Protein AF-0000000087011465 (afdb_homodimer)

InterPro domains:
  IPR003439 ABC transporter-like, ATP-binding domain [PF00005] (38-188)
  IPR003439 ABC transporter-like, ATP-binding domain [PS50893] (19-265)
  IPR003593 AAA+ ATPase domain [SM00382] (47-242)
  IPR017871 ABC transporter-like, conserved site [PS00211] (162-176)
  IPR027417 P-loop containing nucleoside triphosphate hydrolase [G3DSA:3.40.50.300] (16-272)
  IPR027417 P-loop containing nucleoside triphosphate hydrolase [SSF52540] (18-263)

Secondary structure (DSSP, 8-state):
----------------EEEEEEEEEEEEEETTEEEEEEEEEEEEEETT-EEEEE--TTSSHHHHHHHHTTSS--SEEEEEETTEEGGG--HHHHHHHHHHEEEE-SSGGGGS-TTS-HHHHHHHHHHHTT---THHHHHHHHHHHHHTT--GGGGG--GGGS-HHHHHHHHHHHHHTT--SEEEEESTTTTS-HHHHHHHHHHHHHHHHHHT-EEEEE-S-HHHHHHHHTTT-EEEEEETTEEEEEEEHHHHHHS--SHHHHHHHHHHH-TT-/----------------EEEEEEEEEEEEEETTEEEEEEEEEEEEEETT-EEEEE--TTSSHHHHHHHHTTSS--SEEEEEETTEEGGG--HHHHHHHHHHEEEE-SSGGGGS-TTS-HHHHHHHHHHHTT---THHHHHHHHHHHHHTT--GGGGG--GGGS-HHHHHHHHHHHHHTT--SEEEEESTTTTS-HHHHHHHHHHHHHHHHHHT-EEEEE-S-HHHHHHHHTTT-EEEEEETTEEEEEEEHHHHHHS--SHHHHHHHHHHH-TT-

Organism: Acidianus infernus (NCBI:txid12915)

Foldseek 3Di:
DPPCPVPPPPPPVPQQFQKKWFQFWAWDQDPVGIATQAGGAIDTHHFLAEEEEAEDPSLNLVVVLCQRLLNDPTPDTFMDGSHHTQVPDDDPRVVLSNLQEEEQDQQLCVQDDQVDALLVSLVVVCVVVVVDDDPVSLVLLQVLCVLLPHHSVSRGDGPVVDDLLSSLSSSVSSSCSSLHQEYEYENSCVPDDPVSSVSVLVSVLVCSVVSRHYYYYYDNQLVSRCVNQVPQHKYFYGGSNYGDDIDRSCCLQVPNDDPVSVVSNVCNVDVPD/DPPPPVPPPPPPVPQQFQKKWFQFWAWDQDPVGIATQAGGAIDTHHFLAEEEEAEDPSLNLVVVLCQRLLNDPTPDTFMDGSHHTQVPDDDPRVVLSNLQEEEQDQQLCVQDDQVDALLVSLVVVCVVVVVDDDPVSLVLLQVLCVLLPHHSVSRGDGPVVDDLLSSLSSSVSSSCSSLHQEYEYENSCVPDDPVSSVSVLVSVLVCSVVSRHYYYYYDNQLVSRCVNQVPQHKYFYGGSNYGDDIDRSCCLQVPNDDPVSVVSNVCNVDVPD

Structure (mmCIF, N/CA/C/O backbone):
data_AF-0000000087011465-model_v1
#
loop_
_entity.id
_entity.type
_entity.pdbx_description
1 polymer 'ATP-binding cassette domain-containing protein'
#
loop_
_atom_site.group_PDB
_atom_site.id
_atom_site.type_symbol
_atom_site.label_atom_id
_atom_site.label_alt_id
_atom_site.label_comp_id
_atom_site.label_asym_id
_atom_site.label_entity_id
_atom_site.label_seq_id
_atom_site.pdbx_PDB_ins_code
_atom_site.Cartn_x
_atom_site.Cartn_y
_atom_site.Cartn_z
_atom_site.occupancy
_atom_site.B_iso_or_equiv
_atom_site.auth_seq_id
_atom_site.auth_comp_id
_atom_site.auth_asym_id
_atom_site.auth_atom_id
_atom_site.pdbx_PDB_model_num
ATOM 1 N N . MET A 1 1 ? 5.078 68.25 33.125 1 30.3 1 MET A N 1
ATOM 2 C CA . MET A 1 1 ? 5.766 67 33.219 1 30.3 1 MET A CA 1
ATOM 3 C C . MET A 1 1 ? 5.227 66 32.188 1 30.3 1 MET A C 1
ATOM 5 O O . MET A 1 1 ? 4.117 65.5 32.344 1 30.3 1 MET A O 1
ATOM 9 N N . ILE A 1 2 ? 5.457 66.188 30.891 1 36.62 2 ILE A N 1
ATOM 10 C CA . ILE A 1 2 ? 4.988 65.625 29.641 1 36.62 2 ILE A CA 1
ATOM 11 C C . ILE A 1 2 ? 5.395 64.188 29.547 1 36.62 2 ILE A C 1
ATOM 13 O O . ILE A 1 2 ? 6.586 63.844 29.484 1 36.62 2 ILE A O 1
ATOM 17 N N . THR A 1 3 ? 4.785 63.25 30.375 1 29.25 3 THR A N 1
ATOM 18 C CA . THR A 1 3 ? 5.035 61.812 30.328 1 29.25 3 THR A CA 1
ATOM 19 C C . THR A 1 3 ? 5.156 61.312 28.891 1 29.25 3 THR A C 1
ATOM 21 O O . THR A 1 3 ? 4.352 61.688 28.031 1 29.25 3 THR A O 1
ATOM 24 N N . LYS A 1 4 ? 6.418 60.906 28.516 1 36.38 4 LYS A N 1
ATOM 25 C CA . LYS A 1 4 ? 6.945 60.156 27.375 1 36.38 4 LYS A CA 1
ATOM 26 C C . LYS A 1 4 ? 6.039 58.969 27.016 1 36.38 4 LYS A C 1
ATOM 28 O O . LYS A 1 4 ? 5.98 58 27.734 1 36.38 4 LYS A O 1
ATOM 33 N N . PHE A 1 5 ? 4.676 59.188 26.766 1 33.69 5 PHE A N 1
ATOM 34 C CA . PHE A 1 5 ? 3.912 58.125 26.125 1 33.69 5 PHE A CA 1
ATOM 35 C C . PHE A 1 5 ? 4.773 57.375 25.125 1 33.69 5 PHE A C 1
ATOM 37 O O . PHE A 1 5 ? 5.055 57.875 24.031 1 33.69 5 PHE A O 1
ATOM 44 N N . CYS A 1 6 ? 5.918 56.906 25.562 1 35.06 6 CYS A N 1
ATOM 45 C CA . CYS A 1 6 ? 6.656 56 24.703 1 35.06 6 CYS A CA 1
ATOM 46 C C . CYS A 1 6 ? 5.707 55.062 23.969 1 35.06 6 CYS A C 1
ATOM 48 O O . CYS A 1 6 ? 4.949 54.312 24.594 1 35.06 6 CYS A O 1
ATOM 50 N N . ALA A 1 7 ? 5.156 55.406 22.875 1 37.5 7 ALA A N 1
ATOM 51 C CA . ALA A 1 7 ? 4.574 54.562 21.828 1 37.5 7 ALA A CA 1
ATOM 52 C C . ALA A 1 7 ? 5.297 53.25 21.719 1 37.5 7 ALA A C 1
ATOM 54 O O . ALA A 1 7 ? 6.469 53.188 21.344 1 37.5 7 ALA A O 1
ATOM 55 N N . THR A 1 8 ? 5.234 52.312 22.781 1 36.53 8 THR A N 1
ATOM 56 C CA . THR A 1 8 ? 5.547 50.906 22.656 1 36.53 8 THR A CA 1
ATOM 57 C C . THR A 1 8 ? 5.254 50.406 21.25 1 36.53 8 THR A C 1
ATOM 59 O O . THR A 1 8 ? 4.102 50.406 20.812 1 36.53 8 THR A O 1
ATOM 62 N N . SER A 1 9 ? 5.922 50.812 20.203 1 36.28 9 SER A N 1
ATOM 63 C CA . SER A 1 9 ? 5.988 50.094 18.938 1 36.28 9 SER A CA 1
ATOM 64 C C . SER A 1 9 ? 5.754 48.594 19.141 1 36.28 9 SER A C 1
ATOM 66 O O . SER A 1 9 ? 6.531 47.938 19.828 1 36.28 9 SER A O 1
ATOM 68 N N . LEU A 1 10 ? 4.582 48.094 19.562 1 36.84 10 LEU A N 1
ATOM 69 C CA . LEU A 1 10 ? 4.148 46.688 19.516 1 36.84 10 LEU A CA 1
ATOM 70 C C . LEU A 1 10 ? 4.918 45.906 18.453 1 36.84 10 LEU A C 1
ATOM 72 O O . LEU A 1 10 ? 4.789 46.188 17.266 1 36.84 10 LEU A O 1
ATOM 76 N N . LEU A 1 11 ? 6.18 45.656 18.531 1 37.41 11 LEU A N 1
ATOM 77 C CA . LEU A 1 11 ? 6.867 44.594 17.812 1 37.41 11 LEU A CA 1
ATOM 78 C C . LEU A 1 11 ? 5.883 43.5 17.359 1 37.41 11 LEU A C 1
ATOM 80 O O . LEU A 1 11 ? 5.285 42.812 18.172 1 37.41 11 LEU A O 1
ATOM 84 N N . ARG A 1 12 ? 4.906 43.781 16.562 1 40.62 12 ARG A N 1
ATOM 85 C CA . ARG A 1 12 ? 4.176 42.719 15.867 1 40.62 12 ARG A CA 1
ATOM 86 C C . ARG A 1 12 ? 5.023 41.469 15.734 1 40.62 12 ARG A C 1
ATOM 88 O O . ARG A 1 12 ? 6.016 41.438 15.008 1 40.62 12 ARG A O 1
ATOM 95 N N . LEU A 1 13 ? 5.434 40.781 16.734 1 45.47 13 LEU A N 1
ATOM 96 C CA . LEU A 1 13 ? 6.078 39.469 16.75 1 45.47 13 LEU A CA 1
ATOM 97 C C . LEU A 1 13 ? 5.703 38.688 15.508 1 45.47 13 LEU A C 1
ATOM 99 O O . LEU A 1 13 ? 4.531 38.375 15.289 1 45.47 13 LEU A O 1
ATOM 103 N N . ARG A 1 14 ? 6.273 38.969 14.422 1 53.84 14 ARG A N 1
ATOM 104 C CA . ARG A 1 14 ? 6.145 38.281 13.148 1 53.84 14 ARG A CA 1
ATOM 105 C C . ARG A 1 14 ? 5.969 36.781 13.375 1 53.84 14 ARG A C 1
ATOM 107 O O . ARG A 1 14 ? 6.758 36.156 14.086 1 53.84 14 ARG A O 1
ATOM 114 N N . LYS A 1 15 ? 4.766 36.25 13.336 1 68.81 15 LYS A N 1
ATOM 115 C CA . LYS A 1 15 ? 4.504 34.812 13.398 1 68.81 15 LYS A CA 1
ATOM 116 C C . LYS A 1 15 ? 5.5 34.031 12.539 1 68.81 15 LYS A C 1
ATOM 118 O O . LYS A 1 15 ? 5.766 34.406 11.398 1 68.81 15 LYS A O 1
ATOM 123 N N . VAL A 1 16 ? 6.41 33.281 13.219 1 86.38 16 VAL A N 1
ATOM 124 C CA . VAL A 1 16 ? 7.41 32.469 12.547 1 86.38 16 VAL A CA 1
ATOM 125 C C . VAL A 1 16 ? 6.766 31.156 12.07 1 86.38 16 VAL A C 1
ATOM 127 O O . VAL A 1 16 ? 6.152 30.438 12.852 1 86.38 16 VAL A O 1
ATOM 130 N N . TYR A 1 17 ? 6.68 31.062 10.75 1 94.56 17 TYR A N 1
ATOM 131 C CA . TYR A 1 17 ? 6.16 29.828 10.148 1 94.56 17 TYR A CA 1
ATOM 132 C C . TYR A 1 17 ? 7.289 28.859 9.836 1 94.56 17 TYR A C 1
ATOM 134 O O . TYR A 1 17 ? 8.344 29.266 9.336 1 94.56 17 TYR A O 1
ATOM 142 N N . ILE A 1 18 ? 7.09 27.656 10.266 1 96.88 18 ILE A N 1
ATOM 143 C CA . ILE A 1 18 ? 8.078 26.625 9.969 1 96.88 18 ILE A CA 1
ATOM 144 C C . ILE A 1 18 ? 7.934 26.172 8.516 1 96.88 18 ILE A C 1
ATOM 146 O O . ILE A 1 18 ? 8.922 25.812 7.871 1 96.88 18 ILE A O 1
ATOM 150 N N . LEU A 1 19 ? 6.711 26.125 7.965 1 98.06 19 LEU A N 1
ATOM 151 C CA . LEU A 1 19 ? 6.395 25.75 6.594 1 98.06 19 LEU A CA 1
ATOM 152 C C . LEU A 1 19 ? 5.398 26.719 5.973 1 98.06 19 LEU A C 1
ATOM 154 O O . LEU A 1 19 ? 4.367 27.031 6.574 1 98.06 19 LEU A O 1
ATOM 158 N N . GLU A 1 20 ? 5.777 27.203 4.793 1 98.25 20 GLU A N 1
ATOM 159 C CA . GLU A 1 20 ? 4.918 28.172 4.102 1 98.25 20 GLU A CA 1
ATOM 160 C C . GLU A 1 20 ? 4.668 27.734 2.656 1 98.25 20 GLU A C 1
ATOM 162 O O . GLU A 1 20 ? 5.613 27.5 1.9 1 98.25 20 GLU A O 1
ATOM 167 N N . GLY A 1 21 ? 3.424 27.562 2.289 1 98.25 21 GLY A N 1
ATOM 168 C CA . GLY A 1 21 ? 3.025 27.453 0.895 1 98.25 21 GLY A CA 1
ATOM 169 C C . GLY A 1 21 ? 2.512 28.75 0.308 1 98.25 21 GLY A C 1
ATOM 170 O O . GLY A 1 21 ? 1.576 29.344 0.84 1 98.25 21 GLY A O 1
ATOM 171 N N . LYS A 1 22 ? 3.143 29.172 -0.772 1 98.06 22 LYS A N 1
ATOM 172 C CA . LYS A 1 22 ? 2.811 30.484 -1.339 1 98.06 22 LYS A CA 1
ATOM 173 C C . LYS A 1 22 ? 2.291 30.344 -2.768 1 98.06 22 LYS A C 1
ATOM 175 O O . LYS A 1 22 ? 3.025 29.922 -3.662 1 98.06 22 LYS A O 1
ATOM 180 N N . ASP A 1 23 ? 1.061 30.781 -2.963 1 98.38 23 ASP A N 1
ATOM 181 C CA . ASP A 1 23 ? 0.443 30.922 -4.281 1 98.38 23 ASP A CA 1
ATOM 182 C C . ASP A 1 23 ? 0.621 29.656 -5.105 1 98.38 23 ASP A C 1
ATOM 184 O O . ASP A 1 23 ? 1.076 29.703 -6.25 1 98.38 23 ASP A O 1
ATOM 188 N N . ILE A 1 24 ? 0.211 28.547 -4.555 1 98.56 24 ILE A N 1
ATOM 189 C CA . ILE A 1 24 ? 0.478 27.234 -5.129 1 98.56 24 ILE A CA 1
ATOM 190 C C . ILE A 1 24 ? -0.58 26.906 -6.18 1 98.56 24 ILE A C 1
ATOM 192 O O . ILE A 1 24 ? -1.78 26.984 -5.906 1 98.56 24 ILE A O 1
ATOM 196 N N . THR A 1 25 ? -0.106 26.594 -7.352 1 98.69 25 THR A N 1
ATOM 197 C CA . THR A 1 25 ? -0.95 26.078 -8.43 1 98.69 25 THR A CA 1
ATOM 198 C C . THR A 1 25 ? -0.424 24.75 -8.945 1 98.69 25 THR A C 1
ATOM 200 O O . THR A 1 25 ? 0.779 24.594 -9.172 1 98.69 25 THR A O 1
ATOM 203 N N . VAL A 1 26 ? -1.296 23.781 -9.047 1 97.25 26 VAL A N 1
ATOM 204 C CA . VAL A 1 26 ? -0.949 22.469 -9.602 1 97.25 26 VAL A CA 1
ATOM 205 C C . VAL A 1 26 ? -1.944 22.094 -10.695 1 97.25 26 VAL A C 1
ATOM 207 O O . VAL A 1 26 ? -3.158 22.141 -10.484 1 97.25 26 VAL A O 1
ATOM 210 N N . ILE A 1 27 ? -1.407 21.734 -11.805 1 95.56 27 ILE A N 1
ATOM 211 C CA . ILE A 1 27 ? -2.205 21.344 -12.961 1 95.56 27 ILE A CA 1
ATOM 212 C C . ILE A 1 27 ? -1.791 19.953 -13.43 1 95.56 27 ILE A C 1
ATOM 214 O O . ILE A 1 27 ? -0.607 19.688 -13.656 1 95.56 27 ILE A O 1
ATOM 218 N N . PHE A 1 28 ? -2.795 19.109 -13.562 1 88.25 28 PHE A N 1
ATOM 219 C CA . PHE A 1 28 ? -2.535 17.766 -14.078 1 88.25 28 PHE A CA 1
ATOM 220 C C . PHE A 1 28 ? -3.01 17.656 -15.523 1 88.25 28 PHE A C 1
ATOM 222 O O . PHE A 1 28 ? -4.07 18.172 -15.883 1 88.25 28 PHE A O 1
ATOM 229 N N . LYS A 1 29 ? -2.244 16.969 -16.344 1 83.5 29 LYS A N 1
ATOM 230 C CA . LYS A 1 29 ? -2.639 16.672 -17.719 1 83.5 29 LYS A CA 1
ATOM 231 C C . LYS A 1 29 ? -3.359 15.328 -17.797 1 83.5 29 LYS A C 1
ATOM 233 O O . LYS A 1 29 ? -2.844 14.312 -17.344 1 83.5 29 LYS A O 1
ATOM 238 N N . THR A 1 30 ? -4.559 15.336 -18.219 1 75 30 THR A N 1
ATOM 239 C CA . THR A 1 30 ? -5.344 14.117 -18.406 1 75 30 THR A CA 1
ATOM 240 C C . THR A 1 30 ? -5.711 13.938 -19.875 1 75 30 THR A C 1
ATOM 242 O O . THR A 1 30 ? -5.484 14.828 -20.688 1 75 30 THR A O 1
ATOM 245 N N . LYS A 1 31 ? -6.172 12.68 -20.219 1 72.5 31 LYS A N 1
ATOM 246 C CA . LYS A 1 31 ? -6.629 12.414 -21.578 1 72.5 31 LYS A CA 1
ATOM 247 C C . LYS A 1 31 ? -7.719 13.391 -22 1 72.5 31 LYS A C 1
ATOM 249 O O . LYS A 1 31 ? -7.863 13.703 -23.172 1 72.5 31 LYS A O 1
ATOM 254 N N . LYS A 1 32 ? -8.461 13.844 -21.047 1 78.44 32 LYS A N 1
ATOM 255 C CA . LYS A 1 32 ? -9.594 14.727 -21.312 1 78.44 32 LYS A CA 1
ATOM 256 C C . LYS A 1 32 ? -9.172 16.188 -21.25 1 78.44 32 LYS A C 1
ATOM 258 O O . LYS A 1 32 ? -10 17.094 -21.391 1 78.44 32 LYS A O 1
ATOM 263 N N . GLY A 1 33 ? -7.871 16.391 -20.969 1 86.56 33 GLY A N 1
ATOM 264 C CA . GLY A 1 33 ? -7.359 17.75 -20.875 1 86.56 33 GLY A CA 1
ATOM 265 C C . GLY A 1 33 ? -6.637 18.031 -19.562 1 86.56 33 GLY A C 1
ATOM 266 O O . GLY A 1 33 ? -6.152 17.109 -18.906 1 86.56 33 GLY A O 1
ATOM 267 N N . GLU A 1 34 ? -6.617 19.422 -19.328 1 90.56 34 GLU A N 1
ATOM 268 C CA . GLU A 1 34 ? -5.922 19.844 -18.109 1 90.56 34 GLU A CA 1
ATOM 269 C C . GLU A 1 34 ? -6.887 19.969 -16.938 1 90.56 34 GLU A C 1
ATOM 271 O O . GLU A 1 34 ? -8.016 20.453 -17.109 1 90.56 34 GLU A O 1
ATOM 276 N N . LYS A 1 35 ? -6.543 19.469 -15.867 1 90.12 35 LYS A N 1
ATOM 277 C CA . LYS A 1 35 ? -7.301 19.594 -14.625 1 90.12 35 LYS A CA 1
ATOM 278 C C . LYS A 1 35 ? -6.52 20.406 -13.586 1 90.12 35 LYS A C 1
ATOM 280 O O . LYS A 1 35 ? -5.395 20.047 -13.234 1 90.12 35 LYS A O 1
ATOM 285 N N . ILE A 1 36 ? -7.129 21.453 -13.133 1 95.31 36 ILE A N 1
ATOM 286 C CA . ILE A 1 36 ? -6.508 22.266 -12.086 1 95.31 36 ILE A CA 1
ATOM 287 C C . ILE A 1 36 ? -6.789 21.641 -10.719 1 95.31 36 ILE A C 1
ATOM 289 O O . ILE A 1 36 ? -7.922 21.703 -10.227 1 95.31 36 ILE A O 1
ATOM 293 N N . ALA A 1 37 ? -5.762 21.125 -10.102 1 96.19 37 ALA A N 1
ATOM 294 C CA . ALA A 1 37 ? -5.914 20.469 -8.805 1 96.19 37 ALA A CA 1
ATOM 295 C C . ALA A 1 37 ? -5.805 21.469 -7.664 1 96.19 37 ALA A C 1
ATOM 297 O O . ALA A 1 37 ? -6.465 21.328 -6.633 1 96.19 37 ALA A O 1
ATOM 298 N N . LEU A 1 38 ? -4.934 22.406 -7.785 1 98.31 38 LEU A N 1
ATOM 299 C CA . LEU A 1 38 ? -4.785 23.531 -6.879 1 98.31 38 LEU A CA 1
ATOM 300 C C . LEU A 1 38 ? -4.738 24.844 -7.656 1 98.31 38 LEU A C 1
ATOM 302 O O . LEU A 1 38 ? -4.059 24.938 -8.68 1 98.31 38 LEU A O 1
ATOM 306 N N . ASN A 1 39 ? -5.453 25.812 -7.145 1 98.38 39 ASN A N 1
ATOM 307 C CA . ASN A 1 39 ? -5.559 27.109 -7.82 1 98.38 39 ASN A CA 1
ATOM 308 C C . ASN A 1 39 ? -5.129 28.25 -6.906 1 98.38 39 ASN A C 1
ATOM 310 O O . ASN A 1 39 ? -5.953 28.828 -6.191 1 98.38 39 ASN A O 1
ATOM 314 N N . ASN A 1 40 ? -3.848 28.594 -6.949 1 98.06 40 ASN A N 1
ATOM 315 C CA . ASN A 1 40 ? -3.279 29.734 -6.238 1 98.06 40 ASN A CA 1
ATOM 316 C C . ASN A 1 40 ? -3.6 29.688 -4.746 1 98.06 40 ASN A C 1
ATOM 318 O O . ASN A 1 40 ? -4.145 30.641 -4.191 1 98.06 40 ASN A O 1
ATOM 322 N N . VAL A 1 41 ? -3.219 28.656 -4.141 1 98.25 41 VAL A N 1
ATOM 323 C CA . VAL A 1 41 ? -3.506 28.438 -2.727 1 98.25 41 VAL A CA 1
ATOM 324 C C . VAL A 1 41 ? -2.271 28.766 -1.89 1 98.25 41 VAL A C 1
ATOM 326 O O . VAL A 1 41 ? -1.144 28.469 -2.293 1 98.25 41 VAL A O 1
ATOM 329 N N . SER A 1 42 ? -2.512 29.438 -0.752 1 98.44 42 SER A N 1
ATOM 330 C CA . SER A 1 42 ? -1.452 29.734 0.21 1 98.44 42 SER A CA 1
ATOM 331 C C . SER A 1 42 ? -1.812 29.203 1.598 1 98.44 42 SER A C 1
ATOM 333 O O . SER A 1 42 ? -2.967 29.312 2.023 1 98.44 42 SER A O 1
ATOM 335 N N . VAL A 1 43 ? -0.84 28.594 2.211 1 97.56 43 VAL A N 1
ATOM 336 C CA . VAL A 1 43 ? -1.057 28.047 3.553 1 97.56 43 VAL A CA 1
ATOM 337 C C . VAL A 1 43 ? 0.233 28.156 4.363 1 97.56 43 VAL A C 1
ATOM 339 O O . VAL A 1 43 ? 1.323 27.906 3.838 1 97.56 43 VAL A O 1
ATOM 342 N N . ASN A 1 44 ? 0.072 28.5 5.625 1 97.12 44 ASN A N 1
ATOM 343 C CA . ASN A 1 44 ? 1.21 28.594 6.535 1 97.12 44 ASN A CA 1
ATOM 344 C C . ASN A 1 44 ? 1.02 27.703 7.762 1 97.12 44 ASN A C 1
ATOM 346 O O . ASN A 1 44 ? -0.092 27.594 8.281 1 97.12 44 ASN A O 1
ATOM 350 N N . ILE A 1 45 ? 2.072 27.094 8.164 1 97.06 45 ILE A N 1
ATOM 351 C CA . ILE A 1 45 ? 2.078 26.219 9.336 1 97.06 45 ILE A CA 1
ATOM 352 C C . ILE A 1 45 ? 3.113 26.719 10.344 1 97.06 45 ILE A C 1
ATOM 354 O O . ILE A 1 45 ? 4.273 26.953 9.992 1 97.06 45 ILE A O 1
ATOM 358 N N . SER A 1 46 ? 2.689 26.891 11.586 1 95.12 46 SER A N 1
ATOM 359 C CA . SER A 1 46 ? 3.582 27.266 12.672 1 95.12 46 SER A CA 1
ATOM 360 C C . SER A 1 46 ? 4.055 26.047 13.453 1 95.12 46 SER A C 1
ATOM 362 O O . SER A 1 46 ? 3.596 24.938 13.195 1 95.12 46 SER A O 1
ATOM 364 N N . ASN A 1 47 ? 4.984 26.281 14.359 1 93.62 47 ASN A N 1
ATOM 365 C CA . ASN A 1 47 ? 5.426 25.203 15.234 1 93.62 47 ASN A CA 1
ATOM 366 C C . ASN A 1 47 ? 4.32 24.766 16.203 1 93.62 47 ASN A C 1
ATOM 368 O O . ASN A 1 47 ? 3.584 25.609 16.719 1 93.62 47 ASN A O 1
ATOM 372 N N . ASN A 1 48 ? 4.23 23.469 16.328 1 92.31 48 ASN A N 1
ATOM 373 C CA . ASN A 1 48 ? 3.332 22.844 17.312 1 92.31 48 ASN A CA 1
ATOM 374 C C . ASN A 1 48 ? 1.875 23.219 17.031 1 92.31 48 ASN A C 1
ATOM 376 O O . ASN A 1 48 ? 1.136 23.578 17.953 1 92.31 48 ASN A O 1
ATOM 380 N N . GLU A 1 49 ? 1.488 23.203 15.828 1 94 49 GLU A N 1
ATOM 381 C CA . GLU A 1 49 ? 0.112 23.5 15.438 1 94 49 GLU A CA 1
ATOM 382 C C . GLU A 1 49 ? -0.65 22.219 15.117 1 94 49 GLU A C 1
ATOM 384 O O . GLU A 1 49 ? -0.055 21.219 14.688 1 94 49 GLU A O 1
ATOM 389 N N . ASN A 1 50 ? -1.903 22.219 15.438 1 95.5 50 ASN A N 1
ATOM 390 C CA . ASN A 1 50 ? -2.844 21.203 14.969 1 95.5 50 ASN A CA 1
ATOM 391 C C . ASN A 1 50 ? -3.779 21.75 13.898 1 95.5 50 ASN A C 1
ATOM 393 O O . ASN A 1 50 ? -4.547 22.688 14.156 1 95.5 50 ASN A O 1
ATOM 397 N N . ILE A 1 51 ? -3.674 21.266 12.758 1 97.94 51 ILE A N 1
ATOM 398 C CA . ILE A 1 51 ? -4.449 21.75 11.617 1 97.94 51 ILE A CA 1
ATOM 399 C C . ILE A 1 51 ? -5.227 20.578 11 1 97.94 51 ILE A C 1
ATOM 401 O O . ILE A 1 51 ? -4.68 19.5 10.805 1 97.94 51 ILE A O 1
ATOM 405 N N . SER A 1 52 ? -6.465 20.781 10.758 1 98.25 52 SER A N 1
ATOM 406 C CA . SER A 1 52 ? -7.258 19.859 9.945 1 98.25 52 SER A CA 1
ATOM 407 C C . SER A 1 52 ? -7.582 20.469 8.586 1 98.25 52 SER A C 1
ATOM 409 O O . SER A 1 52 ? -8.047 21.609 8.492 1 98.25 52 SER A O 1
ATOM 411 N N . ILE A 1 53 ? -7.254 19.766 7.57 1 98.38 53 ILE A N 1
ATOM 412 C CA . ILE A 1 53 ? -7.68 20.109 6.219 1 98.38 53 ILE A CA 1
ATOM 413 C C . ILE A 1 53 ? -8.875 19.25 5.812 1 98.38 53 ILE A C 1
ATOM 415 O O . ILE A 1 53 ? -8.773 18.031 5.758 1 98.38 53 ILE A O 1
ATOM 419 N N . ILE A 1 54 ? -10 19.922 5.512 1 97.31 54 ILE A N 1
ATOM 420 C CA . ILE A 1 54 ? -11.211 19.188 5.199 1 97.31 54 ILE A CA 1
ATOM 421 C C . ILE A 1 54 ? -11.742 19.609 3.832 1 97.31 54 ILE A C 1
ATOM 423 O O . ILE A 1 54 ? -11.367 20.672 3.32 1 97.31 54 ILE A O 1
ATOM 427 N N . GLY A 1 55 ? -12.57 18.797 3.26 1 95.62 55 GLY A N 1
ATOM 428 C CA . GLY A 1 55 ? -13.18 18.984 1.949 1 95.62 55 GLY A CA 1
ATOM 429 C C . GLY A 1 55 ? -13.609 17.672 1.303 1 95.62 55 GLY A C 1
ATOM 430 O O . GLY A 1 55 ? -13.203 16.594 1.737 1 95.62 55 GLY A O 1
ATOM 431 N N . GLU A 1 56 ? -14.391 17.797 0.274 1 91.88 56 GLU A N 1
ATOM 432 C CA . GLU A 1 56 ? -14.867 16.625 -0.431 1 91.88 56 GLU A CA 1
ATOM 433 C C . GLU A 1 56 ? -13.734 15.938 -1.196 1 91.88 56 GLU A C 1
ATOM 435 O O . GLU A 1 56 ? -12.664 16.5 -1.366 1 91.88 56 GLU A O 1
ATOM 440 N N . SER A 1 57 ? -14.031 14.711 -1.543 1 88.69 57 SER A N 1
ATOM 441 C CA . SER A 1 57 ? -13.078 14.008 -2.395 1 88.69 57 SER A CA 1
ATOM 442 C C . SER A 1 57 ? -12.789 14.797 -3.67 1 88.69 57 SER A C 1
ATOM 444 O O . SER A 1 57 ? -13.711 15.336 -4.293 1 88.69 57 SER A O 1
ATOM 446 N N . GLY A 1 58 ? -11.578 14.938 -3.975 1 89.69 58 GLY A N 1
ATOM 447 C CA . GLY A 1 58 ? -11.195 15.641 -5.191 1 89.69 58 GLY A CA 1
ATOM 448 C C . GLY A 1 58 ? -11.008 17.125 -4.984 1 89.69 58 GLY A C 1
ATOM 449 O O . GLY A 1 58 ? -10.695 17.859 -5.93 1 89.69 58 GLY A O 1
ATOM 450 N N . SER A 1 59 ? -11.086 17.562 -3.754 1 95.5 59 SER A N 1
ATOM 451 C CA . SER A 1 59 ? -11.008 19 -3.504 1 95.5 59 SER A CA 1
ATOM 452 C C . SER A 1 59 ? -9.57 19.5 -3.52 1 95.5 59 SER A C 1
ATOM 454 O O . SER A 1 59 ? -9.32 20.703 -3.496 1 95.5 59 SER A O 1
ATOM 456 N N . GLY A 1 60 ? -8.578 18.609 -3.488 1 96 60 GLY A N 1
ATOM 457 C CA . GLY A 1 60 ? -7.18 19 -3.609 1 96 60 GLY A CA 1
ATOM 458 C C . GLY A 1 60 ? -6.395 18.797 -2.328 1 96 60 GLY A C 1
ATOM 459 O O . GLY A 1 60 ? -5.211 19.141 -2.262 1 96 60 GLY A O 1
ATOM 460 N N . LYS A 1 61 ? -6.984 18.25 -1.323 1 97.19 61 LYS A N 1
ATOM 461 C CA . LYS A 1 61 ? -6.363 18.125 -0.008 1 97.19 61 LYS A CA 1
ATOM 462 C C . LYS A 1 61 ? -5.047 17.359 -0.099 1 97.19 61 LYS A C 1
ATOM 464 O O . LYS A 1 61 ? -4.016 17.828 0.382 1 97.19 61 LYS A O 1
ATOM 469 N N . THR A 1 62 ? -5.113 16.156 -0.776 1 94.88 62 THR A N 1
ATOM 470 C CA . THR A 1 62 ? -3.93 15.32 -0.911 1 94.88 62 THR A CA 1
ATOM 471 C C . THR A 1 62 ? -2.854 16.031 -1.73 1 94.88 62 THR A C 1
ATOM 473 O O . THR A 1 62 ? -1.681 16.031 -1.353 1 94.88 62 THR A O 1
ATOM 476 N N . THR A 1 63 ? -3.242 16.672 -2.785 1 95.69 63 THR A N 1
ATOM 477 C CA . THR A 1 63 ? -2.297 17.406 -3.617 1 95.69 63 THR A CA 1
ATOM 478 C C . THR A 1 63 ? -1.605 18.5 -2.811 1 95.69 63 THR A C 1
ATOM 480 O O . THR A 1 63 ? -0.381 18.625 -2.855 1 95.69 63 THR A O 1
ATOM 483 N N . LEU A 1 64 ? -2.369 19.188 -2.066 1 98.06 64 LEU A N 1
ATOM 484 C CA . LEU A 1 64 ? -1.795 20.266 -1.256 1 98.06 64 LEU A CA 1
ATOM 485 C C . LEU A 1 64 ? -0.798 19.703 -0.247 1 98.06 64 LEU A C 1
ATOM 487 O O . LEU A 1 64 ? 0.314 20.219 -0.116 1 98.06 64 LEU A O 1
ATOM 491 N N . SER A 1 65 ? -1.195 18.688 0.443 1 97.88 65 SER A N 1
ATOM 492 C CA . SER A 1 65 ? -0.328 18.125 1.472 1 97.88 65 SER A CA 1
ATOM 493 C C . SER A 1 65 ? 0.958 17.578 0.866 1 97.88 65 SER A C 1
ATOM 495 O O . SER A 1 65 ? 2.031 17.703 1.458 1 97.88 65 SER A O 1
ATOM 497 N N . LEU A 1 66 ? 0.875 17.016 -0.298 1 96.94 66 LEU A N 1
ATOM 498 C CA . LEU A 1 66 ? 2.059 16.453 -0.949 1 96.94 66 LEU A CA 1
ATOM 499 C C . LEU A 1 66 ? 2.98 17.578 -1.433 1 96.94 66 LEU A C 1
ATOM 501 O O . LEU A 1 66 ? 4.207 17.422 -1.409 1 96.94 66 LEU A O 1
ATOM 505 N N . VAL A 1 67 ? 2.408 18.641 -1.876 1 97.62 67 VAL A N 1
ATOM 506 C CA . VAL A 1 67 ? 3.207 19.797 -2.266 1 97.62 67 VAL A CA 1
ATOM 507 C C . VAL A 1 67 ? 3.938 20.344 -1.047 1 97.62 67 VAL A C 1
ATOM 509 O O . VAL A 1 67 ? 5.145 20.594 -1.097 1 97.62 67 VAL A O 1
ATOM 512 N N . LEU A 1 68 ? 3.221 20.484 0.042 1 98.25 68 LEU A N 1
ATOM 513 C CA . LEU A 1 68 ? 3.805 21.016 1.267 1 98.25 68 LEU A CA 1
ATOM 514 C C . LEU A 1 68 ? 4.887 20.094 1.805 1 98.25 68 LEU A C 1
ATOM 516 O O . LEU A 1 68 ? 5.883 20.547 2.371 1 98.25 68 LEU A O 1
ATOM 520 N N . ALA A 1 69 ? 4.723 18.844 1.54 1 97.5 69 ALA A N 1
ATOM 521 C CA . ALA A 1 69 ? 5.676 17.859 2.027 1 97.5 69 ALA A CA 1
ATOM 522 C C . ALA A 1 69 ? 6.879 17.75 1.092 1 97.5 69 ALA A C 1
ATOM 524 O O . ALA A 1 69 ? 7.793 16.953 1.34 1 97.5 69 ALA A O 1
ATOM 525 N N . GLY A 1 70 ? 6.863 18.422 -0.012 1 96.44 70 GLY A N 1
ATOM 526 C CA . GLY A 1 70 ? 8 18.453 -0.917 1 96.44 70 GLY A CA 1
ATOM 527 C C . GLY A 1 70 ? 8.031 17.281 -1.882 1 96.44 70 GLY A C 1
ATOM 528 O O . GLY A 1 70 ? 9.062 16.984 -2.486 1 96.44 70 GLY A O 1
ATOM 529 N N . VAL A 1 71 ? 6.938 16.609 -2.012 1 93.56 71 VAL A N 1
ATOM 530 C CA . VAL A 1 71 ? 6.867 15.414 -2.848 1 93.56 71 VAL A CA 1
ATOM 531 C C . VAL A 1 71 ? 6.453 15.805 -4.266 1 93.56 71 VAL A C 1
ATOM 533 O O . VAL A 1 71 ? 7.066 15.367 -5.242 1 93.56 71 VAL A O 1
ATOM 536 N N . GLN A 1 72 ? 5.473 16.641 -4.379 1 93.38 72 GLN A N 1
ATOM 537 C CA . GLN A 1 72 ? 4.941 17.078 -5.664 1 93.38 72 GLN A CA 1
ATOM 538 C C . GLN A 1 72 ? 5.289 18.531 -5.934 1 93.38 72 GLN A C 1
ATOM 540 O O . GLN A 1 72 ? 4.797 19.438 -5.25 1 93.38 72 GLN A O 1
ATOM 545 N N . LYS A 1 73 ? 6.07 18.734 -6.953 1 94.06 73 LYS A N 1
ATOM 546 C CA . LYS A 1 73 ? 6.422 20.094 -7.312 1 94.06 73 LYS A CA 1
ATOM 547 C C . LYS A 1 73 ? 5.234 20.828 -7.938 1 94.06 73 LYS A C 1
ATOM 549 O O . LYS A 1 73 ? 4.59 20.297 -8.852 1 94.06 73 LYS A O 1
ATOM 554 N N . PRO A 1 74 ? 4.973 22.016 -7.473 1 97.06 74 PRO A N 1
ATOM 555 C CA . PRO A 1 74 ? 3.869 22.766 -8.07 1 97.06 74 PRO A CA 1
ATOM 556 C C . PRO A 1 74 ? 4.25 23.406 -9.406 1 97.06 74 PRO A C 1
ATOM 558 O O . PRO A 1 74 ? 5.438 23.562 -9.703 1 97.06 74 PRO A O 1
ATOM 561 N N . ASN A 1 75 ? 3.223 23.688 -10.219 1 97 75 ASN A N 1
ATOM 562 C CA . ASN A 1 75 ? 3.438 24.422 -11.461 1 97 75 ASN A CA 1
ATOM 563 C C . ASN A 1 75 ? 3.775 25.875 -11.203 1 97 75 ASN A C 1
ATOM 565 O O . ASN A 1 75 ? 4.602 26.469 -11.906 1 97 75 ASN A O 1
ATOM 569 N N . LYS A 1 76 ? 3.105 26.469 -10.281 1 98 76 LYS A N 1
ATOM 570 C CA . LYS A 1 76 ? 3.354 27.828 -9.844 1 98 76 LYS A CA 1
ATOM 571 C C . LYS A 1 76 ? 3.385 27.922 -8.32 1 98 76 LYS A C 1
ATOM 573 O O . LYS A 1 76 ? 2.789 27.078 -7.633 1 98 76 LYS A O 1
ATOM 578 N N . GLY A 1 77 ? 4.137 28.891 -7.844 1 98.06 77 GLY A N 1
ATOM 579 C CA . GLY A 1 77 ? 4.273 29.078 -6.406 1 98.06 77 GLY A CA 1
ATOM 580 C C . GLY A 1 77 ? 5.449 28.328 -5.816 1 98.06 77 GLY A C 1
ATOM 581 O O . GLY A 1 77 ? 6.27 27.781 -6.547 1 98.06 77 GLY A O 1
ATOM 582 N N . ASN A 1 78 ? 5.531 28.406 -4.488 1 97.56 78 ASN A N 1
ATOM 583 C CA . ASN A 1 78 ? 6.648 27.734 -3.838 1 97.56 78 ASN A CA 1
ATOM 584 C C . ASN A 1 78 ? 6.305 27.328 -2.406 1 97.56 78 ASN A C 1
ATOM 586 O O . ASN A 1 78 ? 5.285 27.766 -1.866 1 97.56 78 ASN A O 1
ATOM 590 N N . VAL A 1 79 ? 7.078 26.484 -1.907 1 98.38 79 VAL A N 1
ATOM 591 C CA . VAL A 1 79 ? 7.012 26.047 -0.514 1 98.38 79 VAL A CA 1
ATOM 592 C C . VAL A 1 79 ? 8.32 26.391 0.194 1 98.38 79 VAL A C 1
ATOM 594 O O . VAL A 1 79 ? 9.406 26.078 -0.31 1 98.38 79 VAL A O 1
ATOM 597 N N . LEU A 1 80 ? 8.164 27.062 1.346 1 98.19 80 LEU A N 1
ATOM 598 C CA . LEU A 1 80 ? 9.336 27.438 2.133 1 98.19 80 LEU A CA 1
ATOM 599 C C . LEU A 1 80 ? 9.367 26.672 3.451 1 98.19 80 LEU A C 1
ATOM 601 O O . LEU A 1 80 ? 8.359 26.609 4.16 1 98.19 80 LEU A O 1
ATOM 605 N N . TYR A 1 81 ? 10.492 26.047 3.777 1 97.88 81 TYR A N 1
ATOM 606 C CA . TYR A 1 81 ? 10.781 25.453 5.082 1 97.88 81 TYR A CA 1
ATOM 607 C C . TYR A 1 81 ? 11.836 26.266 5.82 1 97.88 81 TYR A C 1
ATOM 609 O O . TYR A 1 81 ? 12.984 26.375 5.367 1 97.88 81 TYR A O 1
ATOM 617 N N . ASN A 1 82 ? 11.477 26.828 6.891 1 96.06 82 ASN A N 1
ATOM 618 C CA . ASN A 1 82 ? 12.352 27.75 7.602 1 96.06 82 ASN A CA 1
ATOM 619 C C . ASN A 1 82 ? 12.906 28.828 6.672 1 96.06 82 ASN A C 1
ATOM 621 O O . ASN A 1 82 ? 14.109 29.109 6.68 1 96.06 82 ASN A O 1
ATOM 625 N N . GLY A 1 83 ? 12.086 29.25 5.773 1 95.75 83 GLY A N 1
ATOM 626 C CA . GLY A 1 83 ? 12.414 30.375 4.914 1 95.75 83 GLY A CA 1
ATOM 627 C C . GLY A 1 83 ? 13.141 29.969 3.645 1 95.75 83 GLY A C 1
ATOM 628 O O . GLY A 1 83 ? 13.414 30.797 2.781 1 95.75 83 GLY A O 1
ATOM 629 N N . LYS A 1 84 ? 13.422 28.719 3.482 1 97.06 84 LYS A N 1
ATOM 630 C CA . LYS A 1 84 ? 14.156 28.234 2.312 1 97.06 84 LYS A CA 1
ATOM 631 C C . LYS A 1 84 ? 13.25 27.453 1.376 1 97.06 84 LYS A C 1
ATOM 633 O O . LYS A 1 84 ? 12.438 26.641 1.828 1 97.06 84 LYS A O 1
ATOM 638 N N . ASN A 1 85 ? 13.445 27.672 0.077 1 97.62 85 ASN A N 1
ATOM 639 C CA . ASN A 1 85 ? 12.633 26.984 -0.923 1 97.62 85 ASN A CA 1
ATOM 640 C C . ASN A 1 85 ? 12.898 25.484 -0.925 1 97.62 85 ASN A C 1
ATOM 642 O O . ASN A 1 85 ? 13.992 25.047 -1.261 1 97.62 85 ASN A O 1
ATOM 646 N N . VAL A 1 86 ? 11.844 24.703 -0.682 1 97.62 86 VAL A N 1
ATOM 647 C CA . VAL A 1 86 ? 11.93 23.25 -0.501 1 97.62 86 VAL A CA 1
ATOM 648 C C . VAL A 1 86 ? 12.414 22.594 -1.792 1 97.62 86 VAL A C 1
ATOM 650 O O . VAL A 1 86 ? 13.172 21.625 -1.756 1 97.62 86 VAL A O 1
ATOM 653 N N . TYR A 1 87 ? 12.07 23.109 -2.91 1 95.69 87 TYR A N 1
ATOM 654 C CA . TYR A 1 87 ? 12.344 22.469 -4.191 1 95.69 87 TYR A CA 1
ATOM 655 C C . TYR A 1 87 ? 13.719 22.875 -4.719 1 95.69 87 TYR A C 1
ATOM 657 O O . TYR A 1 87 ? 14.133 22.438 -5.789 1 95.69 87 TYR A O 1
ATOM 665 N N . LYS A 1 88 ? 14.492 23.625 -3.902 1 96.12 88 LYS A N 1
ATOM 666 C CA . LYS A 1 88 ? 15.852 24.031 -4.262 1 96.12 88 LYS A CA 1
ATOM 667 C C . LYS A 1 88 ? 16.859 23.516 -3.242 1 96.12 88 LYS A C 1
ATOM 669 O O . LYS A 1 88 ? 18.062 23.734 -3.393 1 96.12 88 LYS A O 1
ATOM 674 N N . LEU A 1 89 ? 16.328 22.891 -2.268 1 96.31 89 LEU A N 1
ATOM 675 C CA . LEU A 1 89 ? 17.219 22.375 -1.23 1 96.31 89 LEU A CA 1
ATOM 676 C C . LEU A 1 89 ? 18.141 21.297 -1.787 1 96.31 89 LEU A C 1
ATOM 678 O O . LEU A 1 89 ? 17.75 20.531 -2.674 1 96.31 89 LEU A O 1
ATOM 682 N N . LYS A 1 90 ? 19.359 21.234 -1.27 1 94.56 90 LYS A N 1
ATOM 683 C CA . LYS A 1 90 ? 20.328 20.203 -1.637 1 94.56 90 LYS A CA 1
ATOM 684 C C . LYS A 1 90 ? 21.141 19.75 -0.421 1 94.56 90 LYS A C 1
ATOM 686 O O . LYS A 1 90 ? 21.109 20.391 0.629 1 94.56 90 LYS A O 1
ATOM 691 N N . GLY A 1 91 ? 21.703 18.578 -0.518 1 94.5 91 GLY A N 1
ATOM 692 C CA . GLY A 1 91 ? 22.625 18.078 0.478 1 94.5 91 GLY A CA 1
ATOM 693 C C . GLY A 1 91 ? 22.031 18 1.869 1 94.5 91 GLY A C 1
ATOM 694 O O . GLY A 1 91 ? 20.969 17.391 2.059 1 94.5 91 GLY A O 1
ATOM 695 N N . LYS A 1 92 ? 22.656 18.703 2.779 1 94.75 92 LYS A N 1
ATOM 696 C CA . LYS A 1 92 ? 22.297 18.609 4.191 1 94.75 92 LYS A CA 1
ATOM 697 C C . LYS A 1 92 ? 20.953 19.266 4.457 1 94.75 92 LYS A C 1
ATOM 699 O O . LYS A 1 92 ? 20.172 18.766 5.273 1 94.75 92 LYS A O 1
ATOM 704 N N . GLU A 1 93 ? 20.703 20.328 3.768 1 96 93 GLU A N 1
ATOM 705 C CA . GLU A 1 93 ? 19.453 21.031 3.967 1 96 93 GLU A CA 1
ATOM 706 C C . GLU A 1 93 ? 18.266 20.188 3.506 1 96 93 GLU A C 1
ATOM 708 O O . GLU A 1 93 ? 17.219 20.172 4.152 1 96 93 GLU A O 1
ATOM 713 N N . TYR A 1 94 ? 18.469 19.531 2.447 1 95.5 94 TYR A N 1
ATOM 714 C CA . TYR A 1 94 ? 17.422 18.641 1.941 1 95.5 94 TYR A CA 1
ATOM 715 C C . TYR A 1 94 ? 17.188 17.484 2.898 1 95.5 94 TYR A C 1
ATOM 717 O O . TYR A 1 94 ? 16.047 17.125 3.189 1 95.5 94 TYR A O 1
ATOM 725 N N . LYS A 1 95 ? 18.25 16.953 3.387 1 95.31 95 LYS A N 1
ATOM 726 C CA . LYS A 1 95 ? 18.141 15.852 4.332 1 95.31 95 LYS A CA 1
ATOM 727 C C . LYS A 1 95 ? 17.422 16.281 5.605 1 95.31 95 LYS A C 1
ATOM 729 O O . LYS A 1 95 ? 16.609 15.539 6.152 1 95.31 95 LYS A O 1
ATOM 734 N N . GLU A 1 96 ? 17.734 17.422 6 1 96.56 96 GLU A N 1
ATOM 735 C CA . GLU A 1 96 ? 17.078 17.953 7.191 1 96.56 96 GLU A CA 1
ATOM 736 C C . GLU A 1 96 ? 15.578 18.141 6.965 1 96.56 96 GLU A C 1
ATOM 738 O O . GLU A 1 96 ? 14.773 17.781 7.828 1 96.56 96 GLU A O 1
ATOM 743 N N . PHE A 1 97 ? 15.242 18.672 5.809 1 97.56 97 PHE A N 1
ATOM 744 C CA . PHE A 1 97 ? 13.828 18.844 5.469 1 97.56 97 PHE A CA 1
ATOM 745 C C . PHE A 1 97 ? 13.117 17.5 5.445 1 97.56 97 PHE A C 1
ATOM 747 O O . PHE A 1 97 ? 12.047 17.344 6.027 1 97.56 97 PHE A O 1
ATOM 754 N N . ARG A 1 98 ? 13.711 16.578 4.859 1 96.12 98 ARG A N 1
ATOM 755 C CA . ARG A 1 98 ? 13.125 15.25 4.738 1 96.12 98 ARG A CA 1
ATOM 756 C C . ARG A 1 98 ? 12.945 14.602 6.109 1 96.12 98 ARG A C 1
ATOM 758 O O . ARG A 1 98 ? 11.969 13.891 6.34 1 96.12 98 ARG A O 1
ATOM 765 N N . ARG A 1 99 ? 13.852 14.82 6.965 1 96.88 99 ARG A N 1
ATOM 766 C CA . ARG A 1 99 ? 13.773 14.297 8.328 1 96.88 99 ARG A CA 1
ATOM 767 C C . ARG A 1 99 ? 12.688 15.008 9.125 1 96.88 99 ARG A C 1
ATOM 769 O O . ARG A 1 99 ? 11.953 14.375 9.883 1 96.88 99 ARG A O 1
ATOM 776 N N . SER A 1 100 ? 12.539 16.266 8.883 1 97.69 100 SER A N 1
ATOM 777 C CA . SER A 1 100 ? 11.695 17.109 9.703 1 97.69 100 SER A CA 1
ATOM 778 C C . SER A 1 100 ? 10.234 17.031 9.273 1 97.69 100 SER A C 1
ATOM 780 O O . SER A 1 100 ? 9.328 17.328 10.062 1 97.69 100 SER A O 1
ATOM 782 N N . VAL A 1 101 ? 10.039 16.719 8.016 1 98.19 101 VAL A N 1
ATOM 783 C CA . VAL A 1 101 ? 8.688 16.625 7.477 1 98.19 101 VAL A CA 1
ATOM 784 C C . VAL A 1 101 ? 8.383 15.188 7.074 1 98.19 101 VAL A C 1
ATOM 786 O O . VAL A 1 101 ? 8.992 14.656 6.145 1 98.19 101 VAL A O 1
ATOM 789 N N . GLN A 1 102 ? 7.445 14.602 7.832 1 97.81 102 GLN A N 1
ATOM 790 C CA . GLN A 1 102 ? 7.078 13.219 7.57 1 97.81 102 GLN A CA 1
ATOM 791 C C . GLN A 1 102 ? 5.617 13.102 7.152 1 97.81 102 GLN A C 1
ATOM 793 O O . GLN A 1 102 ? 4.828 14.023 7.379 1 97.81 102 GLN A O 1
ATOM 798 N N . TYR A 1 103 ? 5.309 12.008 6.531 1 97.38 103 TYR A N 1
ATOM 799 C CA . TYR A 1 103 ? 4 11.828 5.914 1 97.38 103 TYR A CA 1
ATOM 800 C C . TYR A 1 103 ? 3.48 10.414 6.137 1 97.38 103 TYR A C 1
ATOM 802 O O . TYR A 1 103 ? 4.191 9.438 5.887 1 97.38 103 TYR A O 1
ATOM 810 N N . ILE A 1 104 ? 2.264 10.336 6.629 1 95.94 104 ILE A N 1
ATOM 811 C CA . ILE A 1 104 ? 1.557 9.062 6.715 1 95.94 104 ILE A CA 1
ATOM 812 C C . ILE A 1 104 ? 0.414 9.039 5.703 1 95.94 104 ILE A C 1
ATOM 814 O O . ILE A 1 104 ? -0.474 9.898 5.738 1 95.94 104 ILE A O 1
ATOM 818 N N . MET A 1 105 ? 0.416 8 4.906 1 92.75 105 MET A N 1
ATOM 819 C CA . MET A 1 105 ? -0.548 7.879 3.816 1 92.75 105 MET A CA 1
ATOM 820 C C . MET A 1 105 ? -1.843 7.238 4.305 1 92.75 105 MET A C 1
ATOM 822 O O . MET A 1 105 ? -1.887 6.676 5.402 1 92.75 105 MET A O 1
ATOM 826 N N . GLN A 1 106 ? -2.803 7.402 3.447 1 87.69 106 GLN A N 1
ATOM 827 C CA . GLN A 1 106 ? -4.125 6.844 3.701 1 87.69 106 GLN A CA 1
ATOM 828 C C . GLN A 1 106 ? -4.055 5.328 3.869 1 87.69 106 GLN A C 1
ATOM 830 O O . GLN A 1 106 ? -4.656 4.77 4.789 1 87.69 106 GLN A O 1
ATOM 835 N N . ASN A 1 107 ? -3.35 4.809 3.041 1 85.75 107 ASN A N 1
ATOM 836 C CA . ASN A 1 107 ? -3.166 3.365 3.133 1 85.75 107 ASN A CA 1
ATOM 837 C C . ASN A 1 107 ? -1.884 3.01 3.877 1 85.75 107 ASN A C 1
ATOM 839 O O . ASN A 1 107 ? -0.783 3.262 3.385 1 85.75 107 ASN A O 1
ATOM 843 N N . PRO A 1 108 ? -2.021 2.32 4.953 1 89.25 108 PRO A N 1
ATOM 844 C CA . PRO A 1 108 ? -0.832 2.066 5.77 1 89.25 108 PRO A CA 1
ATOM 845 C C . PRO A 1 108 ? 0.116 1.053 5.129 1 89.25 108 PRO A C 1
ATOM 847 O O . PRO A 1 108 ? 1.304 1.019 5.461 1 89.25 108 PRO A O 1
ATOM 850 N N . TYR A 1 109 ? -0.406 0.27 4.266 1 86.25 109 TYR A N 1
ATOM 851 C CA . TYR A 1 109 ? 0.44 -0.713 3.598 1 86.25 109 TYR A CA 1
ATOM 852 C C . TYR A 1 109 ? 1.533 -0.029 2.785 1 86.25 109 TYR A C 1
ATOM 854 O O . TYR A 1 109 ? 2.598 -0.607 2.555 1 86.25 109 TYR A O 1
ATOM 862 N N . SER A 1 110 ? 1.299 1.124 2.469 1 87.06 110 SER A N 1
ATOM 863 C CA . SER A 1 110 ? 2.246 1.86 1.637 1 87.06 110 SER A CA 1
ATOM 864 C C . SER A 1 110 ? 3.529 2.166 2.4 1 87.06 110 SER A C 1
ATOM 866 O O . SER A 1 110 ? 4.555 2.49 1.796 1 87.06 110 SER A O 1
ATOM 868 N N . ALA A 1 111 ? 3.461 2.012 3.668 1 90.88 111 ALA A N 1
ATOM 869 C CA . ALA A 1 111 ? 4.613 2.365 4.492 1 90.88 111 ALA A CA 1
ATOM 870 C C . ALA A 1 111 ? 5.57 1.183 4.633 1 90.88 111 ALA A C 1
ATOM 872 O O . ALA A 1 111 ? 6.691 1.338 5.121 1 90.88 111 ALA A O 1
ATOM 873 N N . PHE A 1 112 ? 5.145 0.044 4.07 1 93.44 112 PHE A N 1
ATOM 874 C CA . PHE A 1 112 ? 5.918 -1.162 4.336 1 93.44 112 PHE A CA 1
ATOM 875 C C . PHE A 1 112 ? 6.121 -1.971 3.061 1 93.44 112 PHE A C 1
ATOM 877 O O . PHE A 1 112 ? 5.25 -1.991 2.188 1 93.44 112 PHE A O 1
ATOM 884 N N . ASN A 1 113 ? 7.305 -2.574 3.027 1 91.31 113 ASN A N 1
ATOM 885 C CA . ASN A 1 113 ? 7.496 -3.617 2.025 1 91.31 113 ASN A CA 1
ATOM 886 C C . ASN A 1 113 ? 6.727 -4.887 2.385 1 91.31 113 ASN A C 1
ATOM 888 O O . ASN A 1 113 ? 6.996 -5.512 3.414 1 91.31 113 ASN A O 1
ATOM 892 N N . PRO A 1 114 ? 5.836 -5.223 1.626 1 90.5 114 PRO A N 1
ATOM 893 C CA . PRO A 1 114 ? 4.973 -6.352 1.982 1 90.5 114 PRO A CA 1
ATOM 894 C C . PRO A 1 114 ? 5.734 -7.668 2.096 1 90.5 114 PRO A C 1
ATOM 896 O O . PRO A 1 114 ? 5.207 -8.648 2.623 1 90.5 114 PRO A O 1
ATOM 899 N N . PHE A 1 115 ? 6.953 -7.742 1.629 1 91.19 115 PHE A N 1
ATOM 900 C CA . PHE A 1 115 ? 7.711 -8.984 1.602 1 91.19 115 PHE A CA 1
ATOM 901 C C . PHE A 1 115 ? 8.773 -9 2.691 1 91.19 115 PHE A C 1
ATOM 903 O O . PHE A 1 115 ? 9.625 -9.891 2.729 1 91.19 115 PHE A O 1
ATOM 910 N N . ARG A 1 116 ? 8.742 -7.996 3.514 1 93.25 116 ARG A N 1
ATOM 911 C CA . ARG A 1 116 ? 9.68 -7.898 4.625 1 93.25 116 ARG A CA 1
ATOM 912 C C . ARG A 1 116 ? 8.945 -7.746 5.953 1 93.25 116 ARG A C 1
ATOM 914 O O . ARG A 1 116 ? 7.773 -7.367 5.977 1 93.25 116 ARG A O 1
ATOM 921 N N . LYS A 1 117 ? 9.688 -8.086 6.945 1 94.25 117 LYS A N 1
ATOM 922 C CA . LYS A 1 117 ? 9.133 -7.91 8.281 1 94.25 117 LYS A CA 1
ATOM 923 C C . LYS A 1 117 ? 9.016 -6.43 8.633 1 94.25 117 LYS A C 1
ATOM 925 O O . LYS A 1 117 ? 9.734 -5.594 8.086 1 94.25 117 LYS A O 1
ATOM 930 N N . VAL A 1 118 ? 8.148 -6.121 9.547 1 96.56 118 VAL A N 1
ATOM 931 C CA . VAL A 1 118 ? 7.91 -4.746 9.977 1 96.56 118 VAL A CA 1
ATOM 932 C C . VAL A 1 118 ? 9.211 -4.125 10.469 1 96.56 118 VAL A C 1
ATOM 934 O O . VAL A 1 118 ? 9.531 -2.984 10.125 1 96.56 118 VAL A O 1
ATOM 937 N N . SER A 1 119 ? 10.016 -4.891 11.188 1 96.5 119 SER A N 1
ATOM 938 C CA . SER A 1 119 ? 11.25 -4.379 11.773 1 96.5 119 SER A CA 1
ATOM 939 C C . SER A 1 119 ? 12.219 -3.914 10.688 1 96.5 119 SER A C 1
ATOM 941 O O . SER A 1 119 ? 12.992 -2.979 10.898 1 96.5 119 SER A O 1
ATOM 943 N N . ASP A 1 120 ? 12.148 -4.535 9.547 1 96 120 ASP A N 1
ATOM 944 C CA . ASP A 1 120 ? 13.07 -4.199 8.469 1 96 120 ASP A CA 1
ATOM 945 C C . ASP A 1 120 ? 12.859 -2.766 7.988 1 96 120 ASP A C 1
ATOM 947 O O . ASP A 1 120 ? 13.812 -2.066 7.652 1 96 120 ASP A O 1
ATOM 951 N N . SER A 1 121 ? 11.648 -2.381 7.957 1 95.38 121 SER A N 1
ATOM 952 C CA . SER A 1 121 ? 11.328 -1.015 7.555 1 95.38 121 SER A CA 1
ATOM 953 C C . SER A 1 121 ? 11.891 -0 8.547 1 95.38 121 SER A C 1
ATOM 955 O O . SER A 1 121 ? 12.359 1.066 8.148 1 95.38 121 SER A O 1
ATOM 957 N N . PHE A 1 122 ? 11.844 -0.333 9.797 1 97.5 122 PHE A N 1
ATOM 958 C CA . PHE A 1 122 ? 12.414 0.527 10.828 1 97.5 122 PHE A CA 1
ATOM 959 C C . PHE A 1 122 ? 13.93 0.577 10.719 1 97.5 122 PHE A C 1
ATOM 961 O O . PHE A 1 122 ? 14.531 1.653 10.781 1 97.5 122 PHE A O 1
ATOM 968 N N . LYS A 1 123 ? 14.492 -0.566 10.547 1 96.62 123 LYS A N 1
ATOM 969 C CA . LYS A 1 123 ? 15.945 -0.666 10.484 1 96.62 123 LYS A CA 1
ATOM 970 C C . LYS A 1 123 ? 16.5 0.123 9.297 1 96.62 123 LYS A C 1
ATOM 972 O O . LYS A 1 123 ? 17.594 0.701 9.391 1 96.62 123 LYS A O 1
ATOM 977 N N . THR A 1 124 ? 15.797 0.123 8.227 1 94.81 124 THR A N 1
ATOM 978 C CA . THR A 1 124 ? 16.203 0.9 7.059 1 94.81 124 THR A CA 1
ATOM 979 C C . THR A 1 124 ? 16.312 2.383 7.406 1 94.81 124 THR A C 1
ATOM 981 O O . THR A 1 124 ? 17.297 3.033 7.078 1 94.81 124 THR A O 1
ATOM 984 N N . VAL A 1 125 ? 15.312 2.885 8.109 1 95.69 125 VAL A N 1
ATOM 985 C CA . VAL A 1 125 ? 15.312 4.285 8.508 1 95.69 125 VAL A CA 1
ATOM 986 C C . VAL A 1 125 ? 16.438 4.543 9.5 1 95.69 125 VAL A C 1
ATOM 988 O O . VAL A 1 125 ? 17.188 5.52 9.367 1 95.69 125 VAL A O 1
ATOM 991 N N . ILE A 1 126 ? 16.594 3.668 10.43 1 97.38 126 ILE A N 1
ATOM 992 C CA . ILE A 1 126 ? 17.609 3.805 11.477 1 97.38 126 ILE A CA 1
ATOM 993 C C . ILE A 1 126 ? 19 3.826 10.852 1 97.38 126 ILE A C 1
ATOM 995 O O . ILE A 1 126 ? 19.844 4.637 11.234 1 97.38 126 ILE A O 1
ATOM 999 N N . SER A 1 127 ? 19.188 2.953 9.875 1 95.69 127 SER A N 1
ATOM 1000 C CA . SER A 1 127 ? 20.484 2.881 9.203 1 95.69 127 SER A CA 1
ATOM 1001 C C . SER A 1 127 ? 20.734 4.121 8.352 1 95.69 127 SER A C 1
ATOM 1003 O O . SER A 1 127 ? 21.812 4.703 8.398 1 95.69 127 SER A O 1
ATOM 1005 N N . GLU A 1 128 ? 19.75 4.562 7.645 1 93.5 128 GLU A N 1
ATOM 1006 C CA . GLU A 1 128 ? 19.859 5.699 6.734 1 93.5 128 GLU A CA 1
ATOM 1007 C C . GLU A 1 128 ? 20.219 6.977 7.492 1 93.5 128 GLU A C 1
ATOM 1009 O O . GLU A 1 128 ? 21.016 7.785 7.023 1 93.5 128 GLU A O 1
ATOM 1014 N N . TYR A 1 129 ? 19.688 7.121 8.664 1 95.19 129 TYR A N 1
ATOM 1015 C CA . TYR A 1 129 ? 19.875 8.367 9.398 1 95.19 129 TYR A CA 1
ATOM 1016 C C . TYR A 1 129 ? 20.812 8.172 10.586 1 95.19 129 TYR A C 1
ATOM 1018 O O . TYR A 1 129 ? 20.969 9.07 11.414 1 95.19 129 TYR A O 1
ATOM 1026 N N . LYS A 1 130 ? 21.359 6.949 10.719 1 94.62 130 LYS A N 1
ATOM 1027 C CA . LYS A 1 130 ? 22.359 6.625 11.742 1 94.62 130 LYS A CA 1
ATOM 1028 C C . LYS A 1 130 ? 21.812 6.941 13.141 1 94.62 130 LYS A C 1
ATOM 1030 O O . LYS A 1 130 ? 22.5 7.594 13.93 1 94.62 130 LYS A O 1
ATOM 1035 N N . LEU A 1 131 ? 20.625 6.426 13.359 1 95.56 131 LEU A N 1
ATOM 1036 C CA . LEU A 1 131 ? 19.938 6.742 14.609 1 95.56 131 LEU A CA 1
ATOM 1037 C C . LEU A 1 131 ? 20.422 5.84 15.734 1 95.56 131 LEU A C 1
ATOM 1039 O O . LEU A 1 131 ? 20.266 6.176 16.906 1 95.56 131 LEU A O 1
ATOM 1043 N N . ALA A 1 132 ? 20.922 4.668 15.414 1 92 132 ALA A N 1
ATOM 1044 C CA . ALA A 1 132 ? 21.391 3.684 16.391 1 92 132 ALA A CA 1
ATOM 1045 C C . ALA A 1 132 ? 22.25 2.623 15.719 1 92 132 ALA A C 1
ATOM 1047 O O . ALA A 1 132 ? 22.219 2.461 14.492 1 92 132 ALA A O 1
ATOM 1048 N N . LYS A 1 133 ? 23.094 1.926 16.5 1 87.38 133 LYS A N 1
ATOM 1049 C CA . LYS A 1 133 ? 23.953 0.866 15.977 1 87.38 133 LYS A CA 1
ATOM 1050 C C . LYS A 1 133 ? 23.656 -0.468 16.656 1 87.38 133 LYS A C 1
ATOM 1052 O O . LYS A 1 133 ? 23.266 -0.502 17.812 1 87.38 133 LYS A O 1
ATOM 1057 N N . GLY A 1 134 ? 23.781 -1.527 15.867 1 81.06 134 GLY A N 1
ATOM 1058 C CA . GLY A 1 134 ? 23.703 -2.885 16.391 1 81.06 134 GLY A CA 1
ATOM 1059 C C . GLY A 1 134 ? 22.438 -3.156 17.172 1 81.06 134 GLY A C 1
ATOM 1060 O O . GLY A 1 134 ? 21.328 -2.898 16.672 1 81.06 134 GLY A O 1
ATOM 1061 N N . ASN A 1 135 ? 22.625 -3.625 18.391 1 83.25 135 ASN A N 1
ATOM 1062 C CA . ASN A 1 135 ? 21.547 -4.027 19.281 1 83.25 135 ASN A CA 1
ATOM 1063 C C . ASN A 1 135 ? 20.703 -2.832 19.719 1 83.25 135 ASN A C 1
ATOM 1065 O O . ASN A 1 135 ? 19.531 -2.986 20.078 1 83.25 135 ASN A O 1
ATOM 1069 N N . GLU A 1 136 ? 21.203 -1.708 19.562 1 93.5 136 GLU A N 1
ATOM 1070 C CA . GLU A 1 136 ? 20.484 -0.51 19.969 1 93.5 136 GLU A CA 1
ATOM 1071 C C . GLU A 1 136 ? 19.312 -0.218 19.031 1 93.5 136 GLU A C 1
ATOM 1073 O O . GLU A 1 136 ? 18.359 0.447 19.406 1 93.5 136 GLU A O 1
ATOM 1078 N N . ALA A 1 137 ? 19.438 -0.722 17.828 1 94.69 137 ALA A N 1
ATOM 1079 C CA . ALA A 1 137 ? 18.375 -0.511 16.859 1 94.69 137 ALA A CA 1
ATOM 1080 C C . ALA A 1 137 ? 17.094 -1.214 17.297 1 94.69 137 ALA A C 1
ATOM 1082 O O . ALA A 1 137 ? 16 -0.637 17.219 1 94.69 137 ALA A O 1
ATOM 1083 N N . ASP A 1 138 ? 17.203 -2.402 17.797 1 95.06 138 ASP A N 1
ATOM 1084 C CA . ASP A 1 138 ? 16.031 -3.168 18.219 1 95.06 138 ASP A CA 1
ATOM 1085 C C . ASP A 1 138 ? 15.359 -2.514 19.422 1 95.06 138 ASP A C 1
ATOM 1087 O O . ASP A 1 138 ? 14.133 -2.449 19.5 1 95.06 138 ASP A O 1
ATOM 1091 N N . ASN A 1 139 ? 16.188 -2.064 20.297 1 96 139 ASN A N 1
ATOM 1092 C CA . ASN A 1 139 ? 15.648 -1.385 21.469 1 96 139 ASN A CA 1
ATOM 1093 C C . ASN A 1 139 ? 14.906 -0.11 21.078 1 96 139 ASN A C 1
ATOM 1095 O O . ASN A 1 139 ? 13.859 0.201 21.656 1 96 139 ASN A O 1
ATOM 1099 N N . LEU A 1 140 ? 15.5 0.546 20.203 1 96.94 140 LEU A N 1
ATOM 1100 C CA . LEU A 1 140 ? 14.875 1.772 19.719 1 96.94 140 LEU A CA 1
ATOM 1101 C C . LEU A 1 140 ? 13.523 1.475 19.078 1 96.94 140 LEU A C 1
ATOM 1103 O O . LEU A 1 140 ? 12.539 2.17 19.328 1 96.94 140 LEU A O 1
ATOM 1107 N N . ILE A 1 141 ? 13.484 0.465 18.25 1 97.44 141 ILE A N 1
ATOM 1108 C CA . ILE A 1 141 ? 12.242 0.056 17.594 1 97.44 141 ILE A CA 1
ATOM 1109 C C . ILE A 1 141 ? 11.203 -0.296 18.656 1 97.44 141 ILE A C 1
ATOM 1111 O O . ILE A 1 141 ? 10.055 0.15 18.578 1 97.44 141 ILE A O 1
ATOM 1115 N N . ASP A 1 142 ? 11.617 -1.027 19.672 1 96.94 142 ASP A N 1
ATOM 1116 C CA . ASP A 1 142 ? 10.711 -1.425 20.734 1 96.94 142 ASP A CA 1
ATOM 1117 C C . ASP A 1 142 ? 10.117 -0.204 21.438 1 96.94 142 ASP A C 1
ATOM 1119 O O . ASP A 1 142 ? 8.914 -0.169 21.719 1 96.94 142 ASP A O 1
ATOM 1123 N N . LYS A 1 143 ? 10.914 0.717 21.672 1 96.5 143 LYS A N 1
ATOM 1124 C CA . LYS A 1 143 ? 10.484 1.937 22.359 1 96.5 143 LYS A CA 1
ATOM 1125 C C . LYS A 1 143 ? 9.375 2.641 21.578 1 96.5 143 LYS A C 1
ATOM 1127 O O . LYS A 1 143 ? 8.344 3.01 22.141 1 96.5 143 LYS A O 1
ATOM 1132 N N . TYR A 1 144 ? 9.539 2.803 20.312 1 96.81 144 TYR A N 1
ATOM 1133 C CA . TYR A 1 144 ? 8.57 3.541 19.516 1 96.81 144 TYR A CA 1
ATOM 1134 C C . TYR A 1 144 ? 7.32 2.705 19.266 1 96.81 144 TYR A C 1
ATOM 1136 O O . TYR A 1 144 ? 6.215 3.242 19.172 1 96.81 144 TYR A O 1
ATOM 1144 N N . LEU A 1 145 ? 7.496 1.381 19.141 1 97.56 145 LEU A N 1
ATOM 1145 C CA . LEU A 1 145 ? 6.32 0.523 19.047 1 97.56 145 LEU A CA 1
ATOM 1146 C C . LEU A 1 145 ? 5.473 0.627 20.312 1 97.56 145 LEU A C 1
ATOM 1148 O O . LEU A 1 145 ? 4.25 0.756 20.234 1 97.56 145 LEU A O 1
ATOM 1152 N N . GLN A 1 146 ? 6.121 0.622 21.375 1 96.75 146 GLN A N 1
ATOM 1153 C CA . GLN A 1 146 ? 5.422 0.751 22.656 1 96.75 146 GLN A CA 1
ATOM 1154 C C . GLN A 1 146 ? 4.723 2.102 22.766 1 96.75 146 GLN A C 1
ATOM 1156 O O . GLN A 1 146 ? 3.604 2.186 23.266 1 96.75 146 GLN A O 1
ATOM 1161 N N . MET A 1 147 ? 5.316 3.086 22.297 1 94.88 147 MET A N 1
ATOM 1162 C CA . MET A 1 147 ? 4.77 4.438 22.328 1 94.88 147 MET A CA 1
ATOM 1163 C C . MET A 1 147 ? 3.422 4.5 21.625 1 94.88 147 MET A C 1
ATOM 1165 O O . MET A 1 147 ? 2.551 5.285 22 1 94.88 147 MET A O 1
ATOM 1169 N N . VAL A 1 148 ? 3.314 3.643 20.609 1 96.38 148 VAL A N 1
ATOM 1170 C CA . VAL A 1 148 ? 2.066 3.688 19.844 1 96.38 148 VAL A CA 1
ATOM 1171 C C . VAL A 1 148 ? 1.159 2.537 20.281 1 96.38 148 VAL A C 1
ATOM 1173 O O . VAL A 1 148 ? 0.214 2.184 19.562 1 96.38 148 VAL A O 1
ATOM 1176 N N . GLY A 1 149 ? 1.475 1.844 21.297 1 95.25 149 GLY A N 1
ATOM 1177 C CA . GLY A 1 149 ? 0.613 0.832 21.875 1 95.25 149 GLY A CA 1
ATOM 1178 C C . GLY A 1 149 ? 0.794 -0.541 21.266 1 95.25 149 GLY A C 1
ATOM 1179 O O . GLY A 1 149 ? -0.119 -1.369 21.297 1 95.25 149 GLY A O 1
ATOM 1180 N N . LEU A 1 150 ? 1.896 -0.785 20.656 1 96.25 150 LEU A N 1
ATOM 1181 C CA . LEU A 1 150 ? 2.168 -2.084 20.047 1 96.25 150 LEU A CA 1
ATOM 1182 C C . LEU A 1 150 ? 3.24 -2.834 20.844 1 96.25 150 LEU A C 1
ATOM 1184 O O . LEU A 1 150 ? 4.145 -2.219 21.406 1 96.25 150 LEU A O 1
ATOM 1188 N N . ASP A 1 151 ? 3.156 -4.102 20.812 1 93.88 151 ASP A N 1
ATOM 1189 C CA . ASP A 1 151 ? 4.152 -4.902 21.516 1 93.88 151 ASP A CA 1
ATOM 1190 C C . ASP A 1 151 ? 5.293 -5.305 20.578 1 93.88 151 ASP A C 1
ATOM 1192 O O . ASP A 1 151 ? 5.188 -5.156 19.359 1 93.88 151 ASP A O 1
ATOM 1196 N N . GLU A 1 152 ? 6.297 -5.879 21.203 1 93.31 152 GLU A N 1
ATOM 1197 C CA . GLU A 1 152 ? 7.543 -6.164 20.5 1 93.31 152 GLU A CA 1
ATOM 1198 C C . GLU A 1 152 ? 7.359 -7.281 19.484 1 93.31 152 GLU A C 1
ATOM 1200 O O . GLU A 1 152 ? 8.156 -7.418 18.562 1 93.31 152 GLU A O 1
ATOM 1205 N N . SER A 1 153 ? 6.367 -8.078 19.641 1 92.88 153 SER A N 1
ATOM 1206 C CA . SER A 1 153 ? 6.148 -9.188 18.734 1 92.88 153 SER A CA 1
ATOM 1207 C C . SER A 1 153 ? 5.863 -8.695 17.312 1 92.88 153 SER A C 1
ATOM 1209 O O . SER A 1 153 ? 6.035 -9.438 16.344 1 92.88 153 SER A O 1
ATOM 1211 N N . ILE A 1 154 ? 5.441 -7.441 17.172 1 94.44 154 ILE A N 1
ATOM 1212 C CA . ILE A 1 154 ? 5.105 -6.832 15.898 1 94.44 154 ILE A CA 1
ATOM 1213 C C . ILE A 1 154 ? 6.344 -6.789 15 1 94.44 154 ILE A C 1
ATOM 1215 O O . ILE A 1 154 ? 6.238 -6.879 13.773 1 94.44 154 ILE A O 1
ATOM 1219 N N . LYS A 1 155 ? 7.492 -6.777 15.609 1 94.75 155 LYS A N 1
ATOM 1220 C CA . LYS A 1 155 ? 8.75 -6.617 14.891 1 94.75 155 LYS A CA 1
ATOM 1221 C C . LYS A 1 155 ? 8.969 -7.762 13.906 1 94.75 155 LYS A C 1
ATOM 1223 O O . LYS A 1 155 ? 9.438 -7.539 12.789 1 94.75 155 LYS A O 1
ATOM 1228 N N . THR A 1 156 ? 8.516 -8.898 14.297 1 92.06 156 THR A N 1
ATOM 1229 C CA . THR A 1 156 ? 8.859 -10.078 13.508 1 92.06 156 THR A CA 1
ATOM 1230 C C . THR A 1 156 ? 7.715 -10.453 12.57 1 92.06 156 THR A C 1
ATOM 1232 O O . THR A 1 156 ? 7.797 -11.453 11.852 1 92.06 156 THR A O 1
ATOM 1235 N N . LYS A 1 157 ? 6.707 -9.695 12.57 1 92.62 157 LYS A N 1
ATOM 1236 C CA . LYS A 1 157 ? 5.547 -9.977 11.727 1 92.62 157 LYS A CA 1
ATOM 1237 C C . LYS A 1 157 ? 5.68 -9.297 10.367 1 92.62 157 LYS A C 1
ATOM 1239 O O . LYS A 1 157 ? 6.391 -8.297 10.234 1 92.62 157 LYS A O 1
ATOM 1244 N N . TYR A 1 158 ? 4.961 -9.93 9.43 1 91.31 158 TYR A N 1
ATOM 1245 C CA . TYR A 1 158 ? 4.785 -9.297 8.125 1 91.31 158 TYR A CA 1
ATOM 1246 C C . TYR A 1 158 ? 3.561 -8.391 8.117 1 91.31 158 TYR A C 1
ATOM 1248 O O . TYR A 1 158 ? 2.619 -8.602 8.891 1 91.31 158 TYR A O 1
ATOM 1256 N N . PRO A 1 159 ? 3.586 -7.418 7.215 1 92.38 159 PRO A N 1
ATOM 1257 C CA . PRO A 1 159 ? 2.463 -6.48 7.168 1 92.38 159 PRO A CA 1
ATOM 1258 C C . PRO A 1 159 ? 1.113 -7.18 7.035 1 92.38 159 PRO A C 1
ATOM 1260 O O . PRO A 1 159 ? 0.146 -6.797 7.695 1 92.38 159 PRO A O 1
ATOM 1263 N N . HIS A 1 160 ? 1.077 -8.219 6.281 1 85.19 160 HIS A N 1
ATOM 1264 C CA . HIS A 1 160 ? -0.191 -8.891 6.023 1 85.19 160 HIS A CA 1
ATOM 1265 C C . HIS A 1 160 ? -0.69 -9.617 7.266 1 85.19 160 HIS A C 1
ATOM 1267 O O . HIS A 1 160 ? -1.844 -10.055 7.316 1 85.19 160 HIS A O 1
ATOM 1273 N N . GLN A 1 161 ? 0.089 -9.766 8.234 1 88.5 161 GLN A N 1
ATOM 1274 C CA . GLN A 1 161 ? -0.268 -10.453 9.469 1 88.5 161 GLN A CA 1
ATOM 1275 C C . GLN A 1 161 ? -0.811 -9.477 10.508 1 88.5 161 GLN A C 1
ATOM 1277 O O . GLN A 1 161 ? -1.194 -9.883 11.609 1 88.5 161 GLN A O 1
ATOM 1282 N N . LEU A 1 162 ? -0.865 -8.227 10.18 1 90.62 162 LEU A N 1
ATOM 1283 C CA . LEU A 1 162 ? -1.317 -7.188 11.102 1 90.62 162 LEU A CA 1
ATOM 1284 C C . LEU A 1 162 ? -2.697 -6.676 10.703 1 90.62 162 LEU A C 1
ATOM 1286 O O . LEU A 1 162 ? -3.037 -6.641 9.523 1 90.62 162 LEU A O 1
ATOM 1290 N N . SER A 1 163 ? -3.43 -6.281 11.773 1 87.12 163 SER A N 1
ATOM 1291 C CA . SER A 1 163 ? -4.668 -5.57 11.484 1 87.12 163 SER A CA 1
ATOM 1292 C C . SER A 1 163 ? -4.387 -4.18 10.914 1 87.12 163 SER A C 1
ATOM 1294 O O . SER A 1 163 ? -3.271 -3.672 11.031 1 87.12 163 SER A O 1
ATOM 1296 N N . GLY A 1 164 ? -5.395 -3.607 10.336 1 87.88 164 GLY A N 1
ATOM 1297 C CA . GLY A 1 164 ? -5.254 -2.254 9.82 1 87.88 164 GLY A CA 1
ATOM 1298 C C . GLY A 1 164 ? -4.812 -1.256 10.867 1 87.88 164 GLY A C 1
ATOM 1299 O O . GLY A 1 164 ? -3.951 -0.413 10.609 1 87.88 164 GLY A O 1
ATOM 1300 N N . GLY A 1 165 ? -5.387 -1.38 12.039 1 91.44 165 GLY A N 1
ATOM 1301 C CA . GLY A 1 165 ? -5.016 -0.496 13.133 1 91.44 165 GLY A CA 1
ATOM 1302 C C . GLY A 1 165 ? -3.586 -0.687 13.602 1 91.44 165 GLY A C 1
ATOM 1303 O O . GLY A 1 165 ? -2.887 0.286 13.891 1 91.44 165 GLY A O 1
ATOM 1304 N N . GLN A 1 166 ? -3.184 -1.926 13.633 1 94.06 166 GLN A N 1
ATOM 1305 C CA . GLN A 1 166 ? -1.807 -2.219 14.016 1 94.06 166 GLN A CA 1
ATOM 1306 C C . GLN A 1 166 ? -0.819 -1.655 13 1 94.06 166 GLN A C 1
ATOM 1308 O O . GLN A 1 166 ? 0.197 -1.065 13.375 1 94.06 166 GLN A O 1
ATOM 1313 N N . LEU A 1 167 ? -1.196 -1.838 11.789 1 93.94 167 LEU A N 1
ATOM 1314 C CA . LEU A 1 167 ? -0.319 -1.368 10.727 1 93.94 167 LEU A CA 1
ATOM 1315 C C . LEU A 1 167 ? -0.225 0.154 10.727 1 93.94 167 LEU A C 1
ATOM 1317 O O . LEU A 1 167 ? 0.855 0.714 10.531 1 93.94 167 LEU A O 1
ATOM 1321 N N . GLN A 1 168 ? -1.292 0.792 10.945 1 95.25 168 GLN A N 1
ATOM 1322 C CA . GLN A 1 168 ? -1.308 2.248 11.023 1 95.25 168 GLN A CA 1
ATOM 1323 C C . GLN A 1 168 ? -0.435 2.746 12.172 1 95.25 168 GLN A C 1
ATOM 1325 O O . GLN A 1 168 ? 0.336 3.693 12.008 1 95.25 168 GLN A O 1
ATOM 1330 N N . ARG A 1 169 ? -0.601 2.141 13.297 1 96.44 169 ARG A N 1
ATOM 1331 C CA . ARG A 1 169 ? 0.211 2.496 14.453 1 96.44 169 ARG A CA 1
ATOM 1332 C C . ARG A 1 169 ? 1.693 2.275 14.172 1 96.44 169 ARG A C 1
ATOM 1334 O O . ARG A 1 169 ? 2.531 3.104 14.539 1 96.44 169 ARG A O 1
ATOM 1341 N N . ALA A 1 170 ? 1.977 1.165 13.5 1 97.25 170 ALA A N 1
ATOM 1342 C CA . ALA A 1 170 ? 3.367 0.89 13.148 1 97.25 170 ALA A CA 1
ATOM 1343 C C . ALA A 1 170 ? 3.916 1.954 12.203 1 97.25 170 ALA A C 1
ATOM 1345 O O . ALA A 1 170 ? 5.062 2.387 12.344 1 97.25 170 ALA A O 1
ATOM 1346 N N . ALA A 1 171 ? 3.105 2.316 11.234 1 96.38 171 ALA A N 1
ATOM 1347 C CA . ALA A 1 171 ? 3.504 3.373 10.312 1 96.38 171 ALA A CA 1
ATOM 1348 C C . ALA A 1 171 ? 3.781 4.676 11.055 1 96.38 171 ALA A C 1
ATOM 1350 O O . ALA A 1 171 ? 4.754 5.375 10.75 1 96.38 171 ALA A O 1
ATOM 1351 N N . LEU A 1 172 ? 2.967 4.98 11.961 1 96.81 172 LEU A N 1
ATOM 1352 C CA . LEU A 1 172 ? 3.152 6.168 12.789 1 96.81 172 LEU A CA 1
ATOM 1353 C C . LEU A 1 172 ? 4.457 6.09 13.57 1 96.81 172 LEU A C 1
ATOM 1355 O O . LEU A 1 172 ? 5.234 7.047 13.594 1 96.81 172 LEU A O 1
ATOM 1359 N N . ALA A 1 173 ? 4.711 4.961 14.18 1 97.5 173 ALA A N 1
ATOM 1360 C CA . ALA A 1 173 ? 5.941 4.758 14.93 1 97.5 173 ALA A CA 1
ATOM 1361 C C . ALA A 1 173 ? 7.168 4.965 14.047 1 97.5 173 ALA A C 1
ATOM 1363 O O . ALA A 1 173 ? 8.133 5.617 14.453 1 97.5 173 ALA A O 1
ATOM 1364 N N . ARG A 1 174 ? 7.082 4.43 12.898 1 97.5 174 ARG A N 1
ATOM 1365 C CA . ARG A 1 174 ? 8.195 4.551 11.969 1 97.5 174 ARG A CA 1
ATOM 1366 C C . ARG A 1 174 ? 8.469 6.016 11.633 1 97.5 174 ARG A C 1
ATOM 1368 O O . ARG A 1 174 ? 9.625 6.441 11.594 1 97.5 174 ARG A O 1
ATOM 1375 N N . ALA A 1 175 ? 7.414 6.73 11.398 1 96.69 175 ALA A N 1
ATOM 1376 C CA . ALA A 1 175 ? 7.555 8.148 11.078 1 96.69 175 ALA A CA 1
ATOM 1377 C C . ALA A 1 175 ? 8.172 8.914 12.25 1 96.69 175 ALA A C 1
ATOM 1379 O O . ALA A 1 175 ? 8.969 9.836 12.047 1 96.69 175 ALA A O 1
ATOM 1380 N N . LEU A 1 176 ? 7.914 8.547 13.422 1 97.06 176 LEU A N 1
ATOM 1381 C CA . LEU A 1 176 ? 8.312 9.273 14.617 1 97.06 176 LEU A CA 1
ATOM 1382 C C . LEU A 1 176 ? 9.773 8.984 14.969 1 97.06 176 LEU A C 1
ATOM 1384 O O . LEU A 1 176 ? 10.383 9.711 15.758 1 97.06 176 LEU A O 1
ATOM 1388 N N . LEU A 1 177 ? 10.305 7.926 14.406 1 96.38 177 LEU A N 1
ATOM 1389 C CA . LEU A 1 177 ? 11.703 7.586 14.617 1 96.38 177 LEU A CA 1
ATOM 1390 C C . LEU A 1 177 ? 12.602 8.781 14.336 1 96.38 177 LEU A C 1
ATOM 1392 O O . LEU A 1 177 ? 13.641 8.961 14.977 1 96.38 177 LEU A O 1
ATOM 1396 N N . LEU A 1 178 ? 12.133 9.578 13.453 1 97 178 LEU A N 1
ATOM 1397 C CA . LEU A 1 178 ? 12.969 10.672 12.977 1 97 178 LEU A CA 1
ATOM 1398 C C . LEU A 1 178 ? 12.719 11.945 13.781 1 97 178 LEU A C 1
ATOM 1400 O O . LEU A 1 178 ? 13.336 12.977 13.531 1 97 178 LEU A O 1
ATOM 1404 N N . LYS A 1 179 ? 11.797 11.836 14.695 1 96.25 179 LYS A N 1
ATOM 1405 C CA . LYS A 1 179 ? 11.438 12.984 15.523 1 96.25 179 LYS A CA 1
ATOM 1406 C C . LYS A 1 179 ? 11.102 14.195 14.656 1 96.25 179 LYS A C 1
ATOM 1408 O O . LYS A 1 179 ? 11.703 15.258 14.805 1 96.25 179 LYS A O 1
ATOM 1413 N N . PRO A 1 180 ? 10.125 14.07 13.82 1 98 180 PRO A N 1
ATOM 1414 C CA . PRO A 1 180 ? 9.773 15.141 12.883 1 98 180 PRO A CA 1
ATOM 1415 C C . PRO A 1 180 ? 9.234 16.391 13.586 1 98 180 PRO A C 1
ATOM 1417 O O . PRO A 1 180 ? 8.797 16.312 14.734 1 98 180 PRO A O 1
ATOM 1420 N N . LYS A 1 181 ? 9.305 17.531 12.836 1 97.94 181 LYS A N 1
ATOM 1421 C CA . LYS A 1 181 ? 8.688 18.781 13.289 1 97.94 181 LYS A CA 1
ATOM 1422 C C . LYS A 1 181 ? 7.27 18.922 12.75 1 97.94 181 LYS A C 1
ATOM 1424 O O . LYS A 1 181 ? 6.434 19.594 13.367 1 97.94 181 LYS A O 1
ATOM 1429 N N . ILE A 1 182 ? 7.047 18.297 11.633 1 98.38 182 ILE A N 1
ATOM 1430 C CA . ILE A 1 182 ? 5.734 18.328 11 1 98.38 182 ILE A CA 1
ATOM 1431 C C . ILE A 1 182 ? 5.344 16.906 10.562 1 98.38 182 ILE A C 1
ATOM 1433 O O . ILE A 1 182 ? 6.148 16.188 9.969 1 98.38 182 ILE A O 1
ATOM 1437 N N . LEU A 1 183 ? 4.16 16.531 10.859 1 98.44 183 LEU A N 1
ATOM 1438 C CA . LEU A 1 183 ? 3.609 15.258 10.43 1 98.44 183 LEU A CA 1
ATOM 1439 C C . LEU A 1 183 ? 2.299 15.453 9.672 1 98.44 183 LEU A C 1
ATOM 1441 O O . LEU A 1 183 ? 1.341 16 10.211 1 98.44 183 LEU A O 1
ATOM 1445 N N . PHE A 1 184 ? 2.311 15.07 8.422 1 98.5 184 PHE A N 1
ATOM 1446 C CA . PHE A 1 184 ? 1.073 15 7.652 1 98.5 184 PHE A CA 1
ATOM 1447 C C . PHE A 1 184 ? 0.397 13.648 7.832 1 98.5 184 PHE A C 1
ATOM 1449 O O . PHE A 1 184 ? 1.025 12.602 7.645 1 98.5 184 PHE A O 1
ATOM 1456 N N . ALA A 1 185 ? -0.824 13.664 8.227 1 97.94 185 ALA A N 1
ATOM 1457 C CA . ALA A 1 185 ? -1.646 12.469 8.375 1 97.94 185 ALA A CA 1
ATOM 1458 C C . ALA A 1 185 ? -2.826 12.492 7.406 1 97.94 185 ALA A C 1
ATOM 1460 O O . ALA A 1 185 ? -3.861 13.094 7.695 1 97.94 185 ALA A O 1
ATOM 1461 N N . ASP A 1 186 ? -2.709 11.82 6.344 1 96.69 186 ASP A N 1
ATOM 1462 C CA . ASP A 1 186 ? -3.664 11.898 5.242 1 96.69 186 ASP A CA 1
ATOM 1463 C C . ASP A 1 186 ? -4.672 10.75 5.312 1 96.69 186 ASP A C 1
ATOM 1465 O O . ASP A 1 186 ? -4.383 9.633 4.879 1 96.69 186 ASP A O 1
ATOM 1469 N N . GLU A 1 187 ? -5.824 11.047 5.781 1 95 187 GLU A N 1
ATOM 1470 C CA . GLU A 1 187 ? -6.926 10.094 5.895 1 95 187 GLU A CA 1
ATOM 1471 C C . GLU A 1 187 ? -6.48 8.812 6.594 1 95 187 GLU A C 1
ATOM 1473 O O . GLU A 1 187 ? -6.789 7.711 6.137 1 95 187 GLU A O 1
ATOM 1478 N N . VAL A 1 188 ? -5.883 8.945 7.703 1 95.12 188 VAL A N 1
ATOM 1479 C CA . VAL A 1 188 ? -5.137 7.852 8.32 1 95.12 188 VAL A CA 1
ATOM 1480 C C . VAL A 1 188 ? -6.094 6.93 9.07 1 95.12 188 VAL A C 1
ATOM 1482 O O . VAL A 1 188 ? -5.715 5.824 9.469 1 95.12 188 VAL A O 1
ATOM 1485 N N . VAL A 1 189 ? -7.363 7.359 9.219 1 93.62 189 VAL A N 1
ATOM 1486 C CA . VAL A 1 189 ? -8.273 6.508 9.977 1 93.62 189 VAL A CA 1
ATOM 1487 C C . VAL A 1 189 ? -9.43 6.062 9.086 1 93.62 189 VAL A C 1
ATOM 1489 O O . VAL A 1 189 ? -10.383 5.434 9.555 1 93.62 189 VAL A O 1
ATOM 1492 N N . SER A 1 190 ? -9.359 6.395 7.82 1 87.44 190 SER A N 1
ATOM 1493 C CA . SER A 1 190 ? -10.484 6.172 6.918 1 87.44 190 SER A CA 1
ATOM 1494 C C . SER A 1 190 ? -10.766 4.684 6.738 1 87.44 190 SER A C 1
ATOM 1496 O O . SER A 1 190 ? -11.891 4.293 6.445 1 87.44 190 SER A O 1
ATOM 1498 N N . MET A 1 191 ? -9.727 3.883 6.906 1 82.5 191 MET A N 1
ATOM 1499 C CA . MET A 1 191 ? -9.891 2.453 6.648 1 82.5 191 MET A CA 1
ATOM 1500 C C . MET A 1 191 ? -10.125 1.69 7.949 1 82.5 191 MET A C 1
ATOM 1502 O O . MET A 1 191 ? -10.148 0.458 7.953 1 82.5 191 MET A O 1
ATOM 1506 N N . LEU A 1 192 ? -10.32 2.352 9 1 86.88 192 LEU A N 1
ATOM 1507 C CA . LEU A 1 192 ? -10.422 1.715 10.312 1 86.88 192 LEU A CA 1
ATOM 1508 C C . LEU A 1 192 ? -11.859 1.747 10.82 1 86.88 192 LEU A C 1
ATOM 1510 O O . LEU A 1 192 ? -12.648 2.592 10.398 1 86.88 192 LEU A O 1
ATOM 1514 N N . ASP A 1 193 ? -12.133 0.843 11.719 1 85.88 193 ASP A N 1
ATOM 1515 C CA . ASP A 1 193 ? -13.422 0.845 12.398 1 85.88 193 ASP A CA 1
ATOM 1516 C C . ASP A 1 193 ? -13.531 2.02 13.375 1 85.88 193 ASP A C 1
ATOM 1518 O O . ASP A 1 193 ? -12.523 2.596 13.773 1 85.88 193 ASP A O 1
ATOM 1522 N N . ALA A 1 194 ? -14.805 2.289 13.672 1 83.88 194 ALA A N 1
ATOM 1523 C CA . ALA A 1 194 ? -15.117 3.492 14.438 1 83.88 194 ALA A CA 1
ATOM 1524 C C . ALA A 1 194 ? -14.328 3.527 15.742 1 83.88 194 ALA A C 1
ATOM 1526 O O . ALA A 1 194 ? -13.742 4.555 16.094 1 83.88 194 ALA A O 1
ATOM 1527 N N . SER A 1 195 ? -14.281 2.488 16.453 1 85.62 195 SER A N 1
ATOM 1528 C CA . SER A 1 195 ? -13.602 2.49 17.75 1 85.62 195 SER A CA 1
ATOM 1529 C C . SER A 1 195 ? -12.102 2.689 17.578 1 85.62 195 SER A C 1
ATOM 1531 O O . SER A 1 195 ? -11.477 3.42 18.359 1 85.62 195 SER A O 1
ATOM 1533 N N . LEU A 1 196 ? -11.516 2.191 16.562 1 89.75 196 LEU A N 1
ATOM 1534 C CA . LEU A 1 196 ? -10.086 2.311 16.328 1 89.75 196 LEU A CA 1
ATOM 1535 C C . LEU A 1 196 ? -9.734 3.709 15.82 1 89.75 196 LEU A C 1
ATOM 1537 O O . LEU A 1 196 ? -8.625 4.199 16.062 1 89.75 196 LEU A O 1
ATOM 1541 N N . ARG A 1 197 ? -10.695 4.273 15.203 1 93.31 197 ARG A N 1
ATOM 1542 C CA . ARG A 1 197 ? -10.453 5.609 14.672 1 93.31 197 ARG A CA 1
ATOM 1543 C C . ARG A 1 197 ? -10.148 6.598 15.797 1 93.31 197 ARG A C 1
ATOM 1545 O O . ARG A 1 197 ? -9.148 7.32 15.742 1 93.31 197 ARG A O 1
ATOM 1552 N N . ILE A 1 198 ? -10.945 6.578 16.797 1 92.5 198 ILE A N 1
ATOM 1553 C CA . ILE A 1 198 ? -10.797 7.512 17.906 1 92.5 198 ILE A CA 1
ATOM 1554 C C . ILE A 1 198 ? -9.477 7.25 18.625 1 92.5 198 ILE A C 1
ATOM 1556 O O . ILE A 1 198 ? -8.789 8.188 19.031 1 92.5 198 ILE A O 1
ATOM 1560 N N . ASP A 1 199 ? -9.141 5.984 18.703 1 94.44 199 ASP A N 1
ATOM 1561 C CA . ASP A 1 199 ? -7.891 5.613 19.359 1 94.44 199 ASP A CA 1
ATOM 1562 C C . ASP A 1 199 ? -6.691 6.215 18.641 1 94.44 199 ASP A C 1
ATOM 1564 O O . ASP A 1 199 ? -5.77 6.734 19.266 1 94.44 199 ASP A O 1
ATOM 1568 N N . ILE A 1 200 ? -6.75 6.168 17.391 1 95.75 200 ILE A N 1
ATOM 1569 C CA . ILE A 1 200 ? -5.645 6.68 16.594 1 95.75 200 ILE A CA 1
ATOM 1570 C C . ILE A 1 200 ? -5.594 8.203 16.703 1 95.75 200 ILE A C 1
ATOM 1572 O O . ILE A 1 200 ? -4.512 8.789 16.812 1 95.75 200 ILE A O 1
ATOM 1576 N N . ILE A 1 201 ? -6.723 8.852 16.703 1 96.06 201 ILE A N 1
ATOM 1577 C CA . ILE A 1 201 ? -6.77 10.305 16.797 1 96.06 201 ILE A CA 1
ATOM 1578 C C . ILE A 1 201 ? -6.262 10.742 18.172 1 96.06 201 ILE A C 1
ATOM 1580 O O . ILE A 1 201 ? -5.488 11.695 18.281 1 96.06 201 ILE A O 1
ATOM 1584 N N . ASN A 1 202 ? -6.672 10.062 19.172 1 95.62 202 ASN A N 1
ATOM 1585 C CA . ASN A 1 202 ? -6.16 10.352 20.516 1 95.62 202 ASN A CA 1
ATOM 1586 C C . ASN A 1 202 ? -4.645 10.188 20.578 1 95.62 202 ASN A C 1
ATOM 1588 O O . ASN A 1 202 ? -3.955 10.984 21.219 1 95.62 202 ASN A O 1
ATOM 1592 N N . LEU A 1 203 ? -4.25 9.188 19.969 1 95.94 203 LEU A N 1
ATOM 1593 C CA . LEU A 1 203 ? -2.812 8.953 19.906 1 95.94 203 LEU A CA 1
ATOM 1594 C C . LEU A 1 203 ? -2.092 10.109 19.234 1 95.94 203 LEU A C 1
ATOM 1596 O O . LEU A 1 203 ? -1.058 10.57 19.719 1 95.94 203 LEU A O 1
ATOM 1600 N N . LEU A 1 204 ? -2.607 10.594 18.156 1 96.62 204 LEU A N 1
ATOM 1601 C CA . LEU A 1 204 ? -2.023 11.727 17.453 1 96.62 204 LEU A CA 1
ATOM 1602 C C . LEU A 1 204 ? -1.982 12.961 18.344 1 96.62 204 LEU A C 1
ATOM 1604 O O . LEU A 1 204 ? -0.983 13.68 18.375 1 96.62 204 LEU A O 1
ATOM 1608 N N . LYS A 1 205 ? -3.014 13.188 19.047 1 95.69 205 LYS A N 1
ATOM 1609 C CA . LYS A 1 205 ? -3.072 14.32 19.969 1 95.69 205 LYS A CA 1
ATOM 1610 C C . LYS A 1 205 ? -2.002 14.203 21.047 1 95.69 205 LYS A C 1
ATOM 1612 O O . LYS A 1 205 ? -1.32 15.18 21.359 1 95.69 205 LYS A O 1
ATOM 1617 N N . GLU A 1 206 ? -1.896 13.055 21.547 1 95.12 206 GLU A N 1
ATOM 1618 C CA . GLU A 1 206 ? -0.898 12.797 22.594 1 95.12 206 GLU A CA 1
ATOM 1619 C C . GLU A 1 206 ? 0.516 13.023 22.062 1 95.12 206 GLU A C 1
ATOM 1621 O O . GLU A 1 206 ? 1.348 13.633 22.734 1 95.12 206 GLU A O 1
ATOM 1626 N N . ILE A 1 207 ? 0.711 12.516 20.922 1 95.12 207 ILE A N 1
ATOM 1627 C CA . ILE A 1 207 ? 2.021 12.641 20.297 1 95.12 207 ILE A CA 1
ATOM 1628 C C . ILE A 1 207 ? 2.35 14.117 20.078 1 95.12 207 ILE A C 1
ATOM 1630 O O . ILE A 1 207 ? 3.467 14.562 20.359 1 95.12 207 ILE A O 1
ATOM 1634 N N . ARG A 1 208 ? 1.458 14.82 19.594 1 94.31 208 ARG A N 1
ATOM 1635 C CA . ARG A 1 208 ? 1.647 16.25 19.375 1 94.31 208 ARG A CA 1
ATOM 1636 C C . ARG A 1 208 ? 2.053 16.953 20.672 1 94.31 208 ARG A C 1
ATOM 1638 O O . ARG A 1 208 ? 3.006 17.734 20.688 1 94.31 208 ARG A O 1
ATOM 1645 N N . GLU A 1 209 ? 1.373 16.672 21.688 1 91.88 209 GLU A N 1
ATOM 1646 C CA . GLU A 1 209 ? 1.604 17.312 22.969 1 91.88 209 GLU A CA 1
ATOM 1647 C C . GLU A 1 209 ? 2.951 16.891 23.562 1 91.88 209 GLU A C 1
ATOM 1649 O O . GLU A 1 209 ? 3.678 17.734 24.109 1 91.88 209 GLU A O 1
ATOM 1654 N N . THR A 1 210 ? 3.254 15.68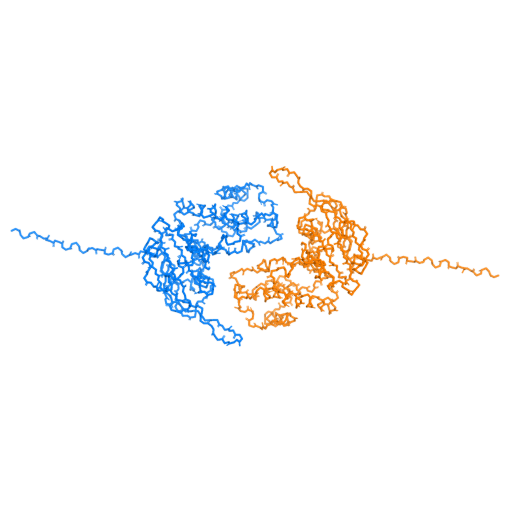8 23.438 1 91.94 210 THR A N 1
ATOM 1655 C CA . THR A 1 210 ? 4.449 15.125 24.047 1 91.94 210 THR A CA 1
ATOM 1656 C C . THR A 1 210 ? 5.707 15.586 23.312 1 91.94 210 THR A C 1
ATOM 1658 O O . THR A 1 210 ? 6.719 15.898 23.953 1 91.94 210 THR A O 1
ATOM 1661 N N . TYR A 1 211 ? 5.617 15.68 22.031 1 92.88 211 TYR A N 1
ATOM 1662 C CA . TYR A 1 211 ? 6.836 15.891 21.25 1 92.88 211 TYR A CA 1
ATOM 1663 C C . TYR A 1 211 ? 6.859 17.281 20.641 1 92.88 211 TYR A C 1
ATOM 1665 O O . TYR A 1 211 ? 7.82 17.656 19.969 1 92.88 211 TYR A O 1
ATOM 1673 N N . ASN A 1 212 ? 5.891 18.062 20.812 1 92.56 212 ASN A N 1
ATOM 1674 C CA . ASN A 1 212 ? 5.805 19.422 20.312 1 92.56 212 ASN A CA 1
ATOM 1675 C C . ASN A 1 212 ? 5.953 19.469 18.797 1 92.56 212 ASN A C 1
ATOM 1677 O O . ASN A 1 212 ? 6.773 20.219 18.266 1 92.56 212 ASN A O 1
ATOM 1681 N N . ILE A 1 213 ? 5.207 18.656 18.141 1 95.69 213 ILE A N 1
ATOM 1682 C CA . ILE A 1 213 ? 5.246 18.609 16.672 1 95.69 213 ILE A CA 1
ATOM 1683 C C . ILE A 1 213 ? 3.939 19.156 16.109 1 95.69 213 ILE A C 1
ATOM 1685 O O . ILE A 1 213 ? 2.912 19.156 16.797 1 95.69 213 ILE A O 1
ATOM 1689 N N . SER A 1 214 ? 4.043 19.75 14.953 1 97.56 214 SER A N 1
ATOM 1690 C CA . SER A 1 214 ? 2.832 20.141 14.234 1 97.56 214 SER A CA 1
ATOM 1691 C C . SER A 1 214 ? 2.227 18.953 13.484 1 97.56 214 SER A C 1
ATOM 1693 O O . SER A 1 214 ? 2.947 18.172 12.852 1 97.56 214 SER A O 1
ATOM 1695 N N . ILE A 1 215 ? 0.934 18.781 13.586 1 98 215 ILE A N 1
ATOM 1696 C CA . ILE A 1 215 ? 0.266 17.688 12.891 1 98 215 ILE A CA 1
ATOM 1697 C C . ILE A 1 215 ? -0.84 18.234 11.992 1 98 215 ILE A C 1
ATOM 1699 O O . ILE A 1 215 ? -1.67 19.031 12.445 1 98 215 ILE A O 1
ATOM 1703 N N . ILE A 1 216 ? -0.753 17.938 10.742 1 98.56 216 ILE A N 1
ATOM 1704 C CA . ILE A 1 216 ? -1.781 18.281 9.766 1 98.56 216 ILE A CA 1
ATOM 1705 C C . ILE A 1 216 ? -2.609 17.031 9.43 1 98.56 216 ILE A C 1
ATOM 1707 O O . ILE A 1 216 ? -2.113 16.094 8.805 1 98.56 216 ILE A O 1
ATOM 1711 N N . LEU A 1 217 ? -3.826 17.062 9.852 1 98.25 217 LEU A N 1
ATOM 1712 C CA . LEU A 1 217 ? -4.754 15.969 9.586 1 98.25 217 LEU A CA 1
ATOM 1713 C C . LEU A 1 217 ? -5.625 16.281 8.375 1 98.25 217 LEU A C 1
ATOM 1715 O O . LEU A 1 217 ? -6.336 17.297 8.359 1 98.25 217 LEU A O 1
ATOM 1719 N N . ILE A 1 218 ? -5.488 15.492 7.355 1 98.06 218 ILE A N 1
ATOM 1720 C CA . ILE A 1 218 ? -6.355 15.586 6.188 1 98.06 218 ILE A CA 1
ATOM 1721 C C . ILE A 1 218 ? -7.488 14.57 6.301 1 98.06 218 ILE A C 1
ATOM 1723 O O . ILE A 1 218 ? -7.242 13.375 6.496 1 98.06 218 ILE A O 1
ATOM 1727 N N . THR A 1 219 ? -8.711 15 6.246 1 95.88 219 THR A N 1
ATOM 1728 C CA . THR A 1 219 ? -9.852 14.102 6.371 1 95.88 219 THR A CA 1
ATOM 1729 C C . THR A 1 219 ? -11.094 14.711 5.723 1 95.88 219 THR A C 1
ATOM 1731 O O . THR A 1 219 ? -11.195 15.93 5.586 1 95.88 219 THR A O 1
ATOM 1734 N N . HIS A 1 220 ? -11.891 13.883 5.332 1 92.62 220 HIS A N 1
ATOM 1735 C CA . HIS A 1 220 ? -13.195 14.352 4.867 1 92.62 220 HIS A CA 1
ATOM 1736 C C . HIS A 1 220 ? -14.25 14.219 5.957 1 92.62 220 HIS A C 1
ATOM 1738 O O . HIS A 1 220 ? -15.391 14.648 5.777 1 92.62 220 HIS A O 1
ATOM 1744 N N . ASP A 1 221 ? -13.906 13.688 7.055 1 91.06 221 ASP A N 1
ATOM 1745 C CA . ASP A 1 221 ? -14.805 13.492 8.188 1 91.06 221 ASP A CA 1
ATOM 1746 C C . ASP A 1 221 ? -14.773 14.703 9.117 1 91.06 221 ASP A C 1
ATOM 1748 O O . ASP A 1 221 ? -13.812 14.898 9.859 1 91.06 221 ASP A O 1
ATOM 1752 N N . ILE A 1 222 ? -15.914 15.328 9.203 1 92.12 222 ILE A N 1
ATOM 1753 C CA . ILE A 1 222 ? -16 16.578 9.953 1 92.12 222 ILE A CA 1
ATOM 1754 C C . ILE A 1 222 ? -15.922 16.281 11.445 1 92.12 222 ILE A C 1
ATOM 1756 O O . ILE A 1 222 ? -15.336 17.062 12.211 1 92.12 222 ILE A O 1
ATOM 1760 N N . GLY A 1 223 ? -16.547 15.242 11.828 1 90.69 223 GLY A N 1
ATOM 1761 C CA . GLY A 1 223 ? -16.484 14.867 13.234 1 90.69 223 GLY A CA 1
ATOM 1762 C C . GLY A 1 223 ? -15.078 14.625 13.727 1 90.69 223 GLY A C 1
ATOM 1763 O O . GLY A 1 223 ? -14.711 15.07 14.82 1 90.69 223 GLY A O 1
ATOM 1764 N N . ILE A 1 224 ? -14.312 13.992 12.953 1 93.69 224 ILE A N 1
ATOM 1765 C CA . ILE A 1 224 ? -12.922 13.703 13.289 1 93.69 224 ILE A CA 1
ATOM 1766 C C . ILE A 1 224 ? -12.117 15.008 13.312 1 93.69 224 ILE A C 1
ATOM 1768 O O . ILE A 1 224 ? -11.328 15.234 14.227 1 93.69 224 ILE A O 1
ATOM 1772 N N . ALA A 1 225 ? -12.344 15.836 12.328 1 95.25 225 ALA A N 1
ATOM 1773 C CA . ALA A 1 225 ? -11.648 17.125 12.25 1 95.25 225 ALA A CA 1
ATOM 1774 C C . ALA A 1 225 ? -11.945 17.984 13.469 1 95.25 225 ALA A C 1
ATOM 1776 O O . ALA A 1 225 ? -11.039 18.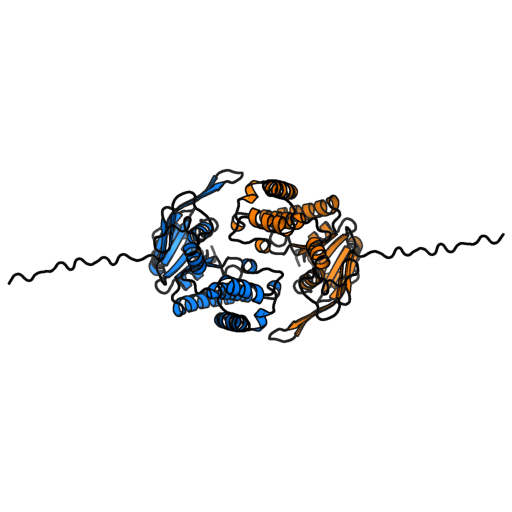578 14.055 1 95.25 225 ALA A O 1
ATOM 1777 N N . LYS A 1 226 ? -13.195 18.016 13.82 1 93.62 226 LYS A N 1
ATOM 1778 C CA . LYS A 1 226 ? -13.617 18.781 14.992 1 93.62 226 LYS A CA 1
ATOM 1779 C C . LYS A 1 226 ? -12.938 18.266 16.266 1 93.62 226 LYS A C 1
ATOM 1781 O O . LYS A 1 226 ? -12.383 19.047 17.031 1 93.62 226 LYS A O 1
ATOM 1786 N N . TYR A 1 227 ? -13.016 17.016 16.391 1 93.62 227 TYR A N 1
ATOM 1787 C CA . TYR A 1 227 ? -12.453 16.391 17.594 1 93.62 227 TYR A CA 1
ATOM 1788 C C . TYR A 1 227 ? -10.945 16.625 17.656 1 93.62 227 TYR A C 1
ATOM 1790 O O . TYR A 1 227 ? -10.414 16.969 18.719 1 93.62 227 TYR A O 1
ATOM 1798 N N . PHE A 1 228 ? -10.297 16.5 16.594 1 96.19 228 PHE A N 1
ATOM 1799 C CA . PHE A 1 228 ? -8.844 16.641 16.516 1 96.19 228 PHE A CA 1
ATOM 1800 C C . PHE A 1 228 ? -8.43 18.078 16.781 1 96.19 228 PHE A C 1
ATOM 1802 O O . PHE A 1 228 ? -7.41 18.328 17.438 1 96.19 228 PHE A O 1
ATOM 1809 N N . SER A 1 229 ? -9.211 19 16.328 1 96.12 229 SER A N 1
ATOM 1810 C CA . SER A 1 229 ? -8.812 20.406 16.344 1 96.12 229 SER A CA 1
ATOM 1811 C C . SER A 1 229 ? -9.469 21.156 17.5 1 96.12 229 SER A C 1
ATOM 1813 O O . SER A 1 229 ? -9.383 22.375 17.594 1 96.12 229 SER A O 1
ATOM 1815 N N . GLU A 1 230 ? -10.094 20.5 18.312 1 90.75 230 GLU A N 1
ATOM 1816 C CA . GLU A 1 230 ? -10.922 21.109 19.344 1 90.75 230 GLU A CA 1
ATOM 1817 C C . GLU A 1 230 ? -10.086 21.984 20.281 1 90.75 230 GLU A C 1
ATOM 1819 O O . GLU A 1 230 ? -10.586 22.969 20.844 1 90.75 230 GLU A O 1
ATOM 1824 N N . ASP A 1 231 ? -8.883 21.719 20.594 1 86.5 231 ASP A N 1
ATOM 1825 C CA . ASP A 1 231 ? -8.031 22.469 21.5 1 86.5 231 ASP A CA 1
ATOM 1826 C C . ASP A 1 231 ? -7.195 23.5 20.75 1 86.5 231 ASP A C 1
ATOM 1828 O O . ASP A 1 231 ? -5.965 23.453 20.766 1 86.5 231 ASP A O 1
ATOM 1832 N N . ARG A 1 232 ? -7.895 24.531 20.188 1 85.69 232 ARG A N 1
ATOM 1833 C CA . ARG A 1 232 ? -7.289 25.688 19.531 1 85.69 232 ARG A CA 1
ATOM 1834 C C . ARG A 1 232 ? -6.598 25.281 18.234 1 85.69 232 ARG A C 1
ATOM 1836 O O . ARG A 1 232 ? -5.547 25.812 17.875 1 85.69 232 ARG A O 1
ATOM 1843 N N . GLY A 1 233 ? -7.137 24.297 17.656 1 94.81 233 GLY A N 1
ATOM 1844 C CA . GLY A 1 233 ? -6.656 23.938 16.344 1 94.81 233 GLY A CA 1
ATOM 1845 C C . GLY A 1 233 ? -7.293 24.75 15.227 1 94.81 233 GLY A C 1
ATOM 1846 O O . GLY A 1 233 ? -8.273 25.469 15.461 1 94.81 233 GLY A O 1
ATOM 1847 N N . ARG A 1 234 ? -6.648 24.734 14.133 1 97.19 234 ARG A N 1
ATOM 1848 C CA . ARG A 1 234 ? -7.125 25.406 12.93 1 97.19 234 ARG A CA 1
ATOM 1849 C C . ARG A 1 234 ? -7.766 24.422 11.961 1 97.19 234 ARG A C 1
ATOM 1851 O O . ARG A 1 234 ? -7.332 23.266 11.875 1 97.19 234 ARG A O 1
ATOM 1858 N N . ILE A 1 235 ? -8.805 24.875 11.273 1 97.81 235 ILE A N 1
ATOM 1859 C CA . ILE A 1 235 ? -9.422 24.094 10.211 1 97.81 235 ILE A CA 1
ATOM 1860 C C . ILE A 1 235 ? -9.32 24.859 8.891 1 97.81 235 ILE A C 1
ATOM 1862 O O . ILE A 1 235 ? -9.578 26.062 8.836 1 97.81 235 ILE A O 1
ATOM 1866 N N . ILE A 1 236 ? -8.867 24.203 7.91 1 98.25 236 ILE A N 1
ATOM 1867 C CA . ILE A 1 236 ? -8.82 24.703 6.539 1 98.25 236 ILE A CA 1
ATOM 1868 C C . ILE A 1 236 ? -9.828 23.953 5.68 1 98.25 236 ILE A C 1
ATOM 1870 O O . ILE A 1 236 ? -9.789 22.719 5.59 1 98.25 236 ILE A O 1
ATOM 1874 N N . VAL A 1 237 ? -10.727 24.688 5.027 1 98.19 237 VAL A N 1
ATOM 1875 C CA . VAL A 1 237 ? -11.758 24.094 4.18 1 98.19 237 VAL A CA 1
ATOM 1876 C C . VAL A 1 237 ? -11.391 24.281 2.711 1 98.19 237 VAL A C 1
ATOM 1878 O O . VAL A 1 237 ? -11.188 25.422 2.262 1 98.19 237 VAL A O 1
ATOM 1881 N N . MET A 1 238 ? -11.344 23.156 2.018 1 98.19 238 MET A N 1
ATOM 1882 C CA . MET A 1 238 ? -10.984 23.219 0.605 1 98.19 238 MET A CA 1
ATOM 1883 C C . MET A 1 238 ? -12.156 22.812 -0.277 1 98.19 238 MET A C 1
ATOM 1885 O O . MET A 1 238 ? -12.914 21.906 0.064 1 98.19 238 MET A O 1
ATOM 1889 N N . TYR A 1 239 ? -12.266 23.484 -1.401 1 97.12 239 TYR A N 1
ATOM 1890 C CA . TYR A 1 239 ? -13.25 23.203 -2.436 1 97.12 239 TYR A CA 1
ATOM 1891 C C . TYR A 1 239 ? -12.695 23.516 -3.82 1 97.12 239 TYR A C 1
ATOM 1893 O O . TYR A 1 239 ? -12.203 24.609 -4.062 1 97.12 239 TYR A O 1
ATOM 1901 N N . ASP A 1 240 ? -12.727 22.531 -4.668 1 96.44 240 ASP A N 1
ATOM 1902 C CA . ASP A 1 240 ? -12.375 22.672 -6.078 1 96.44 240 ASP A CA 1
ATOM 1903 C C . ASP A 1 240 ? -11 23.312 -6.234 1 96.44 240 ASP A C 1
ATOM 1905 O O . ASP A 1 240 ? -10.836 24.281 -6.988 1 96.44 240 ASP A O 1
ATOM 1909 N N . GLY A 1 241 ? -10.055 22.859 -5.426 1 97.69 241 GLY A N 1
ATOM 1910 C CA . GLY A 1 241 ? -8.664 23.25 -5.562 1 97.69 241 GLY A CA 1
ATOM 1911 C C . GLY A 1 241 ? -8.344 24.578 -4.875 1 97.69 241 GLY A C 1
ATOM 1912 O O . GLY A 1 241 ? -7.258 25.125 -5.051 1 97.69 241 GLY A O 1
ATOM 1913 N N . LYS A 1 242 ? -9.305 25.094 -4.125 1 98.19 242 LYS A N 1
ATOM 1914 C CA . LYS A 1 242 ? -9.125 26.375 -3.441 1 98.19 242 LYS A CA 1
ATOM 1915 C C . LYS A 1 242 ? -9.375 26.234 -1.943 1 98.19 242 LYS A C 1
ATOM 1917 O O . LYS A 1 242 ? -10.102 25.344 -1.511 1 98.19 242 LYS A O 1
ATOM 1922 N N . ILE A 1 243 ? -8.711 27.078 -1.199 1 98.12 243 ILE A N 1
ATOM 1923 C CA . ILE A 1 243 ? -9.078 27.25 0.201 1 98.12 243 ILE A CA 1
ATOM 1924 C C . ILE A 1 243 ? -10.195 28.281 0.31 1 98.12 243 ILE A C 1
ATOM 1926 O O . ILE A 1 243 ? -9.992 29.469 0.002 1 98.12 243 ILE A O 1
ATOM 1930 N N . ILE A 1 244 ? -11.297 27.906 0.796 1 97.81 244 ILE A N 1
ATOM 1931 C CA . ILE A 1 244 ? -12.461 28.781 0.741 1 97.81 244 ILE A CA 1
ATOM 1932 C C . ILE A 1 244 ? -12.719 29.375 2.121 1 97.81 244 ILE A C 1
ATOM 1934 O O . ILE A 1 244 ? -13.43 30.391 2.246 1 97.81 244 ILE A O 1
ATOM 1938 N N . GLU A 1 245 ? -12.297 28.703 3.123 1 97.94 245 GLU A N 1
ATOM 1939 C CA . GLU A 1 245 ? -12.445 29.203 4.488 1 97.94 245 GLU A CA 1
ATOM 1940 C C . GLU A 1 245 ? -11.383 28.609 5.41 1 97.94 245 GLU A C 1
ATOM 1942 O O . GLU A 1 245 ? -11.016 27.438 5.262 1 97.94 245 GLU A O 1
ATOM 1947 N N . GLU A 1 246 ? -10.891 29.406 6.316 1 97.31 246 GLU A N 1
ATOM 1948 C CA . GLU A 1 246 ? -9.938 28.938 7.316 1 97.31 246 GLU A CA 1
ATOM 1949 C C . GLU A 1 246 ? -10.086 29.719 8.617 1 97.31 246 GLU A C 1
ATOM 1951 O O . GLU A 1 246 ? -10.422 30.891 8.609 1 97.31 246 GLU A O 1
ATOM 1956 N N . GLY A 1 247 ? -9.82 29.078 9.68 1 96.31 247 GLY A N 1
ATOM 1957 C CA . GLY A 1 247 ? -9.906 29.672 11.008 1 96.31 247 GLY A CA 1
ATOM 1958 C C . GLY A 1 247 ? -9.797 28.656 12.125 1 96.31 247 GLY A C 1
ATOM 1959 O O . GLY A 1 247 ? -9.539 27.469 11.875 1 96.31 247 GLY A O 1
ATOM 1960 N N . TYR A 1 248 ? -9.93 29.172 13.289 1 95.88 248 TYR A N 1
ATOM 1961 C CA . TYR A 1 248 ? -9.945 28.25 14.422 1 95.88 248 TYR A CA 1
ATOM 1962 C C . TYR A 1 248 ? -11.156 27.328 14.367 1 95.88 248 TYR A C 1
ATOM 1964 O O . TYR A 1 248 ? -12.211 27.703 13.844 1 95.88 248 TYR A O 1
ATOM 1972 N N . ALA A 1 249 ? -10.977 26.125 14.867 1 95.5 249 ALA A N 1
ATOM 1973 C CA . ALA A 1 249 ? -12 25.094 14.773 1 95.5 249 ALA A CA 1
ATOM 1974 C C . ALA A 1 249 ? -13.336 25.578 15.32 1 95.5 249 ALA A C 1
ATOM 1976 O O . ALA A 1 249 ? -14.383 25.375 14.703 1 95.5 249 ALA A O 1
ATOM 1977 N N . GLU A 1 250 ? -13.289 26.266 16.375 1 93.12 250 GLU A N 1
ATOM 1978 C CA . GLU A 1 250 ? -14.516 26.75 17 1 93.12 250 GLU A CA 1
ATOM 1979 C C . GLU A 1 250 ? -15.266 27.703 16.062 1 93.12 250 GLU A C 1
ATOM 1981 O O . GLU A 1 250 ? -16.484 27.609 15.922 1 93.12 250 GLU A O 1
ATOM 1986 N N . GLU A 1 251 ? -14.531 28.547 15.477 1 94.62 251 GLU A N 1
ATOM 1987 C CA . GLU A 1 251 ? -15.117 29.531 14.57 1 94.62 251 GLU A CA 1
ATOM 1988 C C . GLU A 1 251 ? -15.703 28.859 13.336 1 94.62 251 GLU A C 1
ATOM 1990 O O . GLU A 1 251 ? -16.828 29.172 12.938 1 94.62 251 GLU A O 1
ATOM 1995 N N . ILE A 1 252 ? -14.977 27.953 12.773 1 95 252 ILE A N 1
ATOM 1996 C CA . ILE A 1 252 ? -15.383 27.297 11.539 1 95 252 ILE A CA 1
ATOM 1997 C C . ILE A 1 252 ? -16.609 26.422 11.797 1 95 252 ILE A C 1
ATOM 1999 O O . ILE A 1 252 ? -17.531 26.375 10.977 1 95 252 ILE A O 1
ATOM 2003 N N . ILE A 1 253 ? -16.672 25.781 12.914 1 92.19 253 ILE A N 1
ATOM 2004 C CA . ILE A 1 253 ? -17.734 24.828 13.219 1 92.19 253 ILE A CA 1
ATOM 2005 C C . ILE A 1 253 ? -18.984 25.562 13.688 1 92.19 253 ILE A C 1
ATOM 2007 O O . ILE A 1 253 ? -20.094 25.25 13.266 1 92.19 253 ILE A O 1
ATOM 2011 N N . LYS A 1 254 ? -18.844 26.562 14.43 1 91.38 254 LYS A N 1
ATOM 2012 C CA . LYS A 1 254 ? -19.984 27.219 15.055 1 91.38 254 LYS A CA 1
ATOM 2013 C C . LYS A 1 254 ? -20.516 28.344 14.188 1 91.38 254 LYS A C 1
ATOM 2015 O O . LYS A 1 254 ? -21.719 28.656 14.211 1 91.38 254 LYS A O 1
ATOM 2020 N N . SER A 1 255 ? -19.625 28.984 13.5 1 94.31 255 SER A N 1
ATOM 2021 C CA . SER A 1 255 ? -20.016 30.156 12.719 1 94.31 255 SER A CA 1
ATOM 2022 C C . SER A 1 255 ? -19.375 30.141 11.336 1 94.31 255 SER A C 1
ATOM 2024 O O . SER A 1 255 ? -18.688 31.094 10.953 1 94.31 255 SER A O 1
ATOM 2026 N N . PRO A 1 256 ? -19.703 29.062 10.602 1 95.06 256 PRO A N 1
ATOM 2027 C CA . PRO A 1 256 ? -19.172 29.047 9.242 1 95.06 256 PRO A CA 1
ATOM 2028 C C . PRO A 1 256 ? -19.625 30.234 8.414 1 95.06 256 PRO A C 1
ATOM 2030 O O . PRO A 1 256 ? -20.781 30.656 8.516 1 95.06 256 PRO A O 1
ATOM 2033 N N . LYS A 1 257 ? -18.766 30.828 7.676 1 96.31 257 LYS A N 1
ATOM 2034 C CA . LYS A 1 257 ? -19.078 32 6.879 1 96.31 257 LYS A CA 1
ATOM 2035 C C . LYS A 1 257 ? -19.391 31.625 5.434 1 96.31 257 LYS A C 1
ATOM 2037 O O . LYS A 1 257 ? -20.312 32.156 4.828 1 96.31 257 LYS A O 1
ATOM 2042 N N . ASN A 1 258 ? -18.656 30.703 4.91 1 96.5 258 ASN A N 1
ATOM 2043 C CA . ASN A 1 258 ? -18.828 30.297 3.521 1 96.5 258 ASN A CA 1
ATOM 2044 C C . ASN A 1 258 ? -20 29.328 3.363 1 96.5 258 ASN A C 1
ATOM 2046 O O . ASN A 1 258 ? -20.188 28.438 4.195 1 96.5 258 ASN A O 1
ATOM 2050 N N . GLU A 1 259 ? -20.719 29.469 2.27 1 95.44 259 GLU A N 1
ATOM 2051 C CA . GLU A 1 259 ? -21.891 28.641 2.021 1 95.44 259 GLU A CA 1
ATOM 2052 C C . GLU A 1 259 ? -21.5 27.172 1.869 1 95.44 259 GLU A C 1
ATOM 2054 O O . GLU A 1 259 ? -22.219 26.281 2.344 1 95.44 259 GLU A O 1
ATOM 2059 N N . TYR A 1 260 ? -20.484 26.969 1.257 1 94.19 260 TYR A N 1
ATOM 2060 C CA . TYR A 1 260 ? -20.031 25.594 1.104 1 94.19 260 TYR A CA 1
ATOM 2061 C C . TYR A 1 260 ? -19.703 24.969 2.457 1 94.19 260 TYR A C 1
ATOM 2063 O O . TYR A 1 260 ? -20.047 23.812 2.703 1 94.19 260 TYR A O 1
ATOM 2071 N N . THR A 1 261 ? -19.047 25.672 3.258 1 95 261 THR A N 1
ATOM 2072 C CA . THR A 1 261 ? -18.719 25.172 4.59 1 95 261 THR A CA 1
ATOM 2073 C C . THR A 1 261 ? -19.984 24.812 5.367 1 95 261 THR A C 1
ATOM 2075 O O . THR A 1 261 ? -20.031 23.766 6.012 1 95 261 THR A O 1
ATOM 2078 N N . LYS A 1 262 ? -20.969 25.656 5.258 1 93.94 262 LYS A N 1
ATOM 2079 C CA . LYS A 1 262 ? -22.234 25.391 5.918 1 93.94 262 LYS A CA 1
ATOM 2080 C C . LYS A 1 262 ? -22.844 24.078 5.434 1 93.94 262 LYS A C 1
ATOM 2082 O O . LYS A 1 262 ? -23.281 23.266 6.242 1 93.94 262 LYS A O 1
ATOM 2087 N N . LEU A 1 263 ? -22.812 23.922 4.164 1 91.38 263 LEU A N 1
ATOM 2088 C CA . LEU A 1 263 ? -23.359 22.719 3.566 1 91.38 263 LEU A CA 1
ATOM 2089 C C . LEU A 1 263 ? -22.594 21.484 4.039 1 91.38 263 LEU A C 1
ATOM 2091 O O . LEU A 1 263 ? -23.203 20.453 4.359 1 91.38 263 LEU A O 1
ATOM 2095 N N . LEU A 1 264 ? -21.297 21.609 4.074 1 89.62 264 LEU A N 1
ATOM 2096 C CA . LEU A 1 264 ? -20.453 20.516 4.508 1 89.62 264 LEU A CA 1
ATOM 2097 C C . LEU A 1 264 ? -20.766 20.109 5.945 1 89.62 264 LEU A C 1
ATOM 2099 O O . LEU A 1 264 ? -20.875 18.922 6.254 1 89.62 264 LEU A O 1
ATOM 2103 N N . LEU A 1 265 ? -20.984 21.016 6.773 1 90.31 265 LEU A N 1
ATOM 2104 C CA . LEU A 1 265 ? -21.219 20.797 8.195 1 90.31 265 LEU A CA 1
ATOM 2105 C C . LEU A 1 265 ? -22.625 20.234 8.422 1 90.31 265 LEU A C 1
ATOM 2107 O O . LEU A 1 265 ? -22.828 19.422 9.32 1 90.31 265 LEU A O 1
ATOM 2111 N N . GLU A 1 266 ? -23.531 20.688 7.617 1 86.31 266 GLU A N 1
ATOM 2112 C CA . GLU A 1 266 ? -24.906 20.203 7.711 1 86.31 266 GLU A CA 1
ATOM 2113 C C . GLU A 1 266 ? -24.984 18.734 7.332 1 86.31 266 GLU A C 1
ATOM 2115 O O . GLU A 1 266 ? -25.781 17.984 7.918 1 86.31 266 GLU A O 1
ATOM 2120 N N . SER A 1 267 ? -24.281 18.375 6.402 1 79.31 267 SER A N 1
ATOM 2121 C CA . SER A 1 267 ? -24.281 16.984 5.961 1 79.31 267 SER A CA 1
ATOM 2122 C C . SER A 1 267 ? -23.781 16.062 7.059 1 79.31 267 SER A C 1
ATOM 2124 O O . SER A 1 267 ? -24.141 14.883 7.109 1 79.31 267 SER A O 1
ATOM 2126 N N . TYR A 1 268 ? -23 16.5 7.836 1 74.06 268 TYR A N 1
ATOM 2127 C CA . TYR A 1 268 ? -22.453 15.742 8.961 1 74.06 268 TYR A CA 1
ATOM 2128 C C . TYR A 1 268 ? -23.469 15.648 10.094 1 74.06 268 TYR A C 1
ATOM 2130 O O . TYR A 1 268 ? -23.578 14.609 10.742 1 74.06 268 TYR A O 1
ATOM 2138 N N . LEU A 1 269 ? -24.141 16.688 10.422 1 64.81 269 LEU A N 1
ATOM 2139 C CA . LEU A 1 269 ? -25.062 16.766 11.555 1 64.81 269 LEU A CA 1
ATOM 2140 C C . LEU A 1 269 ? -26.328 15.969 11.273 1 64.81 269 LEU A C 1
ATOM 2142 O O . LEU A 1 269 ? -26.984 15.477 12.195 1 64.81 269 LEU A O 1
ATOM 2146 N N . ASP A 1 270 ? -26.781 15.82 9.906 1 53.34 270 ASP A N 1
ATOM 2147 C CA . ASP A 1 270 ? -28 15.078 9.586 1 53.34 270 ASP A CA 1
ATOM 2148 C C . ASP A 1 270 ? -27.672 13.734 8.938 1 53.34 270 ASP A C 1
ATOM 2150 O O . ASP A 1 270 ? -27.5 13.656 7.719 1 53.34 270 ASP A O 1
ATOM 2154 N N . PRO A 1 271 ? -27.484 12.711 9.68 1 46.72 271 PRO A N 1
ATOM 2155 C CA . PRO A 1 271 ? -27.141 11.422 9.055 1 46.72 271 PRO A CA 1
ATOM 2156 C C . PRO A 1 271 ? -28.234 10.938 8.094 1 46.72 271 PRO A C 1
ATOM 2158 O O . PRO A 1 271 ? -28 10 7.32 1 46.72 271 PRO A O 1
ATOM 2161 N N . PHE A 1 272 ? -29.578 11.32 8.203 1 41.09 272 PHE A N 1
ATOM 2162 C CA . PHE A 1 272 ? -30.75 10.922 7.418 1 41.09 272 PHE A CA 1
ATOM 2163 C C . PHE A 1 272 ? -30.859 11.773 6.16 1 41.09 272 PHE A C 1
ATOM 2165 O O . PHE A 1 272 ? -31.812 11.617 5.383 1 41.09 272 PHE A O 1
ATOM 2172 N N . ARG A 1 273 ? -30.109 12.594 5.863 1 33.62 273 ARG A N 1
ATOM 2173 C CA . ARG A 1 273 ? -30.203 13.219 4.547 1 33.62 273 ARG A CA 1
ATOM 2174 C C . ARG A 1 273 ? -29.234 12.57 3.561 1 33.62 273 ARG A C 1
ATOM 2176 O O . ARG A 1 273 ? -28.125 12.188 3.932 1 33.62 273 ARG A O 1
ATOM 2183 N N . MET B 1 1 ? 8.484 -68 -32.656 1 29.31 1 MET B N 1
ATOM 2184 C CA . MET B 1 1 ? 8.984 -66.625 -32.75 1 29.31 1 MET B CA 1
ATOM 2185 C C . MET B 1 1 ? 8.312 -65.75 -31.719 1 29.31 1 MET B C 1
ATOM 2187 O O . MET B 1 1 ? 7.098 -65.5 -31.766 1 29.31 1 MET B O 1
ATOM 2191 N N . ILE B 1 2 ? 8.742 -65.75 -30.469 1 34.41 2 ILE B N 1
ATOM 2192 C CA . ILE B 1 2 ? 8.344 -65.188 -29.188 1 34.41 2 ILE B CA 1
ATOM 2193 C C . ILE B 1 2 ? 8.383 -63.688 -29.234 1 34.41 2 ILE B C 1
ATOM 2195 O O . ILE B 1 2 ? 9.453 -63.094 -29.375 1 34.41 2 ILE B O 1
ATOM 2199 N N . THR B 1 3 ? 7.582 -63.094 -30.094 1 27.84 3 THR B N 1
ATOM 2200 C CA . THR B 1 3 ? 7.52 -61.625 -30.141 1 27.84 3 THR B CA 1
ATOM 2201 C C . THR B 1 3 ? 7.555 -61.031 -28.734 1 27.84 3 THR B C 1
ATOM 2203 O O . THR B 1 3 ? 6.789 -61.469 -27.859 1 27.84 3 THR B O 1
ATOM 2206 N N . LYS B 1 4 ? 8.812 -60.625 -28.375 1 36.5 4 LYS B N 1
ATOM 2207 C CA . LYS B 1 4 ? 9.18 -59.75 -27.266 1 36.5 4 LYS B CA 1
ATOM 2208 C C . LYS B 1 4 ? 8.109 -58.688 -27.047 1 36.5 4 LYS B C 1
ATOM 2210 O O . LYS B 1 4 ? 7.945 -57.781 -27.875 1 36.5 4 LYS B O 1
ATOM 2215 N N . PHE B 1 5 ? 6.797 -59.062 -26.734 1 32.94 5 PHE B N 1
ATOM 2216 C CA . PHE B 1 5 ? 5.918 -58.094 -26.109 1 32.94 5 PHE B CA 1
ATOM 2217 C C . PHE B 1 5 ? 6.719 -57.094 -25.281 1 32.94 5 PHE B C 1
ATOM 2219 O O . PHE B 1 5 ? 7.207 -57.406 -24.203 1 32.94 5 PHE B O 1
ATOM 2226 N N . CYS B 1 6 ? 7.645 -56.438 -25.906 1 34.78 6 CYS B N 1
ATOM 2227 C CA . CYS B 1 6 ? 8.305 -55.344 -25.234 1 34.78 6 CYS B CA 1
ATOM 2228 C C . CYS B 1 6 ? 7.316 -54.531 -24.391 1 34.78 6 CYS B C 1
ATOM 2230 O O . CYS B 1 6 ? 6.332 -54.031 -24.906 1 34.78 6 CYS B O 1
ATOM 2232 N N . ALA B 1 7 ? 7.012 -54.906 -23.203 1 37.03 7 ALA B N 1
ATOM 2233 C CA . ALA B 1 7 ? 6.477 -54.125 -22.094 1 37.03 7 ALA B CA 1
ATOM 2234 C C . ALA B 1 7 ? 6.902 -52.688 -22.203 1 37.03 7 ALA B C 1
ATOM 2236 O O . ALA B 1 7 ? 8.086 -52.344 -22.062 1 37.03 7 ALA B O 1
ATOM 2237 N N . THR B 1 8 ? 6.484 -51.906 -23.25 1 35.84 8 THR B N 1
ATOM 2238 C CA . THR B 1 8 ? 6.496 -50.438 -23.266 1 35.84 8 THR B CA 1
ATOM 2239 C C . THR B 1 8 ? 6.348 -49.906 -21.844 1 35.84 8 THR B C 1
ATOM 2241 O O . THR B 1 8 ? 5.297 -50.031 -21.219 1 35.84 8 THR B O 1
ATOM 2244 N N . SER B 1 9 ? 7.203 -50.219 -20.875 1 35.78 9 SER B N 1
ATOM 2245 C CA . SER B 1 9 ? 7.34 -49.438 -19.656 1 35.78 9 SER B CA 1
ATOM 2246 C C . SER B 1 9 ? 6.891 -47.969 -19.875 1 35.78 9 SER B C 1
ATOM 2248 O O . SER B 1 9 ? 7.477 -47.25 -20.688 1 35.78 9 SER B O 1
ATOM 2250 N N . LEU B 1 10 ? 5.625 -47.656 -20.141 1 36.19 10 LEU B N 1
ATOM 2251 C CA . LEU B 1 10 ? 5.051 -46.312 -20.062 1 36.19 10 LEU B CA 1
ATOM 2252 C C . LEU B 1 10 ? 5.879 -45.438 -19.141 1 36.19 10 LEU B C 1
ATOM 2254 O O . LEU B 1 10 ? 5.965 -45.688 -17.938 1 36.19 10 LEU B O 1
ATOM 2258 N N . LEU B 1 11 ? 7.066 -45.031 -19.438 1 37.09 11 LEU B N 1
ATOM 2259 C CA . LEU B 1 11 ? 7.738 -43.875 -18.859 1 37.09 11 LEU B CA 1
ATOM 2260 C C . LEU B 1 11 ? 6.727 -42.906 -18.266 1 37.09 11 LEU B C 1
ATOM 2262 O O . LEU B 1 11 ? 5.941 -42.312 -19 1 37.09 11 LEU B O 1
ATOM 2266 N N . ARG B 1 12 ? 5.918 -43.281 -17.328 1 40.84 12 ARG B N 1
ATOM 2267 C CA . ARG B 1 12 ? 5.203 -42.25 -16.547 1 40.84 12 ARG B CA 1
ATOM 2268 C C . ARG B 1 12 ? 5.922 -40.906 -16.594 1 40.84 12 ARG B C 1
ATOM 2270 O O . ARG B 1 12 ? 7.023 -40.781 -16.062 1 40.84 12 ARG B O 1
ATOM 2277 N N . LEU B 1 13 ? 6.078 -40.281 -17.688 1 44.97 13 LEU B N 1
ATOM 2278 C CA . LEU B 1 13 ? 6.57 -38.938 -17.828 1 44.97 13 LEU B CA 1
ATOM 2279 C C . LEU B 1 13 ? 6.34 -38.125 -16.547 1 44.97 13 LEU B C 1
ATOM 2281 O O . LEU B 1 13 ? 5.195 -37.906 -16.141 1 44.97 13 LEU B O 1
ATOM 2285 N N . ARG B 1 14 ? 7.09 -38.375 -15.578 1 53.44 14 ARG B N 1
ATOM 2286 C CA . ARG B 1 14 ? 7.121 -37.656 -14.312 1 53.44 14 ARG B CA 1
ATOM 2287 C C . ARG B 1 14 ? 6.77 -36.188 -14.516 1 53.44 14 ARG B C 1
ATOM 2289 O O . ARG B 1 14 ? 7.363 -35.5 -15.359 1 53.44 14 ARG B O 1
ATOM 2296 N N . LYS B 1 15 ? 5.535 -35.781 -14.305 1 68.62 15 LYS B N 1
ATOM 2297 C CA . LYS B 1 15 ? 5.141 -34.375 -14.336 1 68.62 15 LYS B CA 1
ATOM 2298 C C . LYS B 1 15 ? 6.191 -33.5 -13.656 1 68.62 15 LYS B C 1
ATOM 2300 O O . LYS B 1 15 ? 6.684 -33.844 -12.578 1 68.62 15 LYS B O 1
ATOM 2305 N N . VAL B 1 16 ? 6.902 -32.719 -14.484 1 86.25 16 VAL B N 1
ATOM 2306 C CA . VAL B 1 16 ? 7.922 -31.781 -14 1 86.25 16 VAL B CA 1
ATOM 2307 C C . VAL B 1 16 ? 7.254 -30.547 -13.406 1 86.25 16 VAL B C 1
ATOM 2309 O O . VAL B 1 16 ? 6.449 -29.875 -14.078 1 86.25 16 VAL B O 1
ATOM 2312 N N . TYR B 1 17 ? 7.375 -30.453 -12.102 1 94.62 17 TYR B N 1
ATOM 2313 C CA . TYR B 1 17 ? 6.863 -29.266 -11.422 1 94.62 17 TYR B CA 1
ATOM 2314 C C . TYR B 1 17 ? 7.938 -28.188 -11.305 1 94.62 17 TYR B C 1
ATOM 2316 O O . TYR B 1 17 ? 9.094 -28.5 -10.984 1 94.62 17 TYR B O 1
ATOM 2324 N N . ILE B 1 18 ? 7.566 -27.016 -11.688 1 96.94 18 ILE B N 1
ATOM 2325 C CA . ILE B 1 18 ? 8.5 -25.906 -11.562 1 96.94 18 ILE B CA 1
ATOM 2326 C C . ILE B 1 18 ? 8.562 -25.453 -10.109 1 96.94 18 ILE B C 1
ATOM 2328 O O . ILE B 1 18 ? 9.617 -25 -9.641 1 96.94 18 ILE B O 1
ATOM 2332 N N . LEU B 1 19 ? 7.469 -25.516 -9.344 1 98.06 19 LEU B N 1
ATOM 2333 C CA . LEU B 1 19 ? 7.363 -25.141 -7.938 1 98.06 19 LEU B CA 1
ATOM 2334 C C . LEU B 1 19 ? 6.582 -26.203 -7.16 1 98.06 19 LEU B C 1
ATOM 2336 O O . LEU B 1 19 ? 5.496 -26.609 -7.574 1 98.06 19 LEU B O 1
ATOM 2340 N N . GLU B 1 20 ? 7.195 -26.641 -6.074 1 98.25 20 GLU B N 1
ATOM 2341 C CA . GLU B 1 20 ? 6.559 -27.656 -5.25 1 98.25 20 GLU B CA 1
ATOM 2342 C C . GLU B 1 20 ? 6.523 -27.25 -3.783 1 98.25 20 GLU B C 1
ATOM 2344 O O . GLU B 1 20 ? 7.562 -26.938 -3.199 1 98.25 20 GLU B O 1
ATOM 2349 N N . GLY B 1 21 ? 5.359 -27.188 -3.201 1 98.25 21 GLY B N 1
ATOM 2350 C CA . GLY B 1 21 ? 5.199 -27.094 -1.759 1 98.25 21 GLY B CA 1
ATOM 2351 C C . GLY B 1 21 ? 4.91 -28.438 -1.102 1 98.25 21 GLY B C 1
ATOM 2352 O O . GLY B 1 21 ? 3.955 -29.125 -1.471 1 98.25 21 GLY B O 1
ATOM 2353 N N . LYS B 1 22 ? 5.754 -28.797 -0.147 1 98.06 22 LYS B N 1
ATOM 2354 C CA . LYS B 1 22 ? 5.641 -30.109 0.459 1 98.06 22 LYS B CA 1
ATOM 2355 C C . LYS B 1 22 ? 5.371 -30.016 1.957 1 98.06 22 LYS B C 1
ATOM 2357 O O . LYS B 1 22 ? 6.207 -29.516 2.711 1 98.06 22 LYS B O 1
ATOM 2362 N N . ASP B 1 23 ? 4.242 -30.562 2.369 1 98.38 23 ASP B N 1
ATOM 2363 C CA . ASP B 1 23 ? 3.879 -30.734 3.771 1 98.38 23 ASP B CA 1
ATOM 2364 C C . ASP B 1 23 ? 4.086 -29.453 4.562 1 98.38 23 ASP B C 1
ATOM 2366 O O . ASP B 1 23 ? 4.734 -29.453 5.609 1 98.38 23 ASP B O 1
ATOM 2370 N N . ILE B 1 24 ? 3.49 -28.391 4.098 1 98.56 24 ILE B N 1
ATOM 2371 C CA . ILE B 1 24 ? 3.736 -27.062 4.625 1 98.56 24 ILE B CA 1
ATOM 2372 C C . ILE B 1 24 ? 2.855 -26.812 5.848 1 98.56 24 ILE B C 1
ATOM 2374 O O . ILE B 1 24 ? 1.638 -27 5.789 1 98.56 24 ILE B O 1
ATOM 2378 N N . THR B 1 25 ? 3.49 -26.438 6.918 1 98.69 25 THR B N 1
ATOM 2379 C CA . THR B 1 25 ? 2.809 -26 8.133 1 98.69 25 THR B CA 1
ATOM 2380 C C . THR B 1 25 ? 3.299 -24.609 8.562 1 98.69 25 THR B C 1
ATOM 2382 O O . THR B 1 25 ? 4.504 -24.359 8.578 1 98.69 25 THR B O 1
ATOM 2385 N N . VAL B 1 26 ? 2.389 -23.719 8.82 1 97.25 26 VAL B N 1
ATOM 2386 C CA . VAL B 1 26 ? 2.713 -22.391 9.32 1 97.25 26 VAL B CA 1
ATOM 2387 C C . VAL B 1 26 ? 1.895 -22.094 10.57 1 97.25 26 VAL B C 1
ATOM 2389 O O . VAL B 1 26 ? 0.669 -22.234 10.57 1 97.25 26 VAL B O 1
ATOM 2392 N N . ILE B 1 27 ? 2.57 -21.672 11.578 1 95.56 27 ILE B N 1
ATOM 2393 C CA . ILE B 1 27 ? 1.954 -21.344 12.852 1 95.56 27 ILE B CA 1
ATOM 2394 C C . ILE B 1 27 ? 2.324 -19.906 13.258 1 95.56 27 ILE B C 1
ATOM 2396 O O . ILE B 1 27 ? 3.502 -19.547 13.273 1 95.56 27 ILE B O 1
ATOM 2400 N N . PHE B 1 28 ? 1.291 -19.172 13.562 1 88.25 28 PHE B N 1
ATOM 2401 C CA . PHE B 1 28 ? 1.523 -17.812 14.039 1 88.25 28 PHE B CA 1
ATOM 2402 C C . PHE B 1 28 ? 1.299 -17.719 15.539 1 88.25 28 PHE B C 1
ATOM 2404 O O . PHE B 1 28 ? 0.363 -18.328 16.078 1 88.25 28 PHE B O 1
ATOM 2411 N N . LYS B 1 29 ? 2.129 -16.969 16.219 1 83.62 29 LYS B N 1
ATOM 2412 C CA . LYS B 1 29 ? 1.956 -16.688 17.641 1 83.62 29 LYS B CA 1
ATOM 2413 C C . LYS B 1 29 ? 1.148 -15.414 17.859 1 83.62 29 LYS B C 1
ATOM 2415 O O . LYS B 1 29 ? 1.479 -14.367 17.312 1 83.62 29 LYS B O 1
ATOM 2420 N N . THR B 1 30 ? 0.052 -15.523 18.484 1 75.12 30 THR B N 1
ATOM 2421 C CA . THR B 1 30 ? -0.787 -14.383 18.812 1 75.12 30 THR B CA 1
ATOM 2422 C C . THR B 1 30 ? -0.909 -14.219 20.328 1 75.12 30 THR B C 1
ATOM 2424 O O . THR B 1 30 ? -0.468 -15.086 21.094 1 75.12 30 THR B O 1
ATOM 2427 N N . LYS B 1 31 ? -1.397 -12.992 20.75 1 72.38 31 LYS B N 1
ATOM 2428 C CA . LYS B 1 31 ? -1.631 -12.758 22.172 1 72.38 31 LYS B CA 1
ATOM 2429 C C . LYS B 1 31 ? -2.549 -13.828 22.766 1 72.38 31 LYS B C 1
ATOM 2431 O O . LYS B 1 31 ? -2.459 -14.141 23.953 1 72.38 31 LYS B O 1
ATOM 2436 N N . LYS B 1 32 ? -3.398 -14.352 21.953 1 78.38 32 LYS B N 1
ATOM 2437 C CA . LYS B 1 32 ? -4.387 -15.328 22.406 1 78.38 32 LYS B CA 1
ATOM 2438 C C . LYS B 1 32 ? -3.869 -16.75 22.25 1 78.38 32 LYS B C 1
ATOM 2440 O O . LYS B 1 32 ? -4.59 -17.719 22.516 1 78.38 32 LYS B O 1
ATOM 2445 N N . GLY B 1 33 ? -2.617 -16.844 21.75 1 86.44 33 GLY B N 1
ATOM 2446 C CA . GLY B 1 33 ? -2.018 -18.141 21.547 1 86.44 33 GLY B CA 1
ATOM 2447 C C . GLY B 1 33 ? -1.515 -18.375 20.141 1 86.44 33 GLY B C 1
ATOM 2448 O O . GLY B 1 33 ? -1.223 -17.422 19.422 1 86.44 33 GLY B O 1
ATOM 2449 N N . GLU B 1 34 ? -1.426 -19.766 19.891 1 90.62 34 GLU B N 1
ATOM 2450 C CA . GLU B 1 34 ? -0.918 -20.141 18.578 1 90.62 34 GLU B CA 1
ATOM 2451 C C . GLU B 1 34 ? -2.059 -20.359 17.578 1 90.62 34 GLU B C 1
ATOM 2453 O O . GLU B 1 34 ? -3.092 -20.922 17.938 1 90.62 34 GLU B O 1
ATOM 2458 N N . LYS B 1 35 ? -1.961 -19.828 16.469 1 90.06 35 LYS B N 1
ATOM 2459 C CA . LYS B 1 35 ? -2.908 -20.047 15.375 1 90.06 35 LYS B CA 1
ATOM 2460 C C . LYS B 1 35 ? -2.254 -20.781 14.211 1 90.06 35 LYS B C 1
ATOM 2462 O O . LYS B 1 35 ? -1.245 -20.328 13.664 1 90.06 35 LYS B O 1
ATOM 2467 N N . ILE B 1 36 ? -2.828 -21.891 13.859 1 95.31 36 ILE B N 1
ATOM 2468 C CA . ILE B 1 36 ? -2.33 -22.656 12.719 1 95.31 36 ILE B CA 1
ATOM 2469 C C . ILE B 1 36 ? -2.898 -22.062 11.422 1 95.31 36 ILE B C 1
ATOM 2471 O O . ILE B 1 36 ? -4.09 -22.219 11.141 1 95.31 36 ILE B O 1
ATOM 2475 N N . ALA B 1 37 ? -2.047 -21.469 10.656 1 96.19 37 ALA B N 1
ATOM 2476 C CA . ALA B 1 37 ? -2.477 -20.828 9.414 1 96.19 37 ALA B CA 1
ATOM 2477 C C . ALA B 1 37 ? -2.48 -21.828 8.258 1 96.19 37 ALA B C 1
ATOM 2479 O O . ALA B 1 37 ? -3.324 -21.75 7.359 1 96.19 37 ALA B O 1
ATOM 2480 N N . LEU B 1 38 ? -1.522 -22.688 8.219 1 98.38 38 LEU B N 1
ATOM 2481 C CA . LEU B 1 38 ? -1.441 -23.812 7.289 1 98.38 38 LEU B CA 1
ATOM 2482 C C . LEU B 1 38 ? -1.147 -25.109 8.031 1 98.38 38 LEU B C 1
ATOM 2484 O O . LEU B 1 38 ? -0.293 -25.141 8.922 1 98.38 38 LEU B O 1
ATOM 2488 N N . ASN B 1 39 ? -1.86 -26.141 7.648 1 98.38 39 ASN B N 1
ATOM 2489 C CA . ASN B 1 39 ? -1.739 -27.422 8.32 1 98.38 39 ASN B CA 1
ATOM 2490 C C . ASN B 1 39 ? -1.376 -28.531 7.336 1 98.38 39 ASN B C 1
ATOM 2492 O O . ASN B 1 39 ? -2.26 -29.188 6.766 1 98.38 39 ASN B O 1
ATOM 2496 N N . ASN B 1 40 ? -0.087 -28.766 7.16 1 98.06 40 ASN B N 1
ATOM 2497 C CA . ASN B 1 40 ? 0.448 -29.859 6.352 1 98.06 40 ASN B CA 1
ATOM 2498 C C . ASN B 1 40 ? -0.131 -29.844 4.941 1 98.06 40 ASN B C 1
ATOM 2500 O O . ASN B 1 40 ? -0.68 -30.859 4.48 1 98.06 40 ASN B O 1
ATOM 2504 N N . VAL B 1 41 ? 0.053 -28.797 4.281 1 98.25 41 VAL B N 1
ATOM 2505 C CA . VAL B 1 41 ? -0.495 -28.625 2.941 1 98.25 41 VAL B CA 1
ATOM 2506 C C . VAL B 1 41 ? 0.6 -28.844 1.9 1 98.25 41 VAL B C 1
ATOM 2508 O O . VAL B 1 41 ? 1.75 -28.453 2.105 1 98.25 41 VAL B O 1
ATOM 2511 N N . SER B 1 42 ? 0.226 -29.547 0.814 1 98.44 42 SER B N 1
ATOM 2512 C CA . SER B 1 42 ? 1.121 -29.75 -0.321 1 98.44 42 SER B CA 1
ATOM 2513 C C . SER B 1 42 ? 0.481 -29.266 -1.62 1 98.44 42 SER B C 1
ATOM 2515 O O . SER B 1 42 ? -0.715 -29.469 -1.84 1 98.44 42 SER B O 1
ATOM 2517 N N . VAL B 1 43 ? 1.272 -28.578 -2.387 1 97.56 43 VAL B N 1
ATOM 2518 C CA . VAL B 1 43 ? 0.779 -28.078 -3.666 1 97.56 43 VAL B CA 1
ATOM 2519 C C . VAL B 1 43 ? 1.912 -28.078 -4.691 1 97.56 43 VAL B C 1
ATOM 2521 O O . VAL B 1 43 ? 3.053 -27.734 -4.359 1 97.56 43 VAL B O 1
ATOM 2524 N N . ASN B 1 44 ? 1.563 -28.422 -5.914 1 97.12 44 ASN B N 1
ATOM 2525 C CA . ASN B 1 44 ? 2.529 -28.422 -7.008 1 97.12 44 ASN B CA 1
ATOM 2526 C C . ASN B 1 44 ? 2.051 -27.562 -8.172 1 97.12 44 ASN B C 1
ATOM 2528 O O . ASN B 1 44 ? 0.86 -27.547 -8.484 1 97.12 44 ASN B O 1
ATOM 2532 N N . ILE B 1 45 ? 2.959 -26.875 -8.75 1 97.06 45 ILE B N 1
ATOM 2533 C CA . ILE B 1 45 ? 2.686 -26.016 -9.898 1 97.06 45 ILE B CA 1
ATOM 2534 C C . ILE B 1 45 ? 3.568 -26.422 -11.07 1 97.06 45 ILE B C 1
ATOM 2536 O O . ILE B 1 45 ? 4.789 -26.547 -10.93 1 97.06 45 ILE B O 1
ATOM 2540 N N . SER B 1 46 ? 2.957 -26.641 -12.219 1 95.12 46 SER B N 1
ATOM 2541 C CA . SER B 1 46 ? 3.674 -26.953 -13.453 1 95.12 46 SER B CA 1
ATOM 2542 C C . SER B 1 46 ? 3.898 -25.703 -14.281 1 95.12 46 SER B C 1
ATOM 2544 O O . SER B 1 46 ? 3.398 -24.625 -13.945 1 95.12 46 SER B O 1
ATOM 2546 N N . ASN B 1 47 ? 4.672 -25.859 -15.344 1 93.62 47 ASN B N 1
ATOM 2547 C CA . ASN B 1 47 ? 4.859 -24.75 -16.266 1 93.62 47 ASN B CA 1
ATOM 2548 C C . ASN B 1 47 ? 3.57 -24.422 -17.031 1 93.62 47 ASN B C 1
ATOM 2550 O O . ASN B 1 47 ? 2.832 -25.328 -17.422 1 93.62 47 ASN B O 1
ATOM 2554 N N . ASN B 1 48 ? 3.342 -23.125 -17.125 1 92.31 48 ASN B N 1
ATOM 2555 C CA . ASN B 1 48 ? 2.234 -22.594 -17.922 1 92.31 48 ASN B CA 1
ATOM 2556 C C . ASN B 1 48 ? 0.888 -23.094 -17.391 1 92.31 48 ASN B C 1
ATOM 2558 O O . ASN B 1 48 ? 0.035 -23.516 -18.172 1 92.31 48 ASN B O 1
ATOM 2562 N N . GLU B 1 49 ? 0.719 -23.109 -16.141 1 94 49 GLU B N 1
ATOM 2563 C CA . GLU B 1 49 ? -0.538 -23.516 -15.516 1 94 49 GLU B CA 1
ATOM 2564 C C . GLU B 1 49 ? -1.341 -22.297 -15.062 1 94 49 GLU B C 1
ATOM 2566 O O . GLU B 1 49 ? -0.768 -21.25 -14.727 1 94 49 GLU B O 1
ATOM 2571 N N . ASN B 1 50 ? -2.625 -22.406 -15.164 1 95.5 50 ASN B N 1
ATOM 2572 C CA . ASN B 1 50 ? -3.555 -21.484 -14.539 1 95.5 50 ASN B CA 1
ATOM 2573 C C . ASN B 1 50 ? -4.234 -22.109 -13.32 1 95.5 50 ASN B C 1
ATOM 2575 O O . ASN B 1 50 ? -4.941 -23.109 -13.445 1 95.5 50 ASN B O 1
ATOM 2579 N N . ILE B 1 51 ? 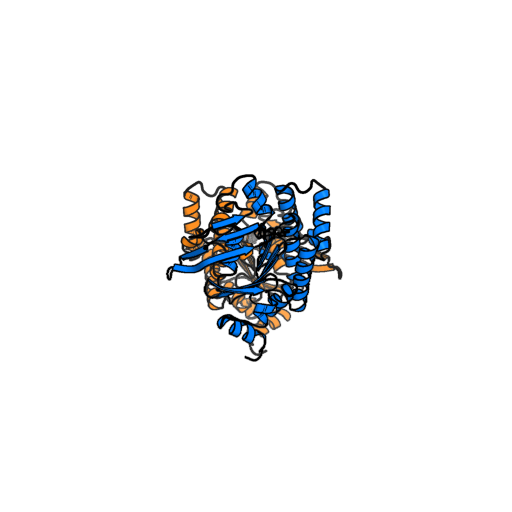-3.975 -21.594 -12.211 1 97.88 51 ILE B N 1
ATOM 2580 C CA . ILE B 1 51 ? -4.496 -22.125 -10.961 1 97.88 51 ILE B CA 1
ATOM 2581 C C . ILE B 1 51 ? -5.25 -21.031 -10.203 1 97.88 51 ILE B C 1
ATOM 2583 O O . ILE B 1 51 ? -4.773 -19.906 -10.102 1 97.88 51 ILE B O 1
ATOM 2587 N N . SER B 1 52 ? -6.406 -21.344 -9.75 1 98.25 52 SER B N 1
ATOM 2588 C CA . SER B 1 52 ? -7.125 -20.5 -8.812 1 98.25 52 SER B CA 1
ATOM 2589 C C . SER B 1 52 ? -7.148 -21.109 -7.414 1 98.25 52 SER B C 1
ATOM 2591 O O . SER B 1 52 ? -7.484 -22.281 -7.254 1 98.25 52 SER B O 1
ATOM 2593 N N . ILE B 1 53 ? -6.723 -20.359 -6.477 1 98.38 53 ILE B N 1
ATOM 2594 C CA . ILE B 1 53 ? -6.875 -20.75 -5.074 1 98.38 53 ILE B CA 1
ATOM 2595 C C . ILE B 1 53 ? -8.055 -19.984 -4.461 1 98.38 53 ILE B C 1
ATOM 2597 O O . ILE B 1 53 ? -8.047 -18.75 -4.418 1 98.38 53 ILE B O 1
ATOM 2601 N N . ILE B 1 54 ? -9.039 -20.75 -3.971 1 97.31 54 ILE B N 1
ATOM 2602 C CA . ILE B 1 54 ? -10.242 -20.125 -3.441 1 97.31 54 ILE B CA 1
ATOM 2603 C C . ILE B 1 54 ? -10.477 -20.578 -2.006 1 97.31 54 ILE B C 1
ATOM 2605 O O . ILE B 1 54 ? -9.922 -21.594 -1.575 1 97.31 54 ILE B O 1
ATOM 2609 N N . GLY B 1 55 ? -11.266 -19.828 -1.287 1 95.62 55 GLY B N 1
ATOM 2610 C CA . GLY B 1 55 ? -11.609 -20.062 0.107 1 95.62 55 GLY B CA 1
ATOM 2611 C C . GLY B 1 55 ? -12.039 -18.797 0.831 1 95.62 55 GLY B C 1
ATOM 2612 O O . GLY B 1 55 ? -11.812 -17.688 0.339 1 95.62 55 GLY B O 1
ATOM 2613 N N . GLU B 1 56 ? -12.602 -18.984 1.979 1 91.94 56 GLU B N 1
ATOM 2614 C CA . GLU B 1 56 ? -13.047 -17.844 2.768 1 91.94 56 GLU B CA 1
ATOM 2615 C C . GLU B 1 56 ? -11.867 -17.062 3.32 1 91.94 56 GLU B C 1
ATOM 2617 O O . GLU B 1 56 ? -10.727 -17.531 3.289 1 91.94 56 GLU B O 1
ATOM 2622 N N . SER B 1 57 ? -12.203 -15.859 3.721 1 88.88 57 SER B N 1
ATOM 2623 C CA . SER B 1 57 ? -11.18 -15.07 4.391 1 88.88 57 SER B CA 1
ATOM 2624 C C . SER B 1 57 ? -10.602 -15.812 5.59 1 88.88 57 SER B C 1
ATOM 2626 O O . SER B 1 57 ? -11.344 -16.422 6.363 1 88.88 57 SER B O 1
ATOM 2628 N N . GLY B 1 58 ? -9.336 -15.844 5.672 1 89.81 58 GLY B N 1
ATOM 2629 C CA . GLY B 1 58 ? -8.688 -16.5 6.797 1 89.81 58 GLY B CA 1
ATOM 2630 C C . GLY B 1 58 ? -8.414 -17.969 6.555 1 89.81 58 GLY B C 1
ATOM 2631 O O . GLY B 1 58 ? -7.871 -18.656 7.426 1 89.81 58 GLY B O 1
ATOM 2632 N N . SER B 1 59 ? -8.664 -18.422 5.363 1 95.5 59 SER B N 1
ATOM 2633 C CA . SER B 1 59 ? -8.516 -19.859 5.098 1 95.5 59 SER B CA 1
ATOM 2634 C C . SER B 1 59 ? -7.055 -20.219 4.859 1 95.5 59 SER B C 1
ATOM 2636 O O . SER B 1 59 ? -6.711 -21.406 4.793 1 95.5 59 SER B O 1
ATOM 2638 N N . GLY B 1 60 ? -6.168 -19.25 4.656 1 96 60 GLY B N 1
ATOM 2639 C CA . GLY B 1 60 ? -4.742 -19.516 4.523 1 96 60 GLY B CA 1
ATOM 2640 C C . GLY B 1 60 ? -4.211 -19.266 3.127 1 96 60 GLY B C 1
ATOM 2641 O O . GLY B 1 60 ? -3.035 -19.5 2.852 1 96 60 GLY B O 1
ATOM 2642 N N . LYS B 1 61 ? -5.02 -18.781 2.25 1 97.25 61 LYS B N 1
ATOM 2643 C CA . LYS B 1 61 ? -4.656 -18.594 0.848 1 97.25 61 LYS B CA 1
ATOM 2644 C C . LYS B 1 61 ? -3.412 -17.719 0.712 1 97.25 61 LYS B C 1
ATOM 2646 O O . LYS B 1 61 ? -2.443 -18.109 0.057 1 97.25 61 LYS B O 1
ATOM 2651 N N . THR B 1 62 ? -3.461 -16.531 1.396 1 94.88 62 THR B N 1
ATOM 2652 C CA . THR B 1 62 ? -2.348 -15.594 1.327 1 94.88 62 THR B CA 1
ATOM 2653 C C . THR B 1 62 ? -1.09 -16.203 1.942 1 94.88 62 THR B C 1
ATOM 2655 O O . THR B 1 62 ? -0.004 -16.109 1.364 1 94.88 62 THR B O 1
ATOM 2658 N N . THR B 1 63 ? -1.226 -16.859 3.045 1 95.69 63 THR B N 1
ATOM 2659 C CA . THR B 1 63 ? -0.088 -17.5 3.693 1 95.69 63 THR B CA 1
ATOM 2660 C C . THR B 1 63 ? 0.541 -18.547 2.77 1 95.69 63 THR B C 1
ATOM 2662 O O . THR B 1 63 ? 1.762 -18.578 2.598 1 95.69 63 THR B O 1
ATOM 2665 N N . LEU B 1 64 ? -0.286 -19.312 2.17 1 98.06 64 LEU B N 1
ATOM 2666 C CA . LEU B 1 64 ? 0.226 -20.328 1.263 1 98.06 64 LEU B CA 1
ATOM 2667 C C . LEU B 1 64 ? 0.98 -19.688 0.099 1 98.06 64 LEU B C 1
ATOM 2669 O O . LEU B 1 64 ? 2.094 -20.109 -0.227 1 98.06 64 LEU B O 1
ATOM 2673 N N . SER B 1 65 ? 0.383 -18.734 -0.503 1 97.88 65 SER B N 1
ATOM 2674 C CA . SER B 1 65 ? 1.008 -18.094 -1.662 1 97.88 65 SER B CA 1
ATOM 2675 C C . SER B 1 65 ? 2.326 -17.438 -1.284 1 97.88 65 SER B C 1
ATOM 2677 O O . SER B 1 65 ? 3.289 -17.469 -2.053 1 97.88 65 SER B O 1
ATOM 2679 N N . LEU B 1 66 ? 2.398 -16.859 -0.121 1 97 66 LEU B N 1
ATOM 2680 C CA . LEU B 1 66 ? 3.627 -16.219 0.318 1 97 66 LEU B CA 1
ATOM 2681 C C . LEU B 1 66 ? 4.711 -17.234 0.624 1 97 66 LEU B C 1
ATOM 2683 O O . LEU B 1 66 ? 5.895 -16.984 0.391 1 97 66 LEU B O 1
ATOM 2687 N N . VAL B 1 67 ? 4.32 -18.344 1.146 1 97.69 67 VAL B N 1
ATOM 2688 C CA . VAL B 1 67 ? 5.27 -19.422 1.381 1 97.69 67 VAL B CA 1
ATOM 2689 C C . VAL B 1 67 ? 5.82 -19.922 0.048 1 97.69 67 VAL B C 1
ATOM 2691 O O . VAL B 1 67 ? 7.035 -20.062 -0.117 1 97.69 67 VAL B O 1
ATOM 2694 N N . LEU B 1 68 ? 4.934 -20.125 -0.897 1 98.25 68 LEU B N 1
ATOM 2695 C CA . LEU B 1 68 ? 5.34 -20.625 -2.209 1 98.25 68 LEU B CA 1
ATOM 2696 C C . LEU B 1 68 ? 6.227 -19.609 -2.92 1 98.25 68 LEU B C 1
ATOM 2698 O O . LEU B 1 68 ? 7.145 -19.984 -3.654 1 98.25 68 LEU B O 1
ATOM 2702 N N . ALA B 1 69 ? 6.008 -18.391 -2.623 1 97.5 69 ALA B N 1
ATOM 2703 C CA . ALA B 1 69 ? 6.77 -17.312 -3.262 1 97.5 69 ALA B CA 1
ATOM 2704 C C . ALA B 1 69 ? 8.102 -17.094 -2.551 1 97.5 69 ALA B C 1
ATOM 2706 O O . ALA B 1 69 ? 8.891 -16.234 -2.951 1 97.5 69 ALA B O 1
ATOM 2707 N N . GLY B 1 70 ? 8.328 -17.75 -1.461 1 96.5 70 GLY B N 1
ATOM 2708 C CA . GLY B 1 70 ? 9.609 -17.672 -0.769 1 96.5 70 GLY B CA 1
ATOM 2709 C C . GLY B 1 70 ? 9.703 -16.5 0.184 1 96.5 70 GLY B C 1
ATOM 2710 O O . GLY B 1 70 ? 10.805 -16.125 0.596 1 96.5 70 GLY B O 1
ATOM 2711 N N . VAL B 1 71 ? 8.602 -15.93 0.509 1 93.62 71 VAL B N 1
ATOM 2712 C CA . VAL B 1 71 ? 8.578 -14.742 1.355 1 93.62 71 VAL B CA 1
ATOM 2713 C C . VAL B 1 71 ? 8.453 -15.148 2.82 1 93.62 71 VAL B C 1
ATOM 2715 O O . VAL B 1 71 ? 9.188 -14.656 3.678 1 93.62 71 VAL B O 1
ATOM 2718 N N . GLN B 1 72 ? 7.574 -16.078 3.102 1 93.44 72 GLN B N 1
ATOM 2719 C CA . GLN B 1 72 ? 7.316 -16.547 4.457 1 93.44 72 GLN B CA 1
ATOM 2720 C C . GLN B 1 72 ? 7.832 -17.969 4.652 1 93.44 72 GLN B C 1
ATOM 2722 O O . GLN B 1 72 ? 7.305 -18.922 4.062 1 93.44 72 GLN B O 1
ATOM 2727 N N . LYS B 1 73 ? 8.789 -18.094 5.512 1 94.12 73 LYS B N 1
ATOM 2728 C CA . LYS B 1 73 ? 9.32 -19.422 5.797 1 94.12 73 LYS B CA 1
ATOM 2729 C C . LYS B 1 73 ? 8.328 -20.234 6.617 1 94.12 73 LYS B C 1
ATOM 2731 O O . LYS B 1 73 ? 7.812 -19.766 7.633 1 94.12 73 LYS B O 1
ATOM 2736 N N . PRO B 1 74 ? 8.094 -21.438 6.191 1 97.12 74 PRO B N 1
ATOM 2737 C CA . PRO B 1 74 ? 7.184 -22.281 6.973 1 97.12 74 PRO B CA 1
ATOM 2738 C C . PRO B 1 74 ? 7.848 -22.875 8.219 1 97.12 74 PRO B C 1
ATOM 2740 O O . PRO B 1 74 ? 9.078 -22.938 8.297 1 97.12 74 PRO B O 1
ATOM 2743 N N . ASN B 1 75 ? 7.004 -23.25 9.18 1 97.06 75 ASN B N 1
ATOM 2744 C CA . ASN B 1 75 ? 7.496 -23.938 10.367 1 97.06 75 ASN B CA 1
ATOM 2745 C C . ASN B 1 75 ? 7.91 -25.375 10.039 1 97.06 75 ASN B C 1
ATOM 2747 O O . ASN B 1 75 ? 8.898 -25.875 10.578 1 97.06 75 ASN B O 1
ATOM 2751 N N . LYS B 1 76 ? 7.148 -26.016 9.25 1 98 76 LYS B N 1
ATOM 2752 C CA . LYS B 1 76 ? 7.434 -27.359 8.766 1 98 76 LYS B CA 1
ATOM 2753 C C . LYS B 1 76 ? 7.203 -27.453 7.258 1 98 76 LYS B C 1
ATOM 2755 O O . LYS B 1 76 ? 6.418 -26.688 6.691 1 98 76 LYS B O 1
ATOM 2760 N N . GLY B 1 77 ? 7.945 -28.375 6.648 1 98.06 77 GLY B N 1
ATOM 2761 C CA . GLY B 1 77 ? 7.84 -28.547 5.211 1 98.06 77 GLY B CA 1
ATOM 2762 C C . GLY B 1 77 ? 8.82 -27.703 4.426 1 98.06 77 GLY B C 1
ATOM 2763 O O . GLY B 1 77 ? 9.703 -27.078 5.008 1 98.06 77 GLY B O 1
ATOM 2764 N N . ASN B 1 78 ? 8.68 -27.781 3.105 1 97.5 78 ASN B N 1
ATOM 2765 C CA . ASN B 1 78 ? 9.602 -27.016 2.271 1 97.5 78 ASN B CA 1
ATOM 2766 C C . ASN B 1 78 ? 8.977 -26.656 0.927 1 97.5 78 ASN B C 1
ATOM 2768 O O . ASN B 1 78 ? 7.918 -27.172 0.572 1 97.5 78 ASN B O 1
ATOM 2772 N N . VAL B 1 79 ? 9.57 -25.766 0.3 1 98.31 79 VAL B N 1
ATOM 2773 C CA . VAL B 1 79 ? 9.227 -25.344 -1.057 1 98.31 79 VAL B CA 1
ATOM 2774 C C . VAL B 1 79 ? 10.414 -25.578 -1.984 1 98.31 79 VAL B C 1
ATOM 2776 O O . VAL B 1 79 ? 11.539 -25.172 -1.673 1 98.31 79 VAL B O 1
ATOM 2779 N N . LEU B 1 80 ? 10.125 -26.266 -3.098 1 98.19 80 LEU B N 1
ATOM 2780 C CA . LEU B 1 80 ? 11.172 -26.531 -4.078 1 98.19 80 LEU B CA 1
ATOM 2781 C C . LEU B 1 80 ? 10.898 -25.781 -5.379 1 98.19 80 LEU B C 1
ATOM 2783 O O . LEU B 1 80 ? 9.789 -25.812 -5.902 1 98.19 80 LEU B O 1
ATOM 2787 N N . TYR B 1 81 ? 11.891 -25.062 -5.887 1 97.88 81 TYR B N 1
ATOM 2788 C CA . TYR B 1 81 ? 11.898 -24.469 -7.215 1 97.88 81 TYR B CA 1
ATOM 2789 C C . TYR B 1 81 ? 12.875 -25.188 -8.133 1 97.88 81 TYR B C 1
ATOM 2791 O O . TYR B 1 81 ? 14.086 -25.188 -7.883 1 97.88 81 TYR B O 1
ATOM 2799 N N . ASN B 1 82 ? 12.391 -25.766 -9.133 1 96 82 ASN B N 1
ATOM 2800 C CA . ASN B 1 82 ? 13.211 -26.625 -9.992 1 96 82 ASN B CA 1
ATOM 2801 C C . ASN B 1 82 ? 14.008 -27.641 -9.18 1 96 82 ASN B C 1
ATOM 2803 O O . ASN B 1 82 ? 15.211 -27.812 -9.406 1 96 82 ASN B O 1
ATOM 2807 N N . GLY B 1 83 ? 13.391 -28.125 -8.156 1 95.69 83 GLY B N 1
ATOM 2808 C CA . GLY B 1 83 ? 13.961 -29.219 -7.375 1 95.69 83 GLY B CA 1
ATOM 2809 C C . GLY B 1 83 ? 14.852 -28.734 -6.25 1 95.69 83 GLY B C 1
ATOM 2810 O O . GLY B 1 83 ? 15.344 -29.531 -5.453 1 95.69 83 GLY B O 1
ATOM 2811 N N . LYS B 1 84 ? 15.047 -27.453 -6.133 1 97.06 84 LYS B N 1
ATOM 2812 C CA . LYS B 1 84 ? 15.93 -26.922 -5.102 1 97.06 84 LYS B CA 1
ATOM 2813 C C . LYS B 1 84 ? 15.133 -26.203 -4.016 1 97.06 84 LYS B C 1
ATOM 2815 O O . LYS B 1 84 ? 14.195 -25.453 -4.312 1 97.06 84 LYS B O 1
ATOM 2820 N N . ASN B 1 85 ? 15.578 -26.391 -2.77 1 97.62 85 ASN B N 1
ATOM 2821 C CA . ASN B 1 85 ? 14.898 -25.766 -1.637 1 97.62 85 ASN B CA 1
ATOM 2822 C C . ASN B 1 85 ? 15.023 -24.25 -1.666 1 97.62 85 ASN B C 1
ATOM 2824 O O . ASN B 1 85 ? 16.125 -23.719 -1.524 1 97.62 85 ASN B O 1
ATOM 2828 N N . VAL B 1 86 ? 13.891 -23.562 -1.72 1 97.62 86 VAL B N 1
ATOM 2829 C CA . VAL B 1 86 ? 13.812 -22.109 -1.904 1 97.62 86 VAL B CA 1
ATOM 2830 C C . VAL B 1 86 ? 14.453 -21.406 -0.713 1 97.62 86 VAL B C 1
ATOM 2832 O O . VAL B 1 86 ? 15.109 -20.375 -0.875 1 97.62 86 VAL B O 1
ATOM 2835 N N . TYR B 1 87 ? 14.359 -21.938 0.449 1 95.69 87 TYR B N 1
ATOM 2836 C CA . TYR B 1 87 ? 14.797 -21.266 1.669 1 95.69 87 TYR B CA 1
ATOM 2837 C C . TYR B 1 87 ? 16.266 -21.547 1.945 1 95.69 87 TYR B C 1
ATOM 2839 O O . TYR B 1 87 ? 16.828 -21.062 2.93 1 95.69 87 TYR B O 1
ATOM 2847 N N . LYS B 1 88 ? 16.953 -22.219 1.001 1 96.12 88 LYS B N 1
ATOM 2848 C CA . LYS B 1 88 ? 18.375 -22.5 1.118 1 96.12 88 LYS B CA 1
ATOM 2849 C C . LYS B 1 88 ? 19.141 -21.922 -0.059 1 96.12 88 LYS B C 1
ATOM 2851 O O . LYS B 1 88 ? 20.375 -22.031 -0.125 1 96.12 88 LYS B O 1
ATOM 2856 N N . LEU B 1 89 ? 18.406 -21.344 -0.918 1 96.31 89 LEU B N 1
ATOM 2857 C CA . LEU B 1 89 ? 19.047 -20.766 -2.09 1 96.31 89 LEU B CA 1
ATOM 2858 C C . LEU B 1 89 ? 19.953 -19.609 -1.694 1 96.31 89 LEU B C 1
ATOM 2860 O O . LEU B 1 89 ? 19.656 -18.875 -0.748 1 96.31 89 LEU B O 1
ATOM 2864 N N . LYS B 1 90 ? 21.062 -19.438 -2.422 1 94.62 90 LYS B N 1
ATOM 2865 C CA . LYS B 1 90 ? 21.984 -18.328 -2.223 1 94.62 90 LYS B CA 1
ATOM 2866 C C . LYS B 1 90 ? 22.516 -17.812 -3.555 1 94.62 90 LYS B C 1
ATOM 2868 O O . LYS B 1 90 ? 22.359 -18.469 -4.59 1 94.62 90 LYS B O 1
ATOM 2873 N N . GLY B 1 91 ? 22.984 -16.609 -3.547 1 94.5 91 GLY B N 1
ATOM 2874 C CA . GLY B 1 91 ? 23.688 -16.047 -4.688 1 94.5 91 GLY B CA 1
ATOM 2875 C C . GLY B 1 91 ? 22.844 -16.016 -5.953 1 94.5 91 GLY B C 1
ATOM 2876 O O . GLY B 1 91 ? 21.719 -15.508 -5.949 1 94.5 91 GLY B O 1
ATOM 2877 N N . LYS B 1 92 ? 23.359 -16.672 -6.957 1 94.69 92 LYS B N 1
ATOM 2878 C CA . LYS B 1 92 ? 22.75 -16.641 -8.281 1 94.69 92 LYS B CA 1
ATOM 2879 C C . LYS B 1 92 ? 21.438 -17.406 -8.312 1 94.69 92 LYS B C 1
ATOM 2881 O O . LYS B 1 92 ? 20.484 -16.984 -8.977 1 94.69 92 LYS B O 1
ATOM 2886 N N . GLU B 1 93 ? 21.422 -18.469 -7.602 1 96.06 93 GLU B N 1
ATOM 2887 C CA . GLU B 1 93 ? 20.203 -19.281 -7.582 1 96.06 93 GLU B CA 1
ATOM 2888 C C . GLU B 1 93 ? 19.062 -18.547 -6.914 1 96.06 93 GLU B C 1
ATOM 2890 O O . GLU B 1 93 ? 17.906 -18.625 -7.367 1 96.06 93 GLU B O 1
ATOM 2895 N N . TYR B 1 94 ? 19.391 -17.859 -5.902 1 95.5 94 TYR B N 1
ATOM 2896 C CA . TYR B 1 94 ? 18.375 -17.062 -5.215 1 95.5 94 TYR B CA 1
ATOM 2897 C C . TYR B 1 94 ? 17.875 -15.93 -6.109 1 95.5 94 TYR B C 1
ATOM 2899 O O . TYR B 1 94 ? 16.672 -15.688 -6.191 1 95.5 94 TYR B O 1
ATOM 2907 N N . LYS B 1 95 ? 18.781 -15.32 -6.77 1 95.31 95 LYS B N 1
ATOM 2908 C CA . LYS B 1 95 ? 18.422 -14.234 -7.676 1 95.31 95 LYS B CA 1
ATOM 2909 C C . LYS B 1 95 ? 17.531 -14.742 -8.812 1 95.31 95 LYS B C 1
ATOM 2911 O O . LYS B 1 95 ? 16.562 -14.07 -9.203 1 95.31 95 LYS B O 1
ATOM 2916 N N . GLU B 1 96 ? 17.859 -15.867 -9.258 1 96.56 96 GLU B N 1
ATOM 2917 C CA . GLU B 1 96 ? 17.062 -16.469 -10.32 1 96.56 96 GLU B CA 1
ATOM 2918 C C . GLU B 1 96 ? 15.648 -16.766 -9.836 1 96.56 96 GLU B C 1
ATOM 2920 O O . GLU B 1 96 ? 14.672 -16.5 -10.539 1 96.56 96 GLU B O 1
ATOM 2925 N N . PHE B 1 97 ? 15.555 -17.312 -8.641 1 97.5 97 PHE B N 1
ATOM 2926 C CA . PHE B 1 97 ? 14.25 -17.609 -8.062 1 97.5 97 PHE B CA 1
ATOM 2927 C C . PHE B 1 97 ? 13.438 -16.328 -7.902 1 97.5 97 PHE B C 1
ATOM 2929 O O . PHE B 1 97 ? 12.266 -16.266 -8.289 1 97.5 97 PHE B O 1
ATOM 2936 N N . ARG B 1 98 ? 14.039 -15.359 -7.43 1 96.12 98 ARG B N 1
ATOM 2937 C CA . ARG B 1 98 ? 13.367 -14.086 -7.195 1 96.12 98 ARG B CA 1
ATOM 2938 C C . ARG B 1 98 ? 12.898 -13.461 -8.508 1 96.12 98 ARG B C 1
ATOM 2940 O O . ARG B 1 98 ? 11.836 -12.844 -8.555 1 96.12 98 ARG B O 1
ATOM 2947 N N . ARG B 1 99 ? 13.656 -13.609 -9.508 1 96.88 99 ARG B N 1
ATOM 2948 C CA . ARG B 1 99 ? 13.305 -13.109 -10.828 1 96.88 99 ARG B CA 1
ATOM 2949 C C . ARG B 1 99 ? 12.156 -13.922 -11.438 1 96.88 99 ARG B C 1
ATOM 2951 O O . ARG B 1 99 ? 11.25 -13.359 -12.047 1 96.88 99 ARG B O 1
ATOM 2958 N N . SER B 1 100 ? 12.172 -15.172 -11.18 1 97.69 100 SER B N 1
ATOM 2959 C CA . SER B 1 100 ? 11.273 -16.094 -11.852 1 97.69 100 SER B CA 1
ATOM 2960 C C . SER B 1 100 ? 9.906 -16.141 -11.18 1 97.69 100 SER B C 1
ATOM 2962 O O . SER B 1 100 ? 8.914 -16.516 -11.805 1 97.69 100 SER B O 1
ATOM 2964 N N . VAL B 1 101 ? 9.898 -15.836 -9.914 1 98.19 101 VAL B N 1
ATOM 2965 C CA . VAL B 1 101 ? 8.664 -15.867 -9.141 1 98.19 101 VAL B CA 1
ATOM 2966 C C . VAL B 1 101 ? 8.305 -14.453 -8.68 1 98.19 101 VAL B C 1
ATOM 2968 O O . VAL B 1 101 ? 9.016 -13.867 -7.863 1 98.19 101 VAL B O 1
ATOM 2971 N N . GLN B 1 102 ? 7.207 -13.961 -9.25 1 97.88 102 GLN B N 1
ATOM 2972 C CA . GLN B 1 102 ? 6.773 -12.609 -8.914 1 97.88 102 GLN B CA 1
ATOM 2973 C C . GLN B 1 102 ? 5.402 -12.625 -8.25 1 97.88 102 GLN B C 1
ATOM 2975 O O . GLN B 1 102 ? 4.668 -13.609 -8.344 1 97.88 102 GLN B O 1
ATOM 2980 N N . TYR B 1 103 ? 5.105 -11.555 -7.582 1 97.31 103 TYR B N 1
ATOM 2981 C CA . TYR B 1 103 ? 3.916 -11.484 -6.742 1 97.31 103 TYR B CA 1
ATOM 2982 C C . TYR B 1 103 ? 3.244 -10.125 -6.859 1 97.31 103 TYR B C 1
ATOM 2984 O O . TYR B 1 103 ? 3.902 -9.086 -6.73 1 97.31 103 TYR B O 1
ATOM 2992 N N . ILE B 1 104 ? 1.968 -10.164 -7.137 1 95.81 104 ILE B N 1
ATOM 2993 C CA . ILE B 1 104 ? 1.148 -8.953 -7.086 1 95.81 104 ILE B CA 1
ATOM 2994 C C . ILE B 1 104 ? 0.203 -9.023 -5.891 1 95.81 104 ILE B C 1
ATOM 2996 O O . ILE B 1 104 ? -0.597 -9.953 -5.773 1 95.81 104 ILE B O 1
ATOM 3000 N N . MET B 1 105 ? 0.253 -7.98 -5.09 1 92.62 105 MET B N 1
ATOM 3001 C CA . MET B 1 105 ? -0.51 -7.938 -3.848 1 92.62 105 MET B CA 1
ATOM 3002 C C . MET B 1 105 ? -1.922 -7.414 -4.094 1 92.62 105 MET B C 1
ATOM 3004 O O . MET B 1 105 ? -2.209 -6.863 -5.16 1 92.62 105 MET B O 1
ATOM 3008 N N . GLN B 1 106 ? -2.701 -7.656 -3.088 1 87.5 106 GLN B N 1
ATOM 3009 C CA . GLN B 1 106 ? -4.09 -7.215 -3.098 1 87.5 106 GLN B CA 1
ATOM 3010 C C . GLN B 1 106 ? -4.188 -5.703 -3.262 1 87.5 106 GLN B C 1
ATOM 3012 O O . GLN B 1 106 ? -4.992 -5.207 -4.055 1 87.5 106 GLN B O 1
ATOM 3017 N N . ASN B 1 107 ? -3.393 -5.117 -2.576 1 85.62 107 ASN B N 1
ATOM 3018 C CA . ASN B 1 107 ? -3.355 -3.662 -2.688 1 85.62 107 ASN B CA 1
ATOM 3019 C C . ASN B 1 107 ? -2.256 -3.201 -3.643 1 85.62 107 ASN B C 1
ATOM 3021 O O . ASN B 1 107 ? -1.069 -3.359 -3.352 1 85.62 107 ASN B O 1
ATOM 3025 N N . PRO B 1 108 ? -2.635 -2.537 -4.664 1 89.12 108 PRO B N 1
ATOM 3026 C CA . PRO B 1 108 ? -1.632 -2.186 -5.672 1 89.12 108 PRO B CA 1
ATOM 3027 C C . PRO B 1 108 ? -0.679 -1.09 -5.199 1 89.12 108 PRO B C 1
ATOM 3029 O O . PRO B 1 108 ? 0.427 -0.957 -5.727 1 89.12 108 PRO B O 1
ATOM 3032 N N . TYR B 1 109 ? -1.112 -0.347 -4.254 1 86.31 109 TYR B N 1
ATOM 3033 C CA . TYR B 1 109 ? -0.25 0.708 -3.734 1 86.31 109 TYR B CA 1
ATOM 3034 C C . TYR B 1 109 ? 1.024 0.126 -3.135 1 86.31 109 TYR B C 1
ATOM 3036 O O . TYR B 1 109 ? 2.061 0.794 -3.094 1 86.31 109 TYR B O 1
ATOM 3044 N N . SER B 1 110 ? 0.951 -1.043 -2.793 1 87.06 110 SER B N 1
ATOM 3045 C CA . SER B 1 110 ? 2.088 -1.69 -2.148 1 87.06 110 SER B CA 1
ATOM 3046 C C . SER B 1 110 ? 3.242 -1.885 -3.125 1 87.06 110 SER B C 1
ATOM 3048 O O . SER B 1 110 ? 4.383 -2.111 -2.713 1 87.06 110 SER B O 1
ATOM 3050 N N . ALA B 1 111 ? 2.939 -1.732 -4.355 1 91 111 ALA B N 1
ATOM 3051 C CA . ALA B 1 111 ? 3.959 -1.984 -5.375 1 91 111 ALA B CA 1
ATOM 3052 C C . ALA B 1 111 ? 4.766 -0.723 -5.668 1 91 111 ALA B C 1
ATOM 3054 O O . ALA B 1 111 ? 5.793 -0.779 -6.348 1 91 111 ALA B O 1
ATOM 3055 N N . PHE B 1 112 ? 4.348 0.38 -5.027 1 93.5 112 PHE B N 1
ATOM 3056 C CA . PHE B 1 112 ? 4.949 1.649 -5.414 1 93.5 112 PHE B CA 1
ATOM 3057 C C . PHE B 1 112 ? 5.297 2.48 -4.184 1 93.5 112 PHE B C 1
ATOM 3059 O O . PHE B 1 112 ? 4.598 2.428 -3.174 1 93.5 112 PHE B O 1
ATOM 3066 N N . ASN B 1 113 ? 6.414 3.178 -4.359 1 91.44 113 ASN B N 1
ATOM 3067 C CA . ASN B 1 113 ? 6.688 4.238 -3.395 1 91.44 113 ASN B CA 1
ATOM 3068 C C . ASN B 1 113 ? 5.762 5.434 -3.605 1 91.44 113 ASN B C 1
ATOM 3070 O O . ASN B 1 113 ? 5.793 6.07 -4.66 1 91.44 113 ASN B O 1
ATOM 3074 N N . PRO B 1 114 ? 4.988 5.699 -2.701 1 90.44 114 PRO B N 1
ATOM 3075 C CA . PRO B 1 114 ? 3.979 6.746 -2.891 1 90.44 114 PRO B CA 1
ATOM 3076 C C . PRO B 1 114 ? 4.594 8.125 -3.127 1 90.44 114 PRO B C 1
ATOM 3078 O O . PRO B 1 114 ? 3.895 9.047 -3.543 1 90.44 114 PRO B O 1
ATOM 3081 N N . PHE B 1 115 ? 5.863 8.312 -2.885 1 91.19 115 PHE B N 1
ATOM 3082 C CA . PHE B 1 115 ? 6.504 9.617 -2.98 1 91.19 115 PHE B CA 1
ATOM 3083 C C . PHE B 1 115 ? 7.355 9.711 -4.242 1 91.19 115 PHE B C 1
ATOM 3085 O O . PHE B 1 115 ? 8.109 10.68 -4.418 1 91.19 115 PHE B O 1
ATOM 3092 N N . ARG B 1 116 ? 7.27 8.711 -5.051 1 93.19 116 ARG B N 1
ATOM 3093 C CA . ARG B 1 116 ? 8.008 8.68 -6.312 1 93.19 116 ARG B CA 1
ATOM 3094 C C . ARG B 1 116 ? 7.062 8.453 -7.488 1 93.19 116 ARG B C 1
ATOM 3096 O O . ARG B 1 116 ? 5.945 7.973 -7.312 1 93.19 116 ARG B O 1
ATOM 3103 N N . LYS B 1 117 ? 7.594 8.852 -8.594 1 94.25 117 LYS B N 1
ATOM 3104 C CA . LYS B 1 117 ? 6.832 8.617 -9.812 1 94.25 117 LYS B CA 1
ATOM 3105 C C . LYS B 1 117 ? 6.777 7.125 -10.148 1 94.25 117 LYS B C 1
ATOM 3107 O O . LYS B 1 117 ? 7.652 6.359 -9.742 1 94.25 117 LYS B O 1
ATOM 3112 N N . VAL B 1 118 ? 5.801 6.734 -10.898 1 96.5 118 VAL B N 1
ATOM 3113 C CA . VAL B 1 118 ? 5.605 5.34 -11.297 1 96.5 118 VAL B CA 1
ATOM 3114 C C . VAL B 1 118 ? 6.852 4.828 -12.016 1 96.5 118 VAL B C 1
ATOM 3116 O O . VAL B 1 118 ? 7.328 3.727 -11.734 1 96.5 118 VAL B O 1
ATOM 3119 N N . SER B 1 119 ? 7.441 5.664 -12.859 1 96.56 119 SER B N 1
ATOM 3120 C CA . SER B 1 119 ? 8.594 5.254 -13.648 1 96.56 119 SER B CA 1
ATOM 3121 C C . SER B 1 119 ? 9.773 4.887 -12.75 1 96.56 119 SER B C 1
ATOM 3123 O O . SER B 1 119 ? 10.586 4.023 -13.102 1 96.56 119 SER B O 1
ATOM 3125 N N . ASP B 1 120 ? 9.859 5.512 -11.617 1 95.94 120 ASP B N 1
ATOM 3126 C CA . ASP B 1 120 ? 10.984 5.266 -10.719 1 95.94 120 ASP B CA 1
ATOM 3127 C C . ASP B 1 120 ? 10.977 3.824 -10.211 1 95.94 120 ASP B C 1
ATOM 3129 O O . ASP B 1 120 ? 12.039 3.215 -10.055 1 95.94 120 ASP B O 1
ATOM 3133 N N . SER B 1 121 ? 9.836 3.33 -9.977 1 95.38 121 SER B N 1
ATOM 3134 C CA . SER B 1 121 ? 9.719 1.946 -9.531 1 95.38 121 SER B CA 1
ATOM 3135 C C . SER B 1 121 ? 10.18 0.976 -10.609 1 95.38 121 SER B C 1
ATOM 3137 O O . SER B 1 121 ? 10.812 -0.04 -10.312 1 95.38 121 SER B O 1
ATOM 3139 N N . PHE B 1 122 ? 9.883 1.299 -11.844 1 97.5 122 PHE B N 1
ATOM 3140 C CA . PHE B 1 122 ? 10.336 0.482 -12.961 1 97.5 122 PHE B CA 1
ATOM 3141 C C . PHE B 1 122 ? 11.852 0.567 -13.117 1 97.5 122 PHE B C 1
ATOM 3143 O O . PHE B 1 122 ? 12.523 -0.454 -13.281 1 97.5 122 PHE B O 1
ATOM 3150 N N . LYS B 1 123 ? 12.328 1.758 -13.031 1 96.62 123 LYS B N 1
ATOM 3151 C CA . LYS B 1 123 ? 13.758 1.984 -13.227 1 96.62 123 LYS B CA 1
ATOM 3152 C C . LYS B 1 123 ? 14.578 1.256 -12.164 1 96.62 123 LYS B C 1
ATOM 3154 O O . LYS B 1 123 ? 15.672 0.772 -12.445 1 96.62 123 LYS B O 1
ATOM 3159 N N . THR B 1 124 ? 14.07 1.204 -10.984 1 94.88 124 THR B N 1
ATOM 3160 C CA . THR B 1 124 ? 14.742 0.475 -9.914 1 94.88 124 THR B CA 1
ATOM 3161 C C . THR B 1 124 ? 14.914 -0.994 -10.289 1 94.88 124 THR B C 1
ATOM 3163 O O . THR B 1 124 ? 16 -1.551 -10.141 1 94.88 124 THR B O 1
ATOM 3166 N N . VAL B 1 125 ? 13.859 -1.594 -10.805 1 95.69 125 VAL B N 1
ATOM 3167 C CA . VAL B 1 125 ? 13.906 -2.994 -11.211 1 95.69 125 VAL B CA 1
ATOM 3168 C C . VAL B 1 125 ? 14.867 -3.16 -12.383 1 95.69 125 VAL B C 1
ATOM 3170 O O . VAL B 1 125 ? 15.703 -4.066 -12.383 1 95.69 125 VAL B O 1
ATOM 3173 N N . ILE B 1 126 ? 14.781 -2.279 -13.328 1 97.31 126 ILE B N 1
ATOM 3174 C CA . ILE B 1 126 ? 15.594 -2.338 -14.531 1 97.31 126 ILE B CA 1
ATOM 3175 C C . ILE B 1 126 ? 17.078 -2.232 -14.164 1 97.31 126 ILE B C 1
ATOM 3177 O O . ILE B 1 126 ? 17.906 -2.971 -14.688 1 97.31 126 ILE B O 1
ATOM 3181 N N . SER B 1 127 ? 17.359 -1.34 -13.227 1 95.69 127 SER B N 1
ATOM 3182 C CA . SER B 1 127 ? 18.734 -1.147 -12.789 1 95.69 127 SER B CA 1
ATOM 3183 C C . SER B 1 127 ? 19.25 -2.354 -12.008 1 95.69 127 SER B C 1
ATOM 3185 O O . SER B 1 127 ? 20.344 -2.84 -12.25 1 95.69 127 SER B O 1
ATOM 3187 N N . GLU B 1 128 ? 18.438 -2.875 -11.133 1 93.5 128 GLU B N 1
ATOM 3188 C CA . GLU B 1 128 ? 18.812 -3.986 -10.266 1 93.5 128 GLU B CA 1
ATOM 3189 C C . GLU B 1 128 ? 19.125 -5.238 -11.078 1 93.5 128 GLU B C 1
ATOM 3191 O O . GLU B 1 128 ? 20.078 -5.965 -10.766 1 93.5 128 GLU B O 1
ATOM 3196 N N . TYR B 1 129 ? 18.422 -5.434 -12.148 1 95.12 129 TYR B N 1
ATOM 3197 C CA . TYR B 1 129 ? 18.594 -6.664 -12.914 1 95.12 129 TYR B CA 1
ATOM 3198 C C . TYR B 1 129 ? 19.281 -6.391 -14.242 1 95.12 129 TYR B C 1
ATOM 3200 O O . TYR B 1 129 ? 19.375 -7.277 -15.094 1 95.12 129 TYR B O 1
ATOM 3208 N N . LYS B 1 130 ? 19.703 -5.129 -14.461 1 94.56 130 LYS B N 1
ATOM 3209 C CA . LYS B 1 130 ? 20.469 -4.723 -15.641 1 94.56 130 LYS B CA 1
ATOM 3210 C C . LYS B 1 130 ? 19.719 -5.09 -16.922 1 94.56 130 LYS B C 1
ATOM 3212 O O . LYS B 1 130 ? 20.312 -5.684 -17.844 1 94.56 130 LYS B O 1
ATOM 3217 N N . LEU B 1 131 ? 18.453 -4.699 -16.922 1 95.5 131 LEU B N 1
ATOM 3218 C CA . LEU B 1 131 ? 17.594 -5.086 -18.047 1 95.5 131 LEU B CA 1
ATOM 3219 C C . LEU B 1 131 ? 17.797 -4.148 -19.234 1 95.5 131 LEU B C 1
ATOM 3221 O O . LEU B 1 131 ? 17.469 -4.504 -20.359 1 95.5 131 LEU B O 1
ATOM 3225 N N . ALA B 1 132 ? 18.234 -2.922 -18.984 1 91.88 132 ALA B N 1
ATOM 3226 C CA . ALA B 1 132 ? 18.438 -1.908 -20.016 1 91.88 132 ALA B CA 1
ATOM 3227 C C . ALA B 1 132 ? 19.312 -0.77 -19.5 1 91.88 132 ALA B C 1
ATOM 3229 O O . ALA B 1 132 ? 19.484 -0.599 -18.297 1 91.88 132 ALA B O 1
ATOM 3230 N N . LYS B 1 133 ? 19.938 -0.016 -20.406 1 87.44 133 LYS B N 1
ATOM 3231 C CA . LYS B 1 133 ? 20.781 1.122 -20.031 1 87.44 133 LYS B CA 1
ATOM 3232 C C . LYS B 1 133 ? 20.25 2.416 -20.641 1 87.44 133 LYS B C 1
ATOM 3234 O O . LYS B 1 133 ? 19.656 2.404 -21.719 1 87.44 133 LYS B O 1
ATOM 3239 N N . GLY B 1 134 ? 20.406 3.496 -19.891 1 81.06 134 GLY B N 1
ATOM 3240 C CA . GLY B 1 134 ? 20.125 4.836 -20.375 1 81.06 134 GLY B CA 1
ATOM 3241 C C . GLY B 1 134 ? 18.719 4.984 -20.922 1 81.06 134 GLY B C 1
ATOM 3242 O O . GLY B 1 134 ? 17.75 4.633 -20.266 1 81.06 134 GLY B O 1
ATOM 3243 N N . ASN B 1 135 ? 18.656 5.441 -22.172 1 83.19 135 ASN B N 1
ATOM 3244 C CA . ASN B 1 135 ? 17.406 5.734 -22.844 1 83.19 135 ASN B CA 1
ATOM 3245 C C . ASN B 1 135 ? 16.609 4.461 -23.141 1 83.19 135 ASN B C 1
ATOM 3247 O O . ASN B 1 135 ? 15.391 4.508 -23.281 1 83.19 135 ASN B O 1
ATOM 3251 N N . GLU B 1 136 ? 17.234 3.398 -23.078 1 93.38 136 GLU B N 1
ATOM 3252 C CA . GLU B 1 136 ? 16.562 2.135 -23.359 1 93.38 136 GLU B CA 1
ATOM 3253 C C . GLU B 1 136 ? 15.609 1.751 -22.234 1 93.38 136 GLU B C 1
ATOM 3255 O O . GLU B 1 136 ? 14.656 0.998 -22.438 1 93.38 136 GLU B O 1
ATOM 3260 N N . ALA B 1 137 ? 15.906 2.27 -21.078 1 94.75 137 ALA B N 1
ATOM 3261 C CA . ALA B 1 137 ? 15.047 1.974 -19.922 1 94.75 137 ALA B CA 1
ATOM 3262 C C . ALA B 1 137 ? 13.648 2.561 -20.125 1 94.75 137 ALA B C 1
ATOM 3264 O O . ALA B 1 137 ? 12.648 1.893 -19.859 1 94.75 137 ALA B O 1
ATOM 3265 N N . ASP B 1 138 ? 13.57 3.758 -20.641 1 95.06 138 ASP B N 1
ATOM 3266 C CA . ASP B 1 138 ? 12.281 4.414 -20.844 1 95.06 138 ASP B CA 1
ATOM 3267 C C . ASP B 1 138 ? 11.469 3.697 -21.906 1 95.06 138 ASP B C 1
ATOM 3269 O O . ASP B 1 138 ? 10.25 3.525 -21.766 1 95.06 138 ASP B O 1
ATOM 3273 N N . ASN B 1 139 ? 12.164 3.314 -22.922 1 96 139 ASN B N 1
ATOM 3274 C CA . ASN B 1 139 ? 11.484 2.582 -23.984 1 96 139 ASN B CA 1
ATOM 3275 C C . ASN B 1 139 ? 10.938 1.248 -23.484 1 96 139 ASN B C 1
ATOM 3277 O O . ASN B 1 139 ? 9.836 0.843 -23.875 1 96 139 ASN B O 1
ATOM 3281 N N . LEU B 1 140 ? 11.742 0.652 -22.734 1 96.88 140 LEU B N 1
ATOM 3282 C CA . LEU B 1 140 ? 11.312 -0.62 -22.156 1 96.88 140 LEU B CA 1
ATOM 3283 C C . LEU B 1 140 ? 10.078 -0.436 -21.281 1 96.88 140 LEU B C 1
ATOM 3285 O O . LEU B 1 140 ? 9.125 -1.218 -21.359 1 96.88 140 LEU B O 1
ATOM 3289 N N . ILE B 1 141 ? 10.094 0.573 -20.438 1 97.44 141 ILE B N 1
ATOM 3290 C CA . ILE B 1 141 ? 8.953 0.877 -19.578 1 97.44 141 ILE B CA 1
ATOM 3291 C C . ILE B 1 141 ? 7.715 1.126 -20.438 1 97.44 141 ILE B C 1
ATOM 3293 O O . ILE B 1 141 ? 6.645 0.58 -20.156 1 97.44 141 ILE B O 1
ATOM 3297 N N . ASP B 1 142 ? 7.883 1.879 -21.516 1 96.94 142 ASP B N 1
ATOM 3298 C CA . ASP B 1 142 ? 6.77 2.188 -22.406 1 96.94 142 ASP B CA 1
ATOM 3299 C C . ASP B 1 142 ? 6.172 0.913 -23 1 96.94 142 ASP B C 1
ATOM 3301 O O . ASP B 1 142 ? 4.949 0.771 -23.078 1 96.94 142 ASP B O 1
ATOM 3305 N N . LYS B 1 143 ? 6.988 0.06 -23.375 1 96.44 143 LYS B N 1
ATOM 3306 C CA . LYS B 1 143 ? 6.555 -1.198 -23.984 1 96.44 143 LYS B CA 1
ATOM 3307 C C . LYS B 1 143 ? 5.668 -1.987 -23.031 1 96.44 143 LYS B C 1
ATOM 3309 O O . LYS B 1 143 ? 4.59 -2.449 -23.406 1 96.44 143 LYS B O 1
ATOM 3314 N N . TYR B 1 144 ? 6.062 -2.117 -21.812 1 96.81 144 TYR B N 1
ATOM 3315 C CA . TYR B 1 144 ? 5.316 -2.93 -20.859 1 96.81 144 TYR B CA 1
ATOM 3316 C C . TYR B 1 144 ? 4.062 -2.203 -20.391 1 96.81 144 TYR B C 1
ATOM 3318 O O . TYR B 1 144 ? 3.041 -2.834 -20.109 1 96.81 144 TYR B O 1
ATOM 3326 N N . LEU B 1 145 ? 4.145 -0.873 -20.281 1 97.62 145 LEU B N 1
ATOM 3327 C CA . LEU B 1 145 ? 2.932 -0.119 -19.984 1 97.62 145 LEU B CA 1
ATOM 3328 C C . LEU B 1 145 ? 1.89 -0.309 -21.078 1 97.62 145 LEU B C 1
ATOM 3330 O O . LEU B 1 145 ? 0.713 -0.542 -20.797 1 97.62 145 LEU B O 1
ATOM 3334 N N . GLN B 1 146 ? 2.334 -0.255 -22.25 1 96.75 146 GLN B N 1
ATOM 3335 C CA . GLN B 1 146 ? 1.437 -0.455 -23.391 1 96.75 146 GLN B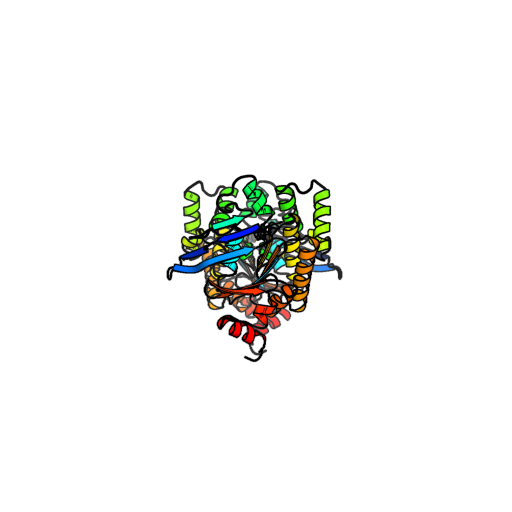 CA 1
ATOM 3336 C C . GLN B 1 146 ? 0.847 -1.862 -23.375 1 96.75 146 GLN B C 1
ATOM 3338 O O . GLN B 1 146 ? -0.332 -2.049 -23.688 1 96.75 146 GLN B O 1
ATOM 3343 N N . MET B 1 147 ? 1.596 -2.787 -23.016 1 94.94 147 MET B N 1
ATOM 3344 C CA . MET B 1 147 ? 1.169 -4.184 -22.969 1 94.94 147 MET B CA 1
ATOM 3345 C C . MET B 1 147 ? -0.023 -4.355 -22.047 1 94.94 147 MET B C 1
ATOM 3347 O O . MET B 1 147 ? -0.876 -5.215 -22.266 1 94.94 147 MET B O 1
ATOM 3351 N N . VAL B 1 148 ? -0.024 -3.508 -21.016 1 96.44 148 VAL B N 1
ATOM 3352 C CA . VAL B 1 148 ? -1.112 -3.652 -20.047 1 96.44 148 VAL B CA 1
ATOM 3353 C C . VAL B 1 148 ? -2.178 -2.59 -20.312 1 96.44 148 VAL B C 1
ATOM 3355 O O . VAL B 1 148 ? -3.012 -2.314 -19.438 1 96.44 148 VAL B O 1
ATOM 3358 N N . GLY B 1 149 ? -2.1 -1.871 -21.359 1 95.25 149 GLY B N 1
ATOM 3359 C CA . GLY B 1 149 ? -3.137 -0.943 -21.781 1 95.25 149 GLY B CA 1
ATOM 3360 C C . GLY B 1 149 ? -2.969 0.446 -21.203 1 95.25 149 GLY B C 1
ATOM 3361 O O . GLY B 1 149 ? -3.941 1.192 -21.062 1 95.25 149 GLY B O 1
ATOM 3362 N N . LEU B 1 150 ? -1.809 0.78 -20.781 1 96.25 150 LEU B N 1
ATOM 3363 C CA . LEU B 1 150 ? -1.55 2.104 -20.234 1 96.25 150 LEU B CA 1
ATOM 3364 C C . LEU B 1 150 ? -0.702 2.938 -21.188 1 96.25 150 LEU B C 1
ATOM 3366 O O . LEU B 1 150 ? 0.133 2.398 -21.922 1 96.25 150 LEU B O 1
ATOM 3370 N N . ASP B 1 151 ? -0.897 4.199 -21.141 1 93.88 151 ASP B N 1
ATOM 3371 C CA . ASP B 1 151 ? -0.116 5.078 -22 1 93.88 151 ASP B CA 1
ATOM 3372 C C . ASP B 1 151 ? 1.133 5.586 -21.281 1 93.88 151 ASP B C 1
ATOM 3374 O O . ASP B 1 151 ? 1.26 5.434 -20.062 1 93.88 151 ASP B O 1
ATOM 3378 N N . GLU B 1 152 ? 1.962 6.234 -22.078 1 93.19 152 GLU B N 1
ATOM 3379 C CA . GLU B 1 152 ? 3.283 6.633 -21.594 1 93.19 152 GLU B CA 1
ATOM 3380 C C . GLU B 1 152 ? 3.184 7.738 -20.547 1 93.19 152 GLU B C 1
ATOM 3382 O O . GLU B 1 152 ? 4.117 7.949 -19.766 1 93.19 152 GLU B O 1
ATOM 3387 N N . SER B 1 153 ? 2.117 8.445 -20.516 1 92.88 153 SER B N 1
ATOM 3388 C CA . SER B 1 153 ? 1.967 9.539 -19.578 1 92.88 153 SER B CA 1
ATOM 3389 C C . SER B 1 153 ? 1.979 9.031 -18.141 1 92.88 153 SER B C 1
ATOM 3391 O O . SER B 1 153 ? 2.254 9.797 -17.203 1 92.88 153 SER B O 1
ATOM 3393 N N . ILE B 1 154 ? 1.691 7.75 -17.938 1 94.44 154 ILE B N 1
ATOM 3394 C CA . ILE B 1 154 ? 1.639 7.125 -16.625 1 94.44 154 ILE B CA 1
ATOM 3395 C C . ILE B 1 154 ? 3.014 7.191 -15.961 1 94.44 154 ILE B C 1
ATOM 3397 O O . ILE B 1 154 ? 3.115 7.285 -14.734 1 94.44 154 ILE B O 1
ATOM 3401 N N . LYS B 1 155 ? 4.035 7.273 -16.75 1 94.75 155 LYS B N 1
ATOM 3402 C CA . LYS B 1 155 ? 5.41 7.23 -16.281 1 94.75 155 LYS B CA 1
ATOM 3403 C C . LYS B 1 155 ? 5.699 8.398 -15.336 1 94.75 155 LYS B C 1
A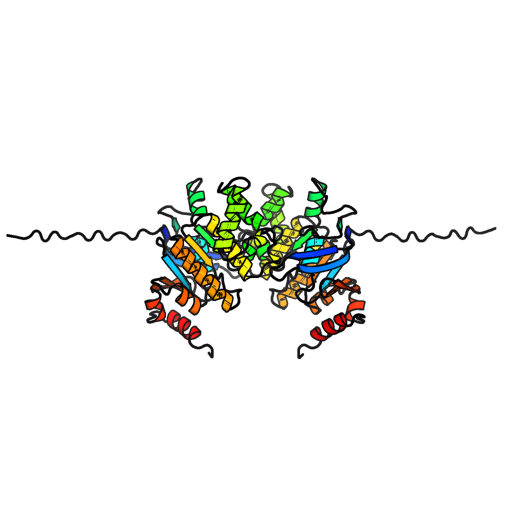TOM 3405 O O . LYS B 1 155 ? 6.375 8.227 -14.312 1 94.75 155 LYS B O 1
ATOM 3410 N N . THR B 1 156 ? 5.09 9.492 -15.617 1 92.06 156 THR B N 1
ATOM 3411 C CA . THR B 1 156 ? 5.457 10.703 -14.898 1 92.06 156 THR B CA 1
ATOM 3412 C C . THR B 1 156 ? 4.465 10.984 -13.773 1 92.06 156 THR B C 1
ATOM 3414 O O . THR B 1 156 ? 4.59 11.984 -13.062 1 92.06 156 THR B O 1
ATOM 3417 N N . LYS B 1 157 ? 3.539 10.141 -13.602 1 92.62 157 LYS B N 1
ATOM 3418 C CA . LYS B 1 157 ? 2.527 10.328 -12.57 1 92.62 157 LYS B CA 1
ATOM 3419 C C . LYS B 1 157 ? 2.957 9.672 -11.258 1 92.62 157 LYS B C 1
ATOM 3421 O O . LYS B 1 157 ? 3.766 8.742 -11.258 1 92.62 157 LYS B O 1
ATOM 3426 N N . TYR B 1 158 ? 2.357 10.25 -10.195 1 91.31 158 TYR B N 1
ATOM 3427 C CA . TYR B 1 158 ? 2.473 9.609 -8.891 1 91.31 158 TYR B CA 1
ATOM 3428 C C . TYR B 1 158 ? 1.351 8.602 -8.672 1 91.31 158 TYR B C 1
ATOM 3430 O O . TYR B 1 158 ? 0.275 8.727 -9.266 1 91.31 158 TYR B O 1
ATOM 3438 N N . PRO B 1 159 ? 1.621 7.641 -7.793 1 92.38 159 PRO B N 1
ATOM 3439 C CA . PRO B 1 159 ? 0.61 6.605 -7.551 1 92.38 159 PRO B CA 1
ATOM 3440 C C . PRO B 1 159 ? -0.751 7.188 -7.18 1 92.38 159 PRO B C 1
ATOM 3442 O O . PRO B 1 159 ? -1.782 6.715 -7.66 1 92.38 159 PRO B O 1
ATOM 3445 N N . HIS B 1 160 ? -0.747 8.227 -6.422 1 85.12 160 HIS B N 1
ATOM 3446 C CA . HIS B 1 160 ? -2.004 8.789 -5.941 1 85.12 160 HIS B CA 1
ATOM 3447 C C . HIS B 1 160 ? -2.777 9.453 -7.074 1 85.12 160 HIS B C 1
ATOM 3449 O O . HIS B 1 160 ? -3.953 9.789 -6.918 1 85.12 160 HIS B O 1
ATOM 3455 N N . GLN B 1 161 ? -2.191 9.672 -8.164 1 88.38 161 GLN B N 1
ATOM 3456 C CA . GLN B 1 161 ? -2.816 10.32 -9.312 1 88.38 161 GLN B CA 1
ATOM 3457 C C . GLN B 1 161 ? -3.445 9.289 -10.25 1 88.38 161 GLN B C 1
ATOM 3459 O O . GLN B 1 161 ? -4.051 9.656 -11.258 1 88.38 161 GLN B O 1
ATOM 3464 N N . LEU B 1 162 ? -3.334 8.039 -9.93 1 90.62 162 LEU B N 1
ATOM 3465 C CA . LEU B 1 162 ? -3.848 6.953 -10.766 1 90.62 162 LEU B CA 1
ATOM 3466 C C . LEU B 1 162 ? -5.09 6.328 -10.141 1 90.62 162 LEU B C 1
ATOM 3468 O O . LEU B 1 162 ? -5.211 6.273 -8.914 1 90.62 162 LEU B O 1
ATOM 3472 N N . SER B 1 163 ? -5.957 5.867 -11.07 1 87.06 163 SER B N 1
ATOM 3473 C CA . SER B 1 163 ? -7.059 5.051 -10.57 1 87.06 163 SER B CA 1
ATOM 3474 C C . SER B 1 163 ? -6.566 3.697 -10.07 1 87.06 163 SER B C 1
ATOM 3476 O O . SER B 1 163 ? -5.449 3.283 -10.391 1 87.06 163 SER B O 1
ATOM 3478 N N . GLY B 1 164 ? -7.406 3.039 -9.32 1 87.75 164 GLY B N 1
ATOM 3479 C CA . GLY B 1 164 ? -7.066 1.706 -8.844 1 87.75 164 GLY B CA 1
ATOM 3480 C C . GLY B 1 164 ? -6.73 0.743 -9.969 1 87.75 164 GLY B C 1
ATOM 3481 O O . GLY B 1 164 ? -5.766 -0.021 -9.867 1 87.75 164 GLY B O 1
ATOM 3482 N N . GLY B 1 165 ? -7.516 0.813 -11.016 1 91.38 165 GLY B N 1
ATOM 3483 C CA . GLY B 1 165 ? -7.27 -0.042 -12.164 1 91.38 165 GLY B CA 1
ATOM 3484 C C . GLY B 1 165 ? -5.961 0.269 -12.875 1 91.38 165 GLY B C 1
ATOM 3485 O O . GLY B 1 165 ? -5.242 -0.642 -13.289 1 91.38 165 GLY B O 1
ATOM 3486 N N . GLN B 1 166 ? -5.672 1.532 -12.969 1 94.06 166 GLN B N 1
ATOM 3487 C CA . GLN B 1 166 ? -4.414 1.939 -13.586 1 94.06 166 GLN B CA 1
ATOM 3488 C C . GLN B 1 166 ? -3.221 1.474 -12.766 1 94.06 166 GLN B C 1
ATOM 3490 O O . GLN B 1 166 ? -2.236 0.973 -13.312 1 94.06 166 GLN B O 1
ATOM 3495 N N . LEU B 1 167 ? -3.4 1.635 -11.508 1 93.88 167 LEU B N 1
ATOM 3496 C CA . LEU B 1 167 ? -2.312 1.251 -10.617 1 93.88 167 LEU B CA 1
ATOM 3497 C C . LEU B 1 167 ? -2.088 -0.257 -10.648 1 93.88 167 LEU B C 1
ATOM 3499 O O . LEU B 1 167 ? -0.944 -0.719 -10.648 1 93.88 167 LEU B O 1
ATOM 3503 N N . GLN B 1 168 ? -3.109 -0.988 -10.688 1 95.19 168 GLN B N 1
ATOM 3504 C CA . GLN B 1 168 ? -3.01 -2.441 -10.773 1 95.19 168 GLN B CA 1
ATOM 3505 C C . GLN B 1 168 ? -2.311 -2.867 -12.062 1 95.19 168 GLN B C 1
ATOM 3507 O O . GLN B 1 168 ? -1.443 -3.742 -12.047 1 95.19 168 GLN B O 1
ATOM 3512 N N . ARG B 1 169 ? -2.729 -2.287 -13.125 1 96.38 169 ARG B N 1
ATOM 3513 C CA . ARG B 1 169 ? -2.102 -2.578 -14.414 1 96.38 169 ARG B CA 1
ATOM 3514 C C . ARG B 1 169 ? -0.619 -2.227 -14.391 1 96.38 169 ARG B C 1
ATOM 3516 O O . ARG B 1 169 ? 0.211 -2.98 -14.906 1 96.38 169 ARG B O 1
ATOM 3523 N N . ALA B 1 170 ? -0.316 -1.089 -13.773 1 97.25 170 ALA B N 1
ATOM 3524 C CA . ALA B 1 170 ? 1.085 -0.69 -13.664 1 97.25 170 ALA B CA 1
ATOM 3525 C C . ALA B 1 170 ? 1.881 -1.696 -12.836 1 97.25 170 ALA B C 1
ATOM 3527 O O . ALA B 1 170 ? 3.02 -2.027 -13.18 1 97.25 170 ALA B O 1
ATOM 3528 N N . ALA B 1 171 ? 1.286 -2.123 -11.75 1 96.38 171 ALA B N 1
ATOM 3529 C CA . ALA B 1 171 ? 1.933 -3.135 -10.922 1 96.38 171 ALA B CA 1
ATOM 3530 C C . ALA B 1 171 ? 2.189 -4.414 -11.711 1 96.38 171 ALA B C 1
ATOM 3532 O O . ALA B 1 171 ? 3.256 -5.023 -11.586 1 96.38 171 ALA B O 1
ATOM 3533 N N . LEU B 1 172 ? 1.255 -4.789 -12.461 1 96.75 172 LEU B N 1
ATOM 3534 C CA . LEU B 1 172 ? 1.396 -5.961 -13.312 1 96.75 172 LEU B CA 1
ATOM 3535 C C . LEU B 1 172 ? 2.531 -5.773 -14.312 1 96.75 172 LEU B C 1
ATOM 3537 O O . LEU B 1 172 ? 3.375 -6.66 -14.477 1 96.75 172 LEU B O 1
ATOM 3541 N N . ALA B 1 173 ? 2.58 -4.633 -14.945 1 97.5 173 ALA B N 1
ATOM 3542 C CA . ALA B 1 173 ? 3.639 -4.332 -15.906 1 97.5 173 ALA B CA 1
ATOM 3543 C C . ALA B 1 173 ? 5.016 -4.422 -15.25 1 97.5 173 ALA B C 1
ATOM 3545 O O . ALA B 1 173 ? 5.945 -4.988 -15.828 1 97.5 173 ALA B O 1
ATOM 3546 N N . ARG B 1 174 ? 5.082 -3.891 -14.102 1 97.5 174 ARG B N 1
ATOM 3547 C CA . ARG B 1 174 ? 6.352 -3.908 -13.375 1 97.5 174 ARG B CA 1
ATOM 3548 C C . ARG B 1 174 ? 6.805 -5.34 -13.109 1 97.5 174 ARG B C 1
ATOM 3550 O O . ARG B 1 174 ? 7.984 -5.66 -13.273 1 97.5 174 ARG B O 1
ATOM 3557 N N . ALA B 1 175 ? 5.875 -6.141 -12.695 1 96.62 175 ALA B N 1
ATOM 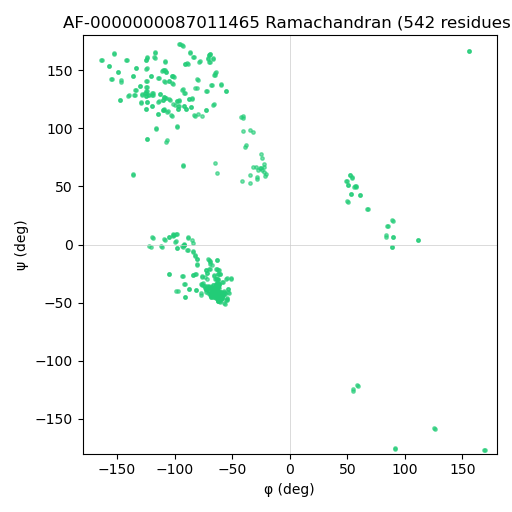3558 C CA . ALA B 1 175 ? 6.191 -7.535 -12.414 1 96.62 175 ALA B CA 1
ATOM 3559 C C . ALA B 1 175 ? 6.66 -8.258 -13.68 1 96.62 175 ALA B C 1
ATOM 3561 O O . ALA B 1 175 ? 7.562 -9.094 -13.617 1 96.62 175 ALA B O 1
ATOM 3562 N N . LEU B 1 176 ? 6.168 -7.93 -14.789 1 97.06 176 LEU B N 1
ATOM 3563 C CA . LEU B 1 176 ? 6.418 -8.633 -16.047 1 97.06 176 LEU B CA 1
ATOM 3564 C C . LEU B 1 176 ? 7.758 -8.219 -16.641 1 97.06 176 LEU B C 1
ATOM 3566 O O . LEU B 1 176 ? 8.289 -8.891 -17.531 1 97.06 176 LEU B O 1
ATOM 3570 N N . LEU B 1 177 ? 8.281 -7.102 -16.172 1 96.38 177 LEU B N 1
ATOM 3571 C CA . LEU B 1 177 ? 9.594 -6.645 -16.625 1 96.38 177 LEU B CA 1
ATOM 3572 C C . LEU B 1 177 ? 10.625 -7.758 -16.5 1 96.38 177 LEU B C 1
ATOM 3574 O O . LEU B 1 177 ? 11.547 -7.844 -17.312 1 96.38 177 LEU B O 1
ATOM 3578 N N . LEU B 1 178 ? 10.383 -8.586 -15.562 1 96.94 178 LEU B N 1
ATOM 3579 C CA . LEU B 1 178 ? 11.383 -9.602 -15.25 1 96.94 178 LEU B CA 1
ATOM 3580 C C . LEU B 1 178 ? 11.109 -10.891 -16 1 96.94 178 LEU B C 1
ATOM 3582 O O . LEU B 1 178 ? 11.859 -11.867 -15.875 1 96.94 178 LEU B O 1
ATOM 3586 N N . LYS B 1 179 ? 10.031 -10.875 -16.75 1 96.25 179 LYS B N 1
ATOM 3587 C CA . LYS B 1 179 ? 9.641 -12.062 -17.516 1 96.25 179 LYS B CA 1
ATOM 3588 C C . LYS B 1 179 ? 9.57 -13.289 -16.609 1 96.25 179 LYS B C 1
ATOM 3590 O O . LYS B 1 179 ? 10.227 -14.297 -16.875 1 96.25 179 LYS B O 1
ATOM 3595 N N . PRO B 1 180 ? 8.742 -13.242 -15.609 1 98 180 PRO B N 1
ATOM 3596 C CA . PRO B 1 180 ? 8.664 -14.328 -14.633 1 98 180 PRO B CA 1
ATOM 3597 C C . PRO B 1 180 ? 8.117 -15.625 -15.242 1 98 180 PRO B C 1
ATOM 3599 O O . PRO B 1 180 ? 7.484 -15.594 -16.297 1 98 180 PRO B O 1
ATOM 3602 N N . LYS B 1 181 ? 8.406 -16.734 -14.523 1 97.94 181 LYS B N 1
ATOM 3603 C CA . LYS B 1 181 ? 7.836 -18.031 -14.883 1 97.94 181 LYS B CA 1
ATOM 3604 C C . LYS B 1 181 ? 6.551 -18.297 -14.102 1 97.94 181 LYS B C 1
ATOM 3606 O O . LYS B 1 181 ? 5.684 -19.047 -14.562 1 97.94 181 LYS B O 1
ATOM 3611 N N . ILE B 1 182 ? 6.477 -17.703 -12.945 1 98.38 182 ILE B N 1
ATOM 3612 C CA . ILE B 1 182 ? 5.305 -17.844 -12.094 1 98.38 182 ILE B CA 1
ATOM 3613 C C . ILE B 1 182 ? 4.875 -16.469 -11.578 1 98.38 182 ILE B C 1
ATOM 3615 O O . ILE B 1 182 ? 5.707 -15.68 -11.133 1 98.38 182 ILE B O 1
ATOM 3619 N N . LEU B 1 183 ? 3.627 -16.203 -11.664 1 98.44 183 LEU B N 1
ATOM 3620 C CA . LEU B 1 183 ? 3.053 -14.969 -11.141 1 98.44 183 LEU B CA 1
ATOM 3621 C C . LEU B 1 183 ? 1.916 -15.266 -10.164 1 98.44 183 LEU B C 1
ATOM 3623 O O . LEU B 1 183 ? 0.93 -15.914 -10.539 1 98.44 183 LEU B O 1
ATOM 3627 N N . PHE B 1 184 ? 2.104 -14.875 -8.938 1 98.44 184 PHE B N 1
ATOM 3628 C CA . PHE B 1 184 ? 1.018 -14.906 -7.965 1 98.44 184 PHE B CA 1
ATOM 3629 C C . PHE B 1 184 ? 0.205 -13.625 -8.016 1 98.44 184 PHE B C 1
ATOM 3631 O O . PHE B 1 184 ? 0.764 -12.523 -7.926 1 98.44 184 PHE B O 1
ATOM 3638 N N . ALA B 1 185 ? -1.051 -13.758 -8.195 1 97.88 185 ALA B N 1
ATOM 3639 C CA . ALA B 1 185 ? -1.986 -12.633 -8.188 1 97.88 185 ALA B CA 1
ATOM 3640 C C . ALA B 1 185 ? -2.975 -12.75 -7.035 1 97.88 185 ALA B C 1
ATOM 3642 O O . ALA B 1 185 ? -3.99 -13.438 -7.145 1 97.88 185 ALA B O 1
ATOM 3643 N N . ASP B 1 186 ? -2.738 -12.055 -6.004 1 96.62 186 ASP B N 1
ATOM 3644 C CA . ASP B 1 186 ? -3.475 -12.203 -4.754 1 96.62 186 ASP B CA 1
ATOM 3645 C C . ASP B 1 186 ? -4.574 -11.156 -4.637 1 96.62 186 ASP B C 1
ATOM 3647 O O . ASP B 1 186 ? -4.316 -10.016 -4.254 1 96.62 186 ASP B O 1
ATOM 3651 N N . GLU B 1 187 ? -5.754 -11.555 -4.902 1 95 187 GLU B N 1
ATOM 3652 C CA . GLU B 1 187 ? -6.941 -10.703 -4.816 1 95 187 GLU B CA 1
ATOM 3653 C C . GLU B 1 187 ? -6.738 -9.398 -5.57 1 95 187 GLU B C 1
ATOM 3655 O O . GLU B 1 187 ? -7.062 -8.32 -5.059 1 95 187 GLU B O 1
ATOM 3660 N N . VAL B 1 188 ? -6.328 -9.484 -6.766 1 95.06 188 VAL B N 1
ATOM 3661 C CA . VAL B 1 188 ? -5.801 -8.336 -7.496 1 95.06 188 VAL B CA 1
ATOM 3662 C C . VAL B 1 188 ? -6.953 -7.512 -8.062 1 95.06 188 VAL B C 1
ATOM 3664 O O . VAL B 1 188 ? -6.75 -6.379 -8.508 1 95.06 188 VAL B O 1
ATOM 3667 N N . VAL B 1 189 ? -8.188 -8.047 -7.98 1 93.44 189 VAL B N 1
ATOM 3668 C CA . VAL B 1 189 ? -9.289 -7.281 -8.562 1 93.44 189 VAL B CA 1
ATOM 3669 C C . VAL B 1 189 ? -10.312 -6.938 -7.48 1 93.44 189 VAL B C 1
ATOM 3671 O O . VAL B 1 189 ? -11.383 -6.41 -7.777 1 93.44 189 VAL B O 1
ATOM 3674 N N . SER B 1 190 ? -9.984 -7.242 -6.246 1 87.38 190 SER B N 1
ATOM 3675 C CA . SER B 1 190 ? -10.953 -7.121 -5.16 1 87.38 190 SER B CA 1
ATOM 3676 C C . SER B 1 190 ? -11.336 -5.664 -4.926 1 87.38 190 SER B C 1
ATOM 3678 O O . SER B 1 190 ? -12.438 -5.379 -4.438 1 87.38 190 SER B O 1
ATOM 3680 N N . MET B 1 191 ? -10.43 -4.773 -5.277 1 82.31 191 MET B N 1
ATOM 3681 C CA . MET B 1 191 ? -10.68 -3.365 -4.984 1 82.31 191 MET B CA 1
ATOM 3682 C C . MET B 1 191 ? -11.211 -2.641 -6.219 1 82.31 191 MET B C 1
ATOM 3684 O O . MET B 1 191 ? -11.352 -1.416 -6.207 1 82.31 191 MET B O 1
ATOM 3688 N N . LEU B 1 192 ? -11.523 -3.328 -7.227 1 86.94 192 LEU B N 1
ATOM 3689 C CA . LEU B 1 192 ? -11.906 -2.715 -8.492 1 86.94 192 LEU B CA 1
ATOM 3690 C C . LEU B 1 192 ? -13.398 -2.883 -8.75 1 86.94 192 LEU B C 1
ATOM 3692 O O . LEU B 1 192 ? -14.031 -3.791 -8.203 1 86.94 192 LEU B O 1
ATOM 3696 N N . ASP B 1 193 ? -13.906 -2.004 -9.578 1 85.69 193 ASP B N 1
ATOM 3697 C CA . ASP B 1 193 ? -15.289 -2.133 -10.023 1 85.69 193 ASP B CA 1
ATOM 3698 C C . ASP B 1 193 ? -15.453 -3.316 -10.977 1 85.69 193 ASP B C 1
ATOM 3700 O O . ASP B 1 193 ? -14.469 -3.801 -11.547 1 85.69 193 ASP B O 1
ATOM 3704 N N . ALA B 1 194 ? -16.719 -3.711 -11.062 1 84.19 194 ALA B N 1
ATOM 3705 C CA . ALA B 1 194 ? -17.047 -4.941 -11.773 1 84.19 194 ALA B CA 1
ATOM 3706 C C . ALA B 1 194 ? -16.484 -4.91 -13.195 1 84.19 194 ALA B C 1
ATOM 3708 O O . ALA B 1 194 ? -15.883 -5.883 -13.656 1 84.19 194 ALA B O 1
ATOM 3709 N N . SER B 1 195 ? -16.656 -3.867 -13.898 1 85.81 195 SER B N 1
ATOM 3710 C CA . SER B 1 195 ? -16.219 -3.811 -15.289 1 85.81 195 SER B CA 1
ATOM 3711 C C . SER B 1 195 ? -14.688 -3.875 -15.383 1 85.81 195 SER B C 1
ATOM 3713 O O . SER B 1 195 ? -14.148 -4.555 -16.25 1 85.81 195 SER B O 1
ATOM 3715 N N . LEU B 1 196 ? -13.992 -3.322 -14.469 1 89.75 196 LEU B N 1
ATOM 3716 C CA . LEU B 1 196 ? -12.531 -3.314 -14.469 1 89.75 196 LEU B CA 1
ATOM 3717 C C . LEU B 1 196 ? -11.984 -4.672 -14.047 1 89.75 196 LEU B C 1
ATOM 3719 O O . LEU B 1 196 ? -10.898 -5.074 -14.484 1 89.75 196 LEU B O 1
ATOM 3723 N N . ARG B 1 197 ? -12.766 -5.301 -13.273 1 93.44 197 ARG B N 1
ATOM 3724 C CA . ARG B 1 197 ? -12.32 -6.609 -12.805 1 93.44 197 ARG B CA 1
ATOM 3725 C C . ARG B 1 197 ? -12.133 -7.57 -13.977 1 93.44 197 ARG B C 1
ATOM 3727 O O . ARG B 1 197 ? -11.078 -8.211 -14.094 1 93.44 197 ARG B O 1
ATOM 3734 N N . ILE B 1 198 ? -13.094 -7.637 -14.812 1 92.5 198 ILE B N 1
ATOM 3735 C CA . ILE B 1 198 ? -13.062 -8.555 -15.945 1 92.5 198 ILE B CA 1
ATOM 3736 C C . ILE B 1 198 ? -11.914 -8.188 -16.875 1 92.5 198 ILE B C 1
ATOM 3738 O O . ILE B 1 198 ? -11.227 -9.07 -17.406 1 92.5 198 ILE B O 1
ATOM 3742 N N . ASP B 1 199 ? -11.703 -6.898 -17 1 94.5 199 ASP B N 1
ATOM 3743 C CA . ASP B 1 199 ? -10.625 -6.426 -17.859 1 94.5 199 ASP B CA 1
ATOM 3744 C C . ASP B 1 199 ? -9.266 -6.914 -17.359 1 94.5 199 ASP B C 1
ATOM 3746 O O . ASP B 1 199 ? -8.43 -7.355 -18.141 1 94.5 199 ASP B O 1
ATOM 3750 N N . ILE B 1 200 ? -9.125 -6.867 -16.125 1 95.69 200 ILE B N 1
ATOM 3751 C CA . ILE B 1 200 ? -7.859 -7.277 -15.531 1 95.69 200 ILE B CA 1
ATOM 3752 C C . ILE B 1 200 ? -7.691 -8.789 -15.664 1 95.69 200 ILE B C 1
ATOM 3754 O O . ILE B 1 200 ? -6.602 -9.273 -15.969 1 95.69 200 ILE B O 1
ATOM 3758 N N . ILE B 1 201 ? -8.734 -9.531 -15.469 1 96.12 201 ILE B N 1
ATOM 3759 C CA . ILE B 1 201 ? -8.672 -10.984 -15.57 1 96.12 201 ILE B CA 1
ATOM 3760 C C . ILE B 1 201 ? -8.367 -11.383 -17.016 1 96.12 201 ILE B C 1
ATOM 3762 O O . ILE B 1 201 ? -7.547 -12.266 -17.266 1 96.12 201 ILE B O 1
ATOM 3766 N N . ASN B 1 202 ? -9.016 -10.758 -17.938 1 95.69 202 ASN B N 1
ATOM 3767 C CA . ASN B 1 202 ? -8.719 -11 -19.344 1 95.69 202 ASN B CA 1
ATOM 3768 C C . ASN B 1 202 ? -7.254 -10.703 -19.672 1 95.69 202 ASN B C 1
ATOM 3770 O O . ASN B 1 202 ? -6.617 -11.453 -20.406 1 95.69 202 ASN B O 1
ATOM 3774 N N . LEU B 1 203 ? -6.852 -9.672 -19.125 1 96 203 LEU B N 1
ATOM 3775 C CA . LEU B 1 203 ? -5.449 -9.305 -19.312 1 96 203 LEU B CA 1
ATOM 3776 C C . LEU B 1 203 ? -4.527 -10.398 -18.781 1 96 203 LEU B C 1
ATOM 3778 O O . LEU B 1 203 ? -3.555 -10.773 -19.453 1 96 203 LEU B O 1
ATOM 3782 N N . LEU B 1 204 ? -4.801 -10.914 -17.641 1 96.69 204 LEU B N 1
ATOM 3783 C CA . LEU B 1 204 ? -4.004 -11.992 -17.062 1 96.69 204 LEU B CA 1
ATOM 3784 C C . LEU B 1 204 ? -4.016 -13.219 -17.953 1 96.69 204 LEU B C 1
ATOM 3786 O O . LEU B 1 204 ? -2.977 -13.852 -18.156 1 96.69 204 LEU B O 1
ATOM 3790 N N . LYS B 1 205 ? -5.133 -13.547 -18.469 1 95.69 205 LYS B N 1
ATOM 3791 C CA . LYS B 1 205 ? -5.246 -14.688 -19.375 1 95.69 205 LYS B CA 1
ATOM 3792 C C . LYS B 1 205 ? -4.395 -14.484 -20.625 1 95.69 205 LYS B C 1
ATOM 3794 O O . LYS B 1 205 ? -3.693 -15.398 -21.062 1 95.69 205 LYS B O 1
ATOM 3799 N N . GLU B 1 206 ? -4.477 -13.328 -21.125 1 95.06 206 GLU B N 1
ATOM 3800 C CA . GLU B 1 206 ? -3.701 -13 -22.312 1 95.06 206 GLU B CA 1
ATOM 3801 C C . GLU B 1 206 ? -2.203 -13.094 -22.047 1 95.06 206 GLU B C 1
ATOM 3803 O O . GLU B 1 206 ? -1.451 -13.633 -22.859 1 95.06 206 GLU B O 1
ATOM 3808 N N . ILE B 1 207 ? -1.861 -12.562 -20.953 1 95.12 207 ILE B N 1
ATOM 3809 C CA . ILE B 1 207 ? -0.456 -12.57 -20.562 1 95.12 207 ILE B CA 1
ATOM 3810 C C . ILE B 1 207 ? 0.031 -14.008 -20.422 1 95.12 207 ILE B C 1
ATOM 3812 O O . ILE B 1 207 ? 1.117 -14.352 -20.891 1 95.12 207 ILE B O 1
ATOM 3816 N N . ARG B 1 208 ? -0.688 -14.789 -19.781 1 94.31 208 ARG B N 1
ATOM 3817 C CA . ARG B 1 208 ? -0.339 -16.188 -19.625 1 94.31 208 ARG B CA 1
ATOM 3818 C C . ARG B 1 208 ? -0.105 -16.859 -20.984 1 94.31 208 ARG B C 1
ATOM 3820 O O . ARG B 1 208 ? 0.896 -17.547 -21.172 1 94.31 208 ARG B O 1
ATOM 3827 N N . GLU B 1 209 ? -0.975 -16.656 -21.844 1 91.81 209 GLU B N 1
ATOM 3828 C CA . GLU B 1 209 ? -0.915 -17.281 -23.172 1 91.81 209 GLU B CA 1
ATOM 3829 C C . GLU B 1 209 ? 0.268 -16.75 -23.969 1 91.81 209 GLU B C 1
ATOM 3831 O O . GLU B 1 209 ? 0.963 -17.516 -24.641 1 91.81 209 GLU B O 1
ATOM 3836 N N . THR B 1 210 ? 0.483 -15.516 -23.891 1 91.88 210 THR B N 1
ATOM 3837 C CA . THR B 1 210 ? 1.5 -14.859 -24.703 1 91.88 210 THR B CA 1
ATOM 3838 C C . THR B 1 210 ? 2.9 -15.195 -24.203 1 91.88 210 THR B C 1
ATOM 3840 O O . THR B 1 210 ? 3.812 -15.43 -25 1 91.88 210 THR B O 1
ATOM 3843 N N . TYR B 1 211 ? 3.043 -15.289 -22.922 1 92.94 211 TYR B N 1
ATOM 3844 C CA . TYR B 1 211 ? 4.391 -15.383 -22.375 1 92.94 211 TYR B CA 1
ATOM 3845 C C . TYR B 1 211 ? 4.641 -16.766 -21.781 1 92.94 211 TYR B C 1
ATOM 3847 O O . TYR B 1 211 ? 5.73 -17.047 -21.281 1 92.94 211 TYR B O 1
ATOM 3855 N N . ASN B 1 212 ? 3.734 -17.625 -21.781 1 92.5 212 ASN B N 1
ATOM 3856 C CA . ASN B 1 212 ? 3.852 -18.984 -21.281 1 92.5 212 ASN B CA 1
ATOM 3857 C C . ASN B 1 212 ? 4.266 -19.016 -19.812 1 92.5 212 ASN B C 1
ATOM 3859 O O . ASN B 1 212 ? 5.227 -19.688 -19.453 1 92.5 212 ASN B O 1
ATOM 3863 N N . ILE B 1 213 ? 3.57 -18.266 -19.031 1 95.69 213 ILE B N 1
ATOM 3864 C CA . ILE B 1 213 ? 3.859 -18.203 -17.609 1 95.69 213 ILE B CA 1
ATOM 3865 C C . ILE B 1 213 ? 2.727 -18.875 -16.828 1 95.69 213 ILE B C 1
ATOM 3867 O O . ILE B 1 213 ? 1.599 -18.969 -17.312 1 95.69 213 ILE B O 1
ATOM 3871 N N . SER B 1 214 ? 3.072 -19.422 -15.711 1 97.56 214 SER B N 1
ATOM 3872 C CA . SER B 1 214 ? 2.047 -19.922 -14.797 1 97.56 214 SER B CA 1
ATOM 3873 C C . SER B 1 214 ? 1.48 -18.781 -13.938 1 97.56 214 SER B C 1
ATOM 3875 O O . SER B 1 214 ? 2.229 -17.953 -13.438 1 97.56 214 SER B O 1
ATOM 3877 N N . ILE B 1 215 ? 0.177 -18.734 -13.812 1 98 215 ILE B N 1
ATOM 3878 C CA . ILE B 1 215 ? -0.451 -17.688 -13 1 98 215 ILE B CA 1
ATOM 3879 C C . ILE B 1 215 ? -1.333 -18.328 -11.938 1 98 215 ILE B C 1
ATOM 3881 O O . ILE B 1 215 ? -2.156 -19.203 -12.242 1 98 215 ILE B O 1
ATOM 3885 N N . ILE B 1 216 ? -1.051 -18.016 -10.711 1 98.5 216 ILE B N 1
ATOM 3886 C CA . ILE B 1 216 ? -1.86 -18.438 -9.57 1 98.5 216 ILE B CA 1
ATOM 3887 C C . ILE B 1 216 ? -2.725 -17.266 -9.094 1 98.5 216 ILE B C 1
ATOM 3889 O O . ILE B 1 216 ? -2.209 -16.281 -8.555 1 98.5 216 ILE B O 1
ATOM 3893 N N . LEU B 1 217 ? -3.988 -17.406 -9.305 1 98.25 217 LEU B N 1
ATOM 3894 C CA . LEU B 1 217 ? -4.945 -16.391 -8.867 1 98.25 217 LEU B CA 1
ATOM 3895 C C . LEU B 1 217 ? -5.566 -16.766 -7.527 1 98.25 217 LEU B C 1
ATOM 3897 O O . LEU B 1 217 ? -6.18 -17.828 -7.398 1 98.25 217 LEU B O 1
ATOM 3901 N N . ILE B 1 218 ? -5.316 -15.961 -6.543 1 98.06 218 ILE B N 1
ATOM 3902 C CA . ILE B 1 218 ? -5.961 -16.125 -5.246 1 98.06 218 ILE B CA 1
ATOM 3903 C C . ILE B 1 218 ? -7.18 -15.203 -5.156 1 98.06 218 ILE B C 1
ATOM 3905 O O . ILE B 1 218 ? -7.074 -14 -5.383 1 98.06 218 ILE B O 1
ATOM 3909 N N . THR B 1 219 ? -8.336 -15.742 -4.887 1 95.94 219 THR B N 1
ATOM 3910 C CA . THR B 1 219 ? -9.555 -14.945 -4.805 1 95.94 219 THR B CA 1
ATOM 3911 C C . THR B 1 219 ? -10.602 -15.656 -3.953 1 95.94 219 THR B C 1
ATOM 3913 O O . THR B 1 219 ? -10.578 -16.875 -3.812 1 95.94 219 THR B O 1
ATOM 3916 N N . HIS B 1 220 ? -11.391 -14.891 -3.422 1 92.62 220 HIS B N 1
ATOM 3917 C CA . HIS B 1 220 ? -12.539 -15.461 -2.738 1 92.62 220 HIS B CA 1
ATOM 3918 C C . HIS B 1 220 ? -13.781 -15.43 -3.627 1 92.62 220 HIS B C 1
ATOM 3920 O O . HIS B 1 220 ? -14.836 -15.953 -3.25 1 92.62 220 HIS B O 1
ATOM 3926 N N . ASP B 1 221 ? -13.68 -14.883 -4.766 1 91.19 221 ASP B N 1
ATOM 3927 C CA . ASP B 1 221 ? -14.781 -14.781 -5.723 1 91.19 221 ASP B CA 1
ATOM 3928 C C . ASP B 1 221 ? -14.812 -15.992 -6.652 1 91.19 221 ASP B C 1
ATOM 3930 O O . ASP B 1 221 ? -13.977 -16.109 -7.551 1 91.19 221 ASP B O 1
ATOM 3934 N N . ILE B 1 222 ? -15.883 -16.719 -6.539 1 92.12 222 ILE B N 1
ATOM 3935 C CA . ILE B 1 222 ? -15.984 -17.984 -7.273 1 92.12 222 ILE B CA 1
ATOM 3936 C C . ILE B 1 222 ? -16.203 -17.688 -8.758 1 92.12 222 ILE B C 1
ATOM 3938 O O . ILE B 1 222 ? -15.688 -18.422 -9.617 1 92.12 222 ILE B O 1
ATOM 3942 N N . GLY B 1 223 ? -16.969 -16.703 -9.016 1 90.69 223 GLY B N 1
ATOM 3943 C CA . GLY B 1 223 ? -17.188 -16.344 -10.406 1 90.69 223 GLY B CA 1
ATOM 3944 C C . GLY B 1 223 ? -15.914 -15.984 -11.141 1 90.69 223 GLY B C 1
ATOM 3945 O O . GLY B 1 223 ? -15.703 -16.406 -12.273 1 90.69 223 GLY B O 1
ATOM 3946 N N . ILE B 1 224 ? -15.086 -15.281 -10.5 1 93.69 224 ILE B N 1
ATOM 3947 C CA . ILE B 1 224 ? -13.805 -14.875 -11.07 1 93.69 224 ILE B CA 1
ATOM 3948 C C . ILE B 1 224 ? -12.906 -16.094 -11.242 1 93.69 224 ILE B C 1
ATOM 3950 O O . ILE B 1 224 ? -12.266 -16.266 -12.289 1 93.69 224 ILE B O 1
ATOM 3954 N N . ALA B 1 225 ? -12.875 -16.938 -10.242 1 95.25 225 ALA B N 1
ATOM 3955 C CA . ALA B 1 225 ? -12.07 -18.156 -10.297 1 95.25 225 ALA B CA 1
ATOM 3956 C C . ALA B 1 225 ? -12.5 -19.047 -11.461 1 95.25 225 ALA B C 1
ATOM 3958 O O . ALA B 1 225 ? -11.664 -19.578 -12.195 1 95.25 225 ALA B O 1
ATOM 3959 N N . LYS B 1 226 ? -13.773 -19.188 -11.586 1 93.56 226 LYS B N 1
ATOM 3960 C CA . LYS B 1 226 ? -14.336 -19.984 -12.664 1 93.56 226 LYS B CA 1
ATOM 3961 C C . LYS B 1 226 ? -13.938 -19.422 -14.031 1 93.56 226 LYS B C 1
ATOM 3963 O O . LYS B 1 226 ? -13.461 -20.172 -14.891 1 93.56 226 LYS B O 1
ATOM 3968 N N . TYR B 1 227 ? -14.141 -18.203 -14.141 1 93.62 227 TYR B N 1
ATOM 3969 C CA . TYR B 1 227 ? -13.852 -17.531 -15.406 1 93.62 227 TYR B CA 1
ATOM 3970 C C . TYR B 1 227 ? -12.375 -17.641 -15.75 1 93.62 227 TYR B C 1
ATOM 3972 O O . TYR B 1 227 ? -12.008 -17.938 -16.891 1 93.62 227 TYR B O 1
ATOM 3980 N N . PHE B 1 228 ? -11.562 -17.453 -14.805 1 96.25 228 PHE B N 1
ATOM 3981 C CA . PHE B 1 228 ? -10.109 -17.469 -14.984 1 96.25 228 PHE B CA 1
ATOM 3982 C C . PHE B 1 228 ? -9.625 -18.859 -15.328 1 96.25 228 PHE B C 1
ATOM 3984 O O . PHE B 1 228 ? -8.719 -19.031 -16.156 1 96.25 228 PHE B O 1
ATOM 3991 N N . SER B 1 229 ? -10.227 -19.844 -14.742 1 96.12 229 SER B N 1
ATOM 3992 C CA . SER B 1 229 ? -9.711 -21.219 -14.844 1 96.12 229 SER B CA 1
ATOM 3993 C C . SER B 1 229 ? -10.5 -22.031 -15.867 1 96.12 229 SER B C 1
ATOM 3995 O O . SER B 1 229 ? -10.32 -23.234 -15.977 1 96.12 229 SER B O 1
ATOM 3997 N N . GLU B 1 230 ? -11.312 -21.422 -16.562 1 90.75 230 GLU B N 1
ATOM 3998 C CA . GLU B 1 230 ? -12.258 -22.125 -17.422 1 90.75 230 GLU B CA 1
ATOM 3999 C C . GLU B 1 230 ? -11.523 -22.938 -18.5 1 90.75 230 GLU B C 1
ATOM 4001 O O . GLU B 1 230 ? -12.023 -23.953 -18.969 1 90.75 230 GLU B O 1
ATOM 4006 N N . ASP B 1 231 ? -10.422 -22.547 -19.016 1 86.5 231 ASP B N 1
ATOM 4007 C CA . ASP B 1 231 ? -9.68 -23.234 -20.078 1 86.5 231 ASP B CA 1
ATOM 4008 C C . ASP B 1 231 ? -8.633 -24.188 -19.469 1 86.5 231 ASP B C 1
ATOM 4010 O O . ASP B 1 231 ? -7.438 -24.016 -19.703 1 86.5 231 ASP B O 1
ATOM 4014 N N . ARG B 1 232 ? -9.117 -25.281 -18.812 1 85.62 232 ARG B N 1
ATOM 4015 C CA . ARG B 1 232 ? -8.305 -26.375 -18.281 1 85.62 232 ARG B CA 1
ATOM 4016 C C . ARG B 1 232 ? -7.438 -25.891 -17.125 1 85.62 232 ARG B C 1
ATOM 4018 O O . ARG B 1 232 ? -6.297 -26.328 -16.969 1 85.62 232 ARG B O 1
ATOM 4025 N N . GLY B 1 233 ? -7.957 -24.953 -16.469 1 94.81 233 GLY B N 1
ATOM 4026 C CA . GLY B 1 233 ? -7.285 -24.547 -15.242 1 94.81 233 GLY B CA 1
ATOM 4027 C C . GLY B 1 233 ? -7.648 -25.406 -14.047 1 94.81 233 GLY B C 1
ATOM 4028 O O . GLY B 1 233 ? -8.586 -26.203 -14.102 1 94.81 233 GLY B O 1
ATOM 4029 N N . ARG B 1 234 ? -6.828 -25.328 -13.078 1 97.19 234 ARG B N 1
ATOM 4030 C CA . A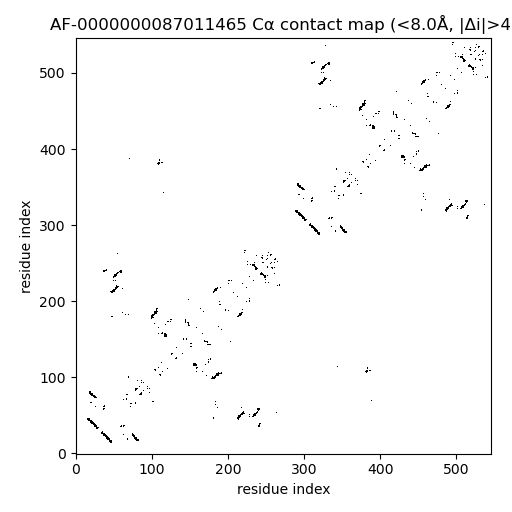RG B 1 234 ? -7.031 -26.031 -11.82 1 97.19 234 ARG B CA 1
ATOM 4031 C C . ARG B 1 234 ? -7.574 -25.078 -10.75 1 97.19 234 ARG B C 1
ATOM 4033 O O . ARG B 1 234 ? -7.242 -23.891 -10.734 1 97.19 234 ARG B O 1
ATOM 4040 N N . ILE B 1 235 ? -8.438 -25.641 -9.891 1 97.81 235 ILE B N 1
ATOM 4041 C CA . ILE B 1 235 ? -8.922 -24.906 -8.727 1 97.81 235 ILE B CA 1
ATOM 4042 C C . ILE B 1 235 ? -8.531 -25.641 -7.449 1 97.81 235 ILE B C 1
ATOM 4044 O O . ILE B 1 235 ? -8.664 -26.859 -7.363 1 97.81 235 ILE B O 1
ATOM 4048 N N . ILE B 1 236 ? -7.969 -24.938 -6.562 1 98.25 236 ILE B N 1
ATOM 4049 C CA . ILE B 1 236 ? -7.637 -25.422 -5.223 1 98.25 236 ILE B CA 1
ATOM 4050 C C . ILE B 1 236 ? -8.547 -24.75 -4.195 1 98.25 236 ILE B C 1
ATOM 4052 O O . ILE B 1 236 ? -8.602 -23.516 -4.109 1 98.25 236 ILE B O 1
ATOM 4056 N N . VAL B 1 237 ? -9.242 -25.562 -3.406 1 98.25 237 VAL B N 1
ATOM 4057 C CA . VAL B 1 237 ? -10.156 -25.047 -2.389 1 98.25 237 VAL B CA 1
ATOM 4058 C C . VAL B 1 237 ? -9.523 -25.203 -1.006 1 98.25 237 VAL B C 1
ATOM 4060 O O . VAL B 1 237 ? -9.148 -26.297 -0.608 1 98.25 237 VAL B O 1
ATOM 4063 N N . MET B 1 238 ? -9.461 -24.062 -0.325 1 98.19 238 MET B N 1
ATOM 4064 C CA . MET B 1 238 ? -8.852 -24.078 1.002 1 98.19 238 MET B CA 1
ATOM 4065 C C . MET B 1 238 ? -9.891 -23.766 2.078 1 98.19 238 MET B C 1
ATOM 4067 O O . MET B 1 238 ? -10.766 -22.938 1.88 1 98.19 238 MET B O 1
ATOM 4071 N N . TYR B 1 239 ? -9.727 -24.453 3.205 1 97.12 239 TYR B N 1
ATOM 4072 C CA . TYR B 1 239 ? -10.539 -24.234 4.398 1 97.12 239 TYR B CA 1
ATOM 4073 C C . TYR B 1 239 ? -9.727 -24.484 5.664 1 97.12 239 TYR B C 1
ATOM 4075 O O . TYR B 1 239 ? -9.102 -25.547 5.809 1 97.12 239 TYR B O 1
ATOM 4083 N N . ASP B 1 240 ? -9.703 -23.484 6.504 1 96.44 240 ASP B N 1
ATOM 4084 C CA . ASP B 1 240 ? -9.094 -23.609 7.828 1 96.44 240 AS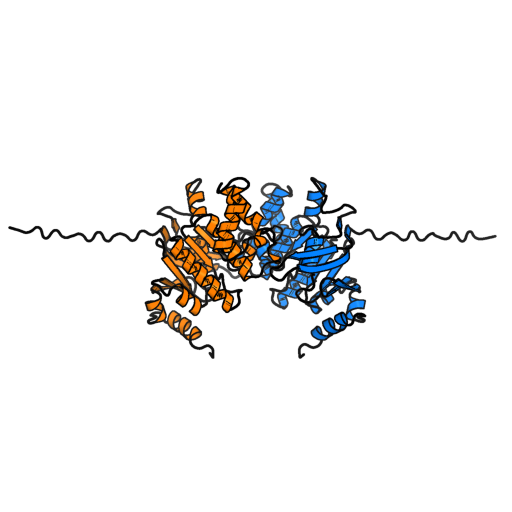P B CA 1
ATOM 4085 C C . ASP B 1 240 ? -7.664 -24.125 7.734 1 96.44 240 ASP B C 1
ATOM 4087 O O . ASP B 1 240 ? -7.289 -25.062 8.438 1 96.44 240 ASP B O 1
ATOM 4091 N N . GLY B 1 241 ? -6.918 -23.578 6.777 1 97.69 241 GLY B N 1
ATOM 4092 C CA . GLY B 1 241 ? -5.492 -23.859 6.668 1 97.69 241 GLY B CA 1
ATOM 4093 C C . GLY B 1 241 ? -5.188 -25.141 5.926 1 97.69 241 GLY B C 1
ATOM 4094 O O . GLY B 1 241 ? -4.043 -25.594 5.902 1 97.69 241 GLY B O 1
ATOM 4095 N N . LYS B 1 242 ? -6.215 -25.766 5.355 1 98.19 242 LYS B N 1
ATOM 4096 C CA . LYS B 1 242 ? -6.047 -27.031 4.641 1 98.19 242 LYS B CA 1
ATOM 4097 C C . LYS B 1 242 ? -6.562 -26.922 3.209 1 98.19 242 LYS B C 1
ATOM 4099 O O . LYS B 1 242 ? -7.43 -26.094 2.914 1 98.19 242 LYS B O 1
ATOM 4104 N N . ILE B 1 243 ? -5.969 -27.719 2.359 1 98.19 243 ILE B N 1
ATOM 4105 C CA . ILE B 1 243 ? -6.559 -27.938 1.043 1 98.19 243 ILE B CA 1
ATOM 4106 C C . ILE B 1 243 ? -7.586 -29.062 1.122 1 98.19 243 ILE B C 1
ATOM 4108 O O . ILE B 1 243 ? -7.23 -30.219 1.382 1 98.19 243 ILE B O 1
ATOM 4112 N N . ILE B 1 244 ? -8.781 -28.781 0.841 1 97.81 244 ILE B N 1
ATOM 4113 C CA . ILE B 1 244 ? -9.836 -29.75 1.092 1 97.81 244 ILE B CA 1
ATOM 4114 C C . ILE B 1 244 ? -10.281 -30.375 -0.227 1 97.81 244 ILE B C 1
ATOM 4116 O O . ILE B 1 244 ? -10.914 -31.438 -0.235 1 97.81 244 ILE B O 1
ATOM 4120 N N . GLU B 1 245 ? -10.102 -29.688 -1.288 1 97.94 245 GLU B N 1
ATOM 4121 C CA . GLU B 1 245 ? -10.438 -30.203 -2.609 1 97.94 245 GLU B CA 1
ATOM 4122 C C . GLU B 1 245 ? -9.609 -29.516 -3.697 1 97.94 245 GLU B C 1
ATOM 4124 O O . GLU B 1 245 ? -9.32 -28.328 -3.609 1 97.94 245 GLU B O 1
ATOM 4129 N N . GLU B 1 246 ? -9.219 -30.281 -4.676 1 97.38 246 GLU B N 1
ATOM 4130 C CA . GLU B 1 246 ? -8.5 -29.734 -5.824 1 97.38 246 GLU B CA 1
ATOM 4131 C C . GLU B 1 246 ? -8.797 -30.531 -7.09 1 97.38 246 GLU B C 1
ATOM 4133 O O . GLU B 1 246 ? -9.031 -31.75 -7.027 1 97.38 246 GLU B O 1
ATOM 4138 N N . GLY B 1 247 ? -8.781 -29.891 -8.188 1 96.31 247 GLY B N 1
ATOM 4139 C CA . GLY B 1 247 ? -9.047 -30.5 -9.477 1 96.31 247 GLY B CA 1
ATOM 4140 C C . GLY B 1 247 ? -9.227 -29.484 -10.594 1 96.31 247 GLY B C 1
ATOM 4141 O O . GLY B 1 247 ? -9.031 -28.281 -10.383 1 96.31 247 GLY B O 1
ATOM 4142 N N . TYR B 1 248 ? -9.516 -30.016 -11.711 1 95.81 248 TYR B N 1
ATOM 4143 C CA . TYR B 1 248 ? -9.805 -29.109 -12.82 1 95.81 248 TYR B CA 1
ATOM 4144 C C . TYR B 1 248 ? -11.062 -28.297 -12.547 1 95.81 248 TYR B C 1
ATOM 4146 O O . TYR B 1 248 ? -11.977 -28.766 -11.852 1 95.81 248 TYR B O 1
ATOM 4154 N N . ALA B 1 249 ? -11.078 -27.094 -13.047 1 95.44 249 ALA B N 1
ATOM 4155 C CA . ALA B 1 249 ? -12.156 -26.141 -12.773 1 95.44 249 ALA B CA 1
ATOM 4156 C C . ALA B 1 249 ? -13.523 -26.75 -13.086 1 95.44 249 ALA B C 1
ATOM 4158 O O . ALA B 1 249 ? -14.461 -26.625 -12.297 1 95.44 249 ALA B O 1
ATOM 4159 N N . GLU B 1 250 ? -13.602 -27.438 -14.148 1 93.06 250 GLU B N 1
ATOM 4160 C CA . GLU B 1 250 ? -14.867 -28.047 -14.547 1 93.06 250 GLU B CA 1
ATOM 4161 C C . GLU B 1 250 ? -15.359 -29.047 -13.508 1 93.06 250 GLU B C 1
ATOM 4163 O O . GLU B 1 250 ? -16.531 -29.062 -13.156 1 93.06 250 GLU B O 1
ATOM 4168 N N . GLU B 1 251 ? -14.461 -29.812 -13.062 1 94.56 251 GLU B N 1
ATOM 4169 C CA . GLU B 1 251 ? -14.797 -30.844 -12.086 1 94.56 251 GLU B CA 1
ATOM 4170 C C . GLU B 1 251 ? -15.219 -30.219 -10.758 1 94.56 251 GLU B C 1
ATOM 4172 O O . GLU B 1 251 ? -16.234 -30.609 -10.172 1 94.56 251 GLU B O 1
ATOM 4177 N N . ILE B 1 252 ? -14.477 -29.25 -10.328 1 95 252 ILE B N 1
ATOM 4178 C CA . ILE B 1 252 ? -14.719 -28.625 -9.031 1 95 252 ILE B CA 1
ATOM 4179 C C . ILE B 1 252 ? -16.047 -27.859 -9.062 1 95 252 ILE B C 1
ATOM 4181 O O . ILE B 1 252 ? -16.812 -27.891 -8.102 1 95 252 ILE B O 1
ATOM 4185 N N . ILE B 1 253 ? -16.359 -27.234 -10.141 1 92.12 253 ILE B N 1
ATOM 4186 C CA . ILE B 1 253 ? -17.531 -26.375 -10.242 1 92.12 253 ILE B CA 1
ATOM 4187 C C . ILE B 1 253 ? -18.766 -27.219 -10.5 1 92.12 253 ILE B C 1
ATOM 4189 O O . ILE B 1 253 ? -19.812 -27 -9.883 1 92.12 253 ILE B O 1
ATOM 4193 N N . LYS B 1 254 ? -18.688 -28.203 -11.266 1 91.44 254 LYS B N 1
ATOM 4194 C CA . LYS B 1 254 ? -19.859 -28.969 -11.695 1 91.44 254 LYS B CA 1
ATOM 4195 C C . LYS B 1 254 ? -20.125 -30.141 -10.75 1 91.44 254 LYS B C 1
ATOM 4197 O O . LYS B 1 254 ? -21.281 -30.547 -10.57 1 91.44 254 LYS B O 1
ATOM 4202 N N . SER B 1 255 ? -19.062 -30.688 -10.242 1 94.31 255 SER B N 1
ATOM 4203 C CA . SER B 1 255 ? -19.219 -31.875 -9.414 1 94.31 255 SER B CA 1
ATOM 4204 C C . SER B 1 255 ? -18.344 -31.781 -8.156 1 94.31 255 SER B C 1
ATOM 4206 O O . SER B 1 255 ? -17.516 -32.656 -7.91 1 94.31 255 SER B O 1
ATOM 4208 N N . PRO B 1 256 ? -18.641 -30.734 -7.375 1 95.06 256 PRO B N 1
ATOM 4209 C CA . PRO B 1 256 ? -17.875 -30.672 -6.125 1 95.06 256 PRO B CA 1
ATOM 4210 C C . PRO B 1 256 ? -18.078 -31.891 -5.238 1 95.06 256 PRO B C 1
ATOM 4212 O O . PRO B 1 256 ? -19.203 -32.406 -5.137 1 95.06 256 PRO B O 1
ATOM 4215 N N . LYS B 1 257 ? -17.047 -32.375 -4.66 1 96.38 257 LYS B N 1
ATOM 4216 C CA . LYS B 1 257 ? -17.125 -33.594 -3.828 1 96.38 257 LYS B CA 1
ATOM 4217 C C . LYS B 1 257 ? -17.203 -33.219 -2.348 1 96.38 257 LYS B C 1
ATOM 4219 O O . LYS B 1 257 ? -17.953 -33.844 -1.592 1 96.38 257 LYS B O 1
ATOM 4224 N N . ASN B 1 258 ? -16.469 -32.25 -1.948 1 96.5 258 ASN B N 1
ATOM 4225 C CA . ASN B 1 258 ? -16.422 -31.844 -0.547 1 96.5 258 ASN B CA 1
ATOM 4226 C C . ASN B 1 258 ? -17.625 -30.969 -0.18 1 96.5 258 ASN B C 1
ATOM 4228 O O . ASN B 1 258 ? -18.031 -30.094 -0.955 1 96.5 258 ASN B O 1
ATOM 4232 N N . GLU B 1 259 ? -18.141 -31.172 1.015 1 95.38 259 GLU B N 1
ATOM 4233 C CA . GLU B 1 259 ? -19.312 -30.453 1.471 1 95.38 259 GLU B CA 1
ATOM 4234 C C . GLU B 1 259 ? -19.047 -28.953 1.564 1 95.38 259 GLU B C 1
ATOM 4236 O O . GLU B 1 259 ? -19.906 -28.141 1.227 1 95.38 259 GLU B O 1
ATOM 4241 N N . TYR B 1 260 ? -17.953 -28.656 1.996 1 94.19 260 TYR B N 1
ATOM 4242 C CA . TYR B 1 260 ? -17.594 -27.25 2.078 1 94.19 260 TYR B CA 1
ATOM 4243 C C . TYR B 1 260 ? -17.578 -26.609 0.696 1 94.19 260 TYR B C 1
ATOM 4245 O O . TYR B 1 260 ? -18.047 -25.484 0.519 1 94.19 260 TYR B O 1
ATOM 4253 N N . THR B 1 261 ? -17.016 -27.25 -0.224 1 95 261 THR B N 1
ATOM 4254 C CA . THR B 1 261 ? -16.953 -26.734 -1.589 1 95 261 THR B CA 1
ATOM 4255 C C . THR B 1 261 ? -18.359 -26.5 -2.135 1 95 261 THR B C 1
ATOM 4257 O O . THR B 1 261 ? -18.625 -25.453 -2.748 1 95 261 THR B O 1
ATOM 4260 N N . LYS B 1 262 ? -19.234 -27.406 -1.867 1 93.94 262 LYS B N 1
ATOM 4261 C CA . LYS B 1 262 ? -20.625 -27.266 -2.289 1 93.94 262 LYS B CA 1
ATOM 4262 C C . LYS B 1 262 ? -21.25 -26 -1.697 1 93.94 262 LYS B C 1
ATOM 4264 O O . LYS B 1 262 ? -21.891 -25.234 -2.408 1 93.94 262 LYS B O 1
ATOM 4269 N N . LEU B 1 263 ? -21 -25.859 -0.439 1 91.44 263 LEU B N 1
ATOM 4270 C CA . LEU B 1 263 ? -21.547 -24.688 0.259 1 91.44 263 LEU B CA 1
ATOM 4271 C C . LEU B 1 263 ? -21 -23.406 -0.325 1 91.44 263 LEU B C 1
ATOM 4273 O O . LEU B 1 263 ? -21.734 -22.438 -0.521 1 91.44 263 LEU B O 1
ATOM 4277 N N . LEU B 1 264 ? -19.703 -23.422 -0.599 1 89.62 264 LEU B N 1
ATOM 4278 C CA . LEU B 1 264 ? -19.047 -22.25 -1.161 1 89.62 264 LEU B CA 1
ATOM 4279 C C . LEU B 1 264 ? -19.641 -21.891 -2.518 1 89.62 264 LEU B C 1
ATOM 4281 O O . LEU B 1 264 ? -19.922 -20.719 -2.787 1 89.62 264 LEU B O 1
ATOM 4285 N N . LEU B 1 265 ? -19.922 -22.828 -3.307 1 90.38 265 LEU B N 1
ATOM 4286 C CA . LEU B 1 265 ? -20.438 -22.625 -4.66 1 90.38 265 LEU B CA 1
ATOM 4287 C C . LEU B 1 265 ? -21.891 -22.188 -4.629 1 90.38 265 LEU B C 1
ATOM 4289 O O . LEU B 1 265 ? -22.328 -21.406 -5.469 1 90.38 265 LEU B O 1
ATOM 4293 N N . GLU B 1 266 ? -22.594 -22.719 -3.689 1 86.31 266 GLU B N 1
ATOM 4294 C CA . GLU B 1 266 ? -24 -22.359 -3.535 1 86.31 266 GLU B CA 1
ATOM 4295 C C . GLU B 1 266 ? -24.141 -20.891 -3.135 1 86.31 266 GLU B C 1
ATOM 4297 O O . GLU B 1 266 ? -25.078 -20.219 -3.562 1 86.31 266 GLU B O 1
ATOM 4302 N N . SER B 1 267 ? -23.312 -20.469 -2.334 1 79.5 267 SER B N 1
ATOM 4303 C CA . SER B 1 267 ? -23.359 -19.078 -1.889 1 79.5 267 SER B CA 1
ATOM 4304 C C . SER B 1 267 ? -23.141 -18.125 -3.051 1 79.5 267 SER B C 1
ATOM 4306 O O . SER B 1 267 ? -23.609 -16.984 -3.025 1 79.5 267 SER B O 1
ATOM 4308 N N . TYR B 1 268 ? -22.469 -18.5 -3.963 1 74.31 268 TYR B N 1
ATOM 4309 C CA . TYR B 1 268 ? -22.203 -17.703 -5.16 1 74.31 268 TYR B CA 1
ATOM 4310 C C . TYR B 1 268 ? -23.406 -17.719 -6.098 1 74.31 268 TYR B C 1
ATOM 4312 O O . TYR B 1 268 ? -23.734 -16.703 -6.711 1 74.31 268 TYR B O 1
ATOM 4320 N N . LEU B 1 269 ? -24.031 -18.812 -6.289 1 65.44 269 LEU B N 1
ATOM 4321 C CA . LEU B 1 269 ? -25.109 -18.984 -7.238 1 65.44 269 LEU B CA 1
ATOM 4322 C C . LEU B 1 269 ? -26.391 -18.312 -6.734 1 65.44 269 LEU B C 1
ATOM 4324 O O . LEU B 1 269 ? -27.234 -17.891 -7.527 1 65.44 269 LEU B O 1
ATOM 4328 N N . ASP B 1 270 ? -26.594 -18.188 -5.324 1 53.69 270 ASP B N 1
ATOM 4329 C CA . ASP B 1 270 ? -27.797 -17.547 -4.789 1 53.69 270 ASP B CA 1
ATOM 4330 C C . ASP B 1 270 ? -27.484 -16.172 -4.215 1 53.69 270 ASP B C 1
ATOM 4332 O O . ASP B 1 270 ? -27.109 -16.047 -3.051 1 53.69 270 ASP B O 1
ATOM 4336 N N . PRO B 1 271 ? -27.562 -15.141 -4.984 1 47.12 271 PRO B N 1
ATOM 4337 C CA . PRO B 1 271 ? -27.25 -13.82 -4.438 1 47.12 271 PRO B CA 1
ATOM 4338 C C . PRO B 1 271 ? -28.172 -13.422 -3.291 1 47.12 271 PRO B C 1
ATOM 4340 O O . PRO B 1 271 ? -27.906 -12.453 -2.58 1 47.12 271 PRO B O 1
ATOM 4343 N N . PHE B 1 272 ? -29.484 -13.938 -3.139 1 41.28 272 PHE B N 1
ATOM 4344 C CA . PHE B 1 272 ? -30.516 -13.641 -2.152 1 41.28 272 PHE B CA 1
ATOM 4345 C C . PHE B 1 272 ? -30.328 -14.477 -0.894 1 41.28 272 PHE B C 1
ATOM 4347 O O . PHE B 1 272 ? -31.109 -14.391 0.05 1 41.28 272 PHE B O 1
ATOM 4354 N N . ARG B 1 273 ? -29.406 -15.211 -0.753 1 33.44 273 ARG B N 1
ATOM 4355 C CA . ARG B 1 273 ? -29.172 -15.812 0.555 1 33.44 273 ARG B CA 1
ATOM 4356 C C . ARG B 1 273 ? -28.078 -15.062 1.315 1 33.44 273 ARG B C 1
ATOM 4358 O O . ARG B 1 273 ? -27.109 -14.586 0.716 1 33.44 273 ARG B O 1
#

Sequence (546 aa):
MITKFCATSLLRLRKVYILEGKDITVIFKTKKGEKIALNNVSVNISNNENISIIGESGSGKTTLSLVLAGVQKPNKGNVLYNGKNVYKLKGKEYKEFRRSVQYIMQNPYSAFNPFRKVSDSFKTVISEYKLAKGNEADNLIDKYLQMVGLDESIKTKYPHQLSGGQLQRAALARALLLKPKILFADEVVSMLDASLRIDIINLLKEIRETYNISIILITHDIGIAKYFSEDRGRIIVMYDGKIIEEGYAEEIIKSPKNEYTKLLLESYLDPFRMITKFCATSLLRLRKVYILEGKDITVIFKTKKGEKIALNNVSVNISNNENISIIGESGSGKTTLSLVLAGVQKPNKGNVLYNGKNVYKLKGKEYKEFRRSVQYIMQNPYSAFNPFRKVSDSFKTVISEYKLAKGNEADNLIDKYLQMVGLDESIKTKYPHQLSGGQLQRAALARALLLKPKILFADEVVSMLDASLRIDIINLLKEIRETYNISIILITHDIGIAKYFSEDRGRIIVMYDGKIIEEGYAEEIIKSPKNEYTKLLLESYLDPFR

pLDDT: mean 90.36, std 14.68, range [27.84, 98.69]

Radius of gyration: 27.26 Å; Cα contacts (8 Å, |Δi|>4): 993; chains: 2; bounding box: 55×134×66 Å

Solvent-accessible surface area (backbone atoms only — not comparable to full-atom values): 29553 Å² total; per-residue (Å²): 134,83,76,77,75,68,74,73,74,72,73,71,73,71,81,68,49,48,35,36,36,41,47,29,20,31,70,45,84,49,98,91,39,79,43,70,41,29,57,60,33,64,48,74,37,45,76,52,35,43,34,23,41,34,38,57,90,83,14,25,66,68,60,50,53,33,34,72,65,64,57,42,83,56,76,36,57,50,38,25,49,70,80,37,52,56,93,70,49,55,72,69,59,33,50,49,49,56,42,31,45,35,78,42,53,49,54,43,58,51,70,41,59,70,75,38,37,48,39,53,55,45,49,51,53,30,60,76,67,64,73,49,60,78,74,48,42,57,54,50,51,42,52,36,32,44,73,57,74,39,62,69,71,52,39,77,31,39,57,86,79,45,53,70,65,54,38,38,36,48,42,50,29,52,52,49,73,56,62,34,50,32,37,39,34,36,34,63,44,72,84,46,54,74,74,54,29,56,52,52,52,51,48,51,53,49,48,28,67,74,66,57,20,15,39,39,38,35,39,70,50,62,69,60,41,48,65,72,13,62,86,82,6,33,34,38,36,30,50,77,11,28,72,72,47,70,42,44,32,67,48,51,71,74,57,48,81,45,69,65,55,45,52,57,52,48,58,66,76,38,80,89,107,135,80,75,75,76,68,74,72,71,73,71,71,72,71,81,67,48,47,35,36,36,40,48,28,21,30,70,45,83,49,99,92,38,78,43,70,41,28,56,60,31,65,49,76,38,45,76,52,35,43,34,24,42,35,39,58,91,82,14,25,67,68,58,50,53,33,33,70,66,64,57,43,83,56,76,35,57,50,35,26,49,72,82,38,54,55,92,70,50,54,73,68,60,36,51,47,48,56,43,31,43,36,77,43,53,50,54,44,58,51,70,40,59,72,74,39,36,48,42,54,56,44,48,52,54,30,58,75,67,64,73,48,61,77,73,47,40,58,52,51,51,40,53,37,34,44,73,55,74,40,60,68,71,54,40,77,31,40,57,85,78,45,52,70,67,55,37,38,35,49,42,50,29,52,52,49,72,57,62,33,48,32,37,39,33,35,34,63,44,73,86,46,54,74,76,55,28,54,53,50,52,52,47,51,53,50,49,29,68,74,65,57,21,15,38,38,37,34,38,71,49,63,68,58,41,48,64,71,12,62,86,83,5,33,33,37,35,29,51,78,13,27,74,71,47,70,40,43,30,66,48,50,72,75,57,49,81,44,68,64,55,44,53,57,54,48,58,66,76,38,81,89,108

Nearest PDB structures (foldseek):
  7z19-assembly1_I  TM=9.329E-01  e=1.848E-22  Escherichia coli
  7z17-assembly1_J  TM=9.362E-01  e=5.471E-22  Escherichia coli
  7z16-assembly1_J  TM=9.022E-01  e=9.148E-22  Escherichia coli
  6hs3-assembly1_A  TM=8.197E-01  e=5.424E-15  Burkholderia pseudomallei
  4wbs-assembly1_A  TM=8.137E-01  e=3.636E-15  Paraburkholderia phymatum STM815